Protein AF-A0A0G2J5R0-F1 (afdb_monomer)

InterPro domains:
  IPR051425 Formin Homology [PTHR45725] (66-342)

Mean predicted aligned error: 21.08 Å

Structure (mmCIF, N/CA/C/O backbone):
data_AF-A0A0G2J5R0-F1
#
_entry.id   AF-A0A0G2J5R0-F1
#
loop_
_atom_site.group_PDB
_atom_site.id
_atom_site.type_symbol
_atom_site.label_atom_id
_atom_site.label_alt_id
_atom_site.label_comp_id
_atom_site.label_asym_id
_atom_site.label_entity_id
_atom_site.label_seq_id
_atom_site.pdbx_PDB_ins_code
_atom_site.Cartn_x
_atom_site.Cartn_y
_atom_site.Cartn_z
_atom_site.occupancy
_atom_site.B_iso_or_equiv
_atom_site.auth_seq_id
_atom_site.auth_comp_id
_atom_site.auth_asym_id
_atom_site.auth_atom_id
_atom_site.pdbx_PDB_model_num
ATOM 1 N N . MET A 1 1 ? 33.788 14.122 21.894 1.00 60.19 1 MET A N 1
ATOM 2 C CA . MET A 1 1 ? 34.018 13.542 20.549 1.00 60.19 1 MET A CA 1
ATOM 3 C C . MET A 1 1 ? 35.460 13.067 20.458 1.00 60.19 1 MET A C 1
ATOM 5 O O . MET A 1 1 ? 36.324 13.738 21.004 1.00 60.19 1 MET A O 1
ATOM 9 N N . GLY A 1 2 ? 35.728 11.918 19.832 1.00 79.12 2 GLY A N 1
ATOM 10 C CA . GLY A 1 2 ? 37.100 11.425 19.668 1.00 79.12 2 GLY A CA 1
ATOM 11 C C . GLY A 1 2 ? 37.839 12.225 18.595 1.00 79.12 2 GLY A C 1
ATOM 12 O O . GLY A 1 2 ? 37.551 12.054 17.414 1.00 79.12 2 GLY A O 1
ATOM 13 N N . VAL A 1 3 ? 38.784 13.076 19.005 1.00 79.19 3 VAL A N 1
ATOM 14 C CA . VAL A 1 3 ? 39.542 13.995 18.127 1.00 79.19 3 VAL A CA 1
ATOM 15 C C . VAL A 1 3 ? 40.192 13.268 16.944 1.00 79.19 3 VAL A C 1
ATOM 17 O O . VAL A 1 3 ? 40.203 13.790 15.832 1.00 79.19 3 VAL A O 1
ATOM 20 N N . ALA A 1 4 ? 40.669 12.037 17.153 1.00 82.00 4 ALA A N 1
ATOM 21 C CA . ALA A 1 4 ? 41.306 11.241 16.106 1.00 82.00 4 ALA A CA 1
ATOM 22 C C . ALA A 1 4 ? 40.333 10.868 14.970 1.00 82.00 4 ALA A C 1
ATOM 24 O O . ALA A 1 4 ? 40.649 11.058 13.801 1.00 82.00 4 ALA A O 1
ATOM 25 N N . ALA A 1 5 ? 39.122 10.407 15.306 1.00 82.06 5 ALA A N 1
ATOM 26 C CA . ALA A 1 5 ? 38.107 10.046 14.312 1.00 82.06 5 ALA A CA 1
ATOM 27 C C . ALA A 1 5 ? 37.594 11.276 13.545 1.00 82.06 5 ALA A C 1
ATOM 29 O O . ALA A 1 5 ? 37.340 11.192 12.346 1.00 82.06 5 ALA A O 1
ATOM 30 N N . SER A 1 6 ? 37.478 12.425 14.224 1.00 85.69 6 SER A N 1
ATOM 31 C CA . SER A 1 6 ? 37.130 13.700 13.585 1.00 85.69 6 SER A CA 1
ATOM 32 C C . SER A 1 6 ? 38.198 14.156 12.589 1.00 85.69 6 SER A C 1
ATOM 34 O O . SER A 1 6 ? 37.843 14.612 11.508 1.00 85.69 6 SER A O 1
ATOM 36 N N . ARG A 1 7 ? 39.488 14.008 12.923 1.00 87.69 7 ARG A N 1
ATOM 37 C CA . ARG A 1 7 ? 40.600 14.394 12.041 1.00 87.69 7 ARG A CA 1
ATOM 38 C C . ARG A 1 7 ? 40.668 13.519 10.790 1.00 87.69 7 ARG A C 1
ATOM 40 O O . ARG A 1 7 ? 40.719 14.058 9.694 1.00 87.69 7 ARG A O 1
ATOM 47 N N . ILE A 1 8 ? 40.558 12.199 10.955 1.00 85.38 8 ILE A N 1
ATOM 48 C CA . ILE A 1 8 ? 40.542 11.248 9.831 1.00 85.38 8 ILE A CA 1
ATOM 49 C C . ILE A 1 8 ? 39.366 11.545 8.889 1.00 85.38 8 ILE A C 1
ATOM 51 O O . ILE A 1 8 ? 39.537 11.599 7.674 1.00 85.38 8 ILE A O 1
ATOM 55 N N . LEU A 1 9 ? 38.169 11.789 9.436 1.00 87.81 9 LEU A N 1
ATOM 56 C CA . LEU A 1 9 ? 37.011 12.156 8.620 1.00 87.81 9 LEU A CA 1
ATOM 57 C C . LEU A 1 9 ? 37.227 13.486 7.879 1.00 87.81 9 LEU A C 1
ATOM 59 O O . LEU A 1 9 ? 36.885 13.582 6.704 1.00 87.81 9 LEU A O 1
ATOM 63 N N . ALA A 1 10 ? 37.787 14.499 8.548 1.00 89.56 10 ALA A N 1
ATOM 64 C CA . ALA A 1 10 ? 38.041 15.806 7.948 1.00 89.56 10 ALA A CA 1
ATOM 65 C C . ALA A 1 10 ? 39.047 15.728 6.790 1.00 89.56 10 ALA A C 1
ATOM 67 O O . ALA A 1 10 ? 38.811 16.333 5.746 1.00 89.56 10 ALA A O 1
ATOM 68 N N . GLU A 1 11 ? 40.124 14.956 6.943 1.00 91.00 11 GLU A N 1
ATOM 69 C CA . GLU A 1 11 ? 41.111 14.718 5.883 1.00 91.00 11 GLU A CA 1
ATOM 70 C C . GLU A 1 11 ? 40.458 14.053 4.667 1.00 91.00 11 GLU A C 1
ATOM 72 O O . GLU A 1 11 ? 40.531 14.591 3.564 1.00 91.00 11 GLU A O 1
ATOM 77 N N . HIS A 1 12 ? 39.720 12.956 4.875 1.00 87.62 12 HIS A N 1
ATOM 78 C CA . HIS A 1 12 ? 39.037 12.260 3.784 1.00 87.62 12 HIS A CA 1
ATOM 79 C C . HIS A 1 12 ? 38.002 13.131 3.065 1.00 87.62 12 HIS A C 1
ATOM 81 O O . HIS A 1 12 ? 37.946 13.105 1.838 1.00 87.62 12 HIS A O 1
ATOM 87 N N . LEU A 1 13 ? 37.197 13.912 3.795 1.00 88.81 13 LEU A N 1
ATOM 88 C CA . LEU A 1 13 ? 36.228 14.825 3.182 1.00 88.81 13 LEU A CA 1
ATOM 89 C C . LEU A 1 13 ? 36.919 15.960 2.419 1.00 88.81 13 LEU A C 1
ATOM 91 O O . LEU A 1 13 ? 36.461 16.329 1.344 1.00 88.81 13 LEU A O 1
ATOM 95 N N . THR A 1 14 ? 38.029 16.489 2.937 1.00 90.88 14 THR A N 1
ATOM 96 C CA . THR A 1 14 ? 38.787 17.554 2.264 1.00 90.88 14 THR A CA 1
ATOM 97 C C . THR A 1 14 ? 39.361 17.052 0.943 1.00 90.88 14 THR A C 1
ATOM 99 O O . THR A 1 14 ? 39.155 17.688 -0.089 1.00 90.88 14 THR A O 1
ATOM 102 N N . THR A 1 15 ? 39.998 15.877 0.948 1.00 88.56 15 THR A N 1
ATOM 103 C CA . THR A 1 15 ? 40.500 15.234 -0.274 1.00 88.56 15 THR A CA 1
ATOM 104 C C . THR A 1 15 ? 39.369 14.970 -1.270 1.00 88.56 15 THR A C 1
ATOM 106 O O . THR A 1 15 ? 39.499 15.328 -2.438 1.00 88.56 15 THR A O 1
ATOM 109 N N . ALA A 1 16 ? 38.232 14.440 -0.804 1.00 86.38 16 ALA A N 1
ATOM 110 C CA . ALA A 1 16 ? 37.056 14.182 -1.636 1.00 86.38 16 ALA A CA 1
ATOM 111 C C . ALA A 1 16 ? 36.536 15.441 -2.333 1.00 86.38 16 ALA A C 1
ATOM 113 O O . ALA A 1 16 ? 36.238 15.420 -3.524 1.00 86.38 16 ALA A O 1
ATOM 114 N N . CYS A 1 17 ? 36.423 16.543 -1.588 1.00 85.81 17 CYS A N 1
ATOM 115 C CA . CYS A 1 17 ? 35.949 17.815 -2.116 1.00 85.81 17 CYS A CA 1
ATOM 116 C C . CYS A 1 17 ? 36.920 18.383 -3.156 1.00 85.81 17 CYS A C 1
ATOM 118 O O . CYS A 1 17 ? 36.477 18.908 -4.178 1.00 85.81 17 CYS A O 1
ATOM 120 N N . SER A 1 18 ? 38.232 18.262 -2.929 1.00 87.31 18 SER A N 1
ATOM 121 C CA . SER A 1 18 ? 39.243 18.683 -3.904 1.00 87.31 18 SER A CA 1
ATOM 122 C C . SER A 1 18 ? 39.192 17.856 -5.191 1.00 87.31 18 SER A C 1
ATOM 124 O O . SER A 1 18 ? 39.265 18.422 -6.279 1.00 87.31 18 SER A O 1
ATOM 126 N N . GLU A 1 19 ? 39.023 16.537 -5.088 1.00 85.88 19 GLU A N 1
ATOM 127 C CA . GLU A 1 19 ? 38.884 15.646 -6.246 1.00 85.88 19 GLU A CA 1
ATOM 128 C C . GLU A 1 19 ? 37.583 15.897 -7.013 1.00 85.88 19 GLU A C 1
ATOM 130 O O . GLU A 1 19 ? 37.617 16.054 -8.230 1.00 85.88 19 GLU A O 1
ATOM 135 N N . ALA A 1 20 ? 36.452 16.020 -6.313 1.00 85.31 20 ALA A N 1
ATOM 136 C CA . ALA A 1 20 ? 35.166 16.340 -6.927 1.00 85.31 20 ALA A CA 1
ATOM 137 C C . ALA A 1 20 ? 35.212 17.692 -7.655 1.00 85.31 20 ALA A C 1
ATOM 139 O O . ALA A 1 20 ? 34.751 17.789 -8.789 1.00 85.31 20 ALA A O 1
ATOM 140 N N . SER A 1 21 ? 35.861 18.701 -7.060 1.00 87.69 21 SER A N 1
ATOM 141 C CA . SER A 1 21 ? 36.051 20.014 -7.693 1.00 87.69 21 SER A CA 1
ATOM 142 C C . SER A 1 21 ? 36.916 19.933 -8.953 1.00 87.69 21 SER A C 1
ATOM 144 O O . SER A 1 21 ? 36.609 20.585 -9.948 1.00 87.69 21 SER A O 1
ATOM 146 N N . ARG A 1 22 ? 37.981 19.119 -8.936 1.00 87.50 22 ARG A N 1
ATOM 147 C CA . ARG A 1 22 ? 38.841 18.888 -10.108 1.00 87.50 22 ARG A CA 1
ATOM 148 C C . ARG A 1 22 ? 38.094 18.169 -11.235 1.00 87.50 22 ARG A C 1
ATOM 150 O O . ARG A 1 22 ? 38.316 18.478 -12.400 1.00 87.50 22 ARG A O 1
ATOM 157 N N . ASP A 1 23 ? 37.209 17.245 -10.881 1.00 86.06 23 ASP A N 1
ATOM 158 C CA . ASP A 1 23 ? 36.421 16.446 -11.821 1.00 86.06 23 ASP A CA 1
ATOM 159 C C . ASP A 1 23 ? 35.113 17.137 -12.267 1.00 86.06 23 ASP A C 1
ATOM 161 O O . ASP A 1 23 ? 34.352 16.555 -13.040 1.00 86.06 23 ASP A O 1
ATOM 165 N N . GLY A 1 24 ? 34.809 18.344 -11.768 1.00 87.31 24 GLY A N 1
ATOM 166 C CA . GLY A 1 24 ? 33.558 19.055 -12.064 1.00 87.31 24 GLY A CA 1
ATOM 167 C C . GLY A 1 24 ? 32.299 18.404 -11.470 1.00 87.31 24 GLY A C 1
ATOM 168 O O . GLY A 1 24 ? 31.202 18.614 -11.983 1.00 87.31 24 GLY A O 1
ATOM 169 N N . LYS A 1 25 ? 32.445 17.596 -10.414 1.00 82.31 25 LYS A N 1
ATOM 170 C CA . LYS A 1 25 ? 31.350 16.909 -9.715 1.00 82.31 25 LYS A CA 1
ATOM 171 C C . LYS A 1 25 ? 30.881 17.729 -8.514 1.00 82.31 25 LYS A C 1
ATOM 173 O O . LYS A 1 25 ? 31.683 18.263 -7.755 1.00 82.31 25 LYS A O 1
ATOM 178 N N . ASP A 1 26 ? 29.573 17.760 -8.299 1.00 81.38 26 ASP A N 1
ATOM 179 C CA . ASP A 1 26 ? 28.900 18.424 -7.175 1.00 81.38 26 ASP A CA 1
ATOM 180 C C . ASP A 1 26 ? 28.648 17.487 -5.976 1.00 81.38 26 ASP A C 1
ATOM 182 O O . ASP A 1 26 ? 28.157 17.921 -4.932 1.00 81.38 26 ASP A O 1
ATOM 186 N N . ARG A 1 27 ? 28.997 16.197 -6.102 1.00 79.50 27 ARG A N 1
ATOM 187 C CA . ARG A 1 27 ? 28.768 15.157 -5.086 1.00 79.50 27 ARG A CA 1
ATOM 188 C C . ARG A 1 27 ? 30.034 14.378 -4.738 1.00 79.50 27 ARG A C 1
ATOM 190 O O . ARG A 1 27 ? 30.894 14.147 -5.583 1.00 79.50 27 ARG A O 1
ATOM 197 N N . ILE A 1 28 ? 30.095 13.905 -3.490 1.00 83.69 28 ILE A N 1
ATOM 198 C CA . ILE A 1 28 ? 31.214 13.131 -2.914 1.00 83.69 28 ILE A CA 1
ATOM 199 C C . ILE A 1 28 ? 30.793 11.715 -2.473 1.00 83.69 28 ILE A C 1
ATOM 201 O O . ILE A 1 28 ? 31.366 11.137 -1.547 1.00 83.69 28 ILE A O 1
ATOM 205 N N . ASP A 1 29 ? 29.773 11.148 -3.126 1.00 77.38 29 ASP A N 1
ATOM 206 C CA . ASP A 1 29 ? 29.121 9.886 -2.733 1.00 77.38 29 ASP A CA 1
ATOM 207 C C . ASP A 1 29 ? 30.099 8.692 -2.638 1.00 77.38 29 ASP A C 1
ATOM 209 O O . ASP A 1 29 ? 29.940 7.801 -1.797 1.00 77.38 29 ASP A O 1
ATOM 213 N N . SER A 1 30 ? 31.170 8.702 -3.441 1.00 76.12 30 SER A N 1
ATOM 214 C CA . SER A 1 30 ? 32.229 7.683 -3.429 1.00 76.12 30 SER A CA 1
ATOM 215 C C . SER A 1 30 ? 32.992 7.626 -2.100 1.00 76.12 30 SER A C 1
ATOM 217 O O . SER A 1 30 ? 33.331 6.544 -1.621 1.00 76.12 30 SER A O 1
ATOM 219 N N . VAL A 1 31 ? 33.217 8.773 -1.454 1.00 82.06 31 VAL A N 1
ATOM 220 C CA . VAL A 1 31 ? 33.945 8.853 -0.179 1.00 82.06 31 VAL A CA 1
ATOM 221 C C . VAL A 1 31 ? 33.073 8.431 0.994 1.00 82.06 31 VAL A C 1
ATOM 223 O O . VAL A 1 31 ? 33.568 7.807 1.932 1.00 82.06 31 VAL A O 1
ATOM 226 N N . LEU A 1 32 ? 31.763 8.664 0.911 1.00 77.88 32 LEU A N 1
ATOM 227 C CA . LEU A 1 32 ? 30.804 8.158 1.896 1.00 77.88 32 LEU A CA 1
ATOM 228 C C . LEU A 1 32 ? 30.663 6.628 1.859 1.00 77.88 32 LEU A C 1
ATOM 230 O O . LEU A 1 32 ? 30.214 6.035 2.839 1.00 77.88 32 LEU A O 1
ATOM 234 N N . SER A 1 33 ? 31.105 5.992 0.773 1.00 78.88 33 SER A N 1
ATOM 235 C CA . SER A 1 33 ? 31.155 4.533 0.622 1.00 78.88 33 SER A CA 1
ATOM 236 C C . SER A 1 33 ? 32.494 3.923 1.070 1.00 78.88 33 SER A C 1
ATOM 238 O O . SER A 1 33 ? 32.628 2.702 1.134 1.00 78.88 33 SER A O 1
ATOM 240 N N . ASN A 1 34 ? 33.494 4.744 1.425 1.00 82.50 34 ASN A N 1
ATOM 241 C CA . ASN A 1 34 ? 34.794 4.259 1.886 1.00 82.50 34 ASN A CA 1
ATOM 242 C C . ASN A 1 34 ? 34.674 3.614 3.290 1.00 82.50 34 ASN A C 1
ATOM 244 O O . ASN A 1 34 ? 34.253 4.286 4.238 1.00 82.50 34 ASN A O 1
ATOM 248 N N . PRO A 1 35 ? 35.103 2.350 3.487 1.00 80.94 35 PRO A N 1
ATOM 249 C CA . PRO A 1 35 ? 34.980 1.653 4.771 1.00 80.94 35 PRO A CA 1
ATOM 250 C C . PRO A 1 35 ? 35.635 2.377 5.958 1.00 80.94 35 PRO A C 1
ATOM 252 O O . PRO A 1 35 ? 35.120 2.322 7.078 1.00 80.94 35 PRO A O 1
ATOM 255 N N . ALA A 1 36 ? 36.752 3.079 5.734 1.00 77.88 36 ALA A N 1
ATOM 256 C CA . ALA A 1 36 ? 37.438 3.847 6.772 1.00 77.88 36 ALA A CA 1
ATOM 257 C C . ALA A 1 36 ? 36.616 5.073 7.205 1.00 77.88 36 ALA A C 1
ATOM 259 O O . ALA A 1 36 ? 36.483 5.342 8.403 1.00 77.88 36 ALA A O 1
ATOM 260 N N . VAL A 1 37 ? 35.994 5.759 6.243 1.00 83.62 37 VAL A N 1
ATOM 261 C CA . VAL A 1 37 ? 35.092 6.897 6.479 1.00 83.62 37 VAL A CA 1
ATOM 262 C C . VAL A 1 37 ? 33.832 6.439 7.206 1.00 83.62 37 VAL A C 1
ATOM 264 O O . VAL A 1 37 ? 33.481 7.019 8.234 1.00 83.62 37 VAL A O 1
ATOM 267 N N . VAL A 1 38 ? 33.204 5.345 6.762 1.00 82.69 38 VAL A N 1
ATOM 268 C CA . VAL A 1 38 ? 32.028 4.755 7.424 1.00 82.69 38 VAL A CA 1
ATOM 269 C C . VAL A 1 38 ? 32.347 4.364 8.869 1.00 82.69 38 VAL A C 1
ATOM 271 O O . VAL A 1 38 ? 31.565 4.646 9.780 1.00 82.69 38 VAL A O 1
ATOM 274 N N . LYS A 1 39 ? 33.523 3.773 9.120 1.00 86.19 39 LYS A N 1
ATOM 275 C CA . LYS A 1 39 ? 33.976 3.432 10.476 1.00 86.19 39 LYS A CA 1
ATOM 276 C C . LYS A 1 39 ? 34.164 4.681 11.344 1.00 86.19 39 LYS A C 1
ATOM 278 O O . LYS A 1 39 ? 33.727 4.683 12.496 1.00 86.19 39 LYS A O 1
ATOM 283 N N . CYS A 1 40 ? 34.756 5.747 10.805 1.00 84.38 40 CYS A N 1
ATOM 284 C CA . CYS A 1 40 ? 34.911 7.019 11.517 1.00 84.38 40 CYS A CA 1
ATOM 285 C C . CYS A 1 40 ? 33.556 7.668 11.823 1.00 84.38 40 CYS A C 1
ATOM 287 O O . CYS A 1 40 ? 33.311 8.056 12.966 1.00 84.38 40 CYS A O 1
ATOM 289 N N . LEU A 1 41 ? 32.642 7.702 10.850 1.00 85.25 41 LEU A N 1
ATOM 290 C CA . LEU A 1 41 ? 31.270 8.181 11.029 1.00 85.25 41 LEU A CA 1
ATOM 291 C C . LEU A 1 41 ? 30.525 7.379 12.098 1.00 85.25 41 LEU A C 1
ATOM 293 O O . LEU A 1 41 ? 29.862 7.971 12.944 1.00 85.25 41 LEU A O 1
ATOM 297 N N . ALA A 1 42 ? 30.679 6.053 12.135 1.00 83.50 42 ALA A N 1
ATOM 298 C CA . ALA A 1 42 ? 30.069 5.213 13.163 1.00 83.50 42 ALA A CA 1
ATOM 299 C C . ALA A 1 42 ? 30.613 5.520 14.571 1.00 83.50 42 ALA A C 1
ATOM 301 O O . ALA A 1 42 ? 29.843 5.567 15.534 1.00 83.50 42 ALA A O 1
ATOM 302 N N . VAL A 1 43 ? 31.924 5.752 14.707 1.00 87.06 43 VAL A N 1
ATOM 303 C CA . VAL A 1 43 ? 32.553 6.152 15.979 1.00 87.06 43 VAL A CA 1
ATOM 304 C C . VAL A 1 43 ? 32.058 7.528 16.424 1.00 87.06 43 VAL A C 1
ATOM 306 O O . VAL A 1 43 ? 31.669 7.695 17.581 1.00 87.06 43 VAL A O 1
ATOM 309 N N . LEU A 1 44 ? 32.015 8.500 15.510 1.00 86.12 44 LEU A N 1
ATOM 310 C CA . LEU A 1 44 ? 31.518 9.846 15.794 1.00 86.12 44 LEU A CA 1
ATOM 311 C C . LEU A 1 44 ? 30.043 9.821 16.172 1.00 86.12 44 LEU A C 1
ATOM 313 O O . LEU A 1 44 ? 29.674 10.377 17.203 1.00 86.12 44 LEU A O 1
ATOM 317 N N . TYR A 1 45 ? 29.229 9.090 15.413 1.00 83.50 45 TYR A N 1
ATOM 318 C CA . TYR A 1 45 ? 27.821 8.893 15.708 1.00 83.50 45 TYR A CA 1
ATOM 319 C C . TYR A 1 45 ? 27.622 8.279 17.098 1.00 83.50 45 TYR A C 1
ATOM 321 O O . TYR A 1 45 ? 26.815 8.786 17.868 1.00 83.50 45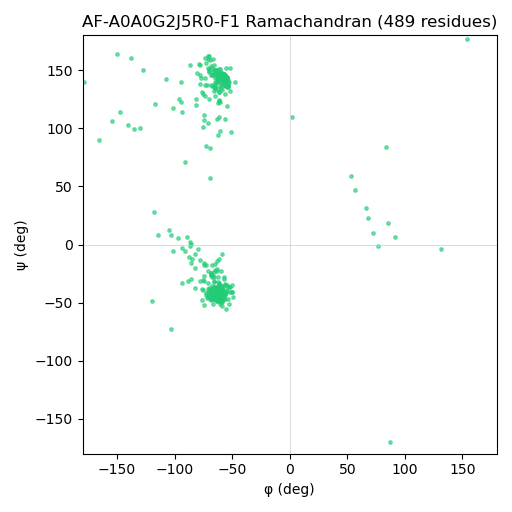 TYR A O 1
ATOM 329 N N . LYS A 1 46 ? 28.396 7.253 17.489 1.00 84.81 46 LYS A N 1
ATOM 330 C CA . LYS A 1 46 ? 28.354 6.681 18.851 1.00 84.81 46 LYS A CA 1
ATOM 331 C C . LYS A 1 46 ? 28.750 7.686 19.935 1.00 84.81 46 LYS A C 1
ATOM 333 O O . LYS A 1 46 ? 28.188 7.622 21.028 1.00 84.81 46 LYS A O 1
ATOM 338 N N . ALA A 1 47 ? 29.655 8.614 19.640 1.00 85.38 47 ALA A N 1
ATOM 339 C CA . ALA A 1 47 ? 30.131 9.633 20.574 1.00 85.38 47 ALA A CA 1
ATOM 340 C C . ALA A 1 47 ? 29.215 10.867 20.692 1.00 85.38 47 ALA A C 1
ATOM 342 O O . ALA A 1 47 ? 29.461 11.716 21.549 1.00 85.38 47 ALA A O 1
ATOM 343 N N . LEU A 1 48 ? 28.184 10.991 19.850 1.00 82.38 48 LEU A N 1
ATOM 344 C CA . LEU A 1 48 ? 27.236 12.101 19.924 1.00 82.38 48 LEU A CA 1
ATOM 345 C C . LEU A 1 48 ? 26.381 12.046 21.207 1.00 82.38 48 LEU A C 1
ATOM 347 O O . LEU A 1 48 ? 25.992 10.948 21.639 1.00 82.38 48 LEU A O 1
ATOM 351 N N . PRO A 1 49 ? 26.020 13.212 21.781 1.00 82.81 49 PRO A N 1
ATOM 352 C CA . PRO A 1 49 ? 25.008 13.300 22.826 1.00 82.81 49 PRO A CA 1
ATOM 353 C C . PRO A 1 49 ? 23.678 12.680 22.372 1.00 82.81 49 PRO A C 1
ATOM 355 O O . PRO A 1 49 ? 23.377 12.707 21.172 1.00 82.81 49 PRO A O 1
ATOM 358 N N . PRO A 1 50 ? 22.861 12.153 23.302 1.00 72.62 50 PRO A N 1
ATOM 359 C CA . PRO A 1 50 ? 21.534 11.633 22.983 1.00 72.62 50 PRO A CA 1
ATOM 360 C C . PRO A 1 50 ? 20.707 12.617 22.147 1.00 72.62 50 PRO A C 1
ATOM 362 O O . PRO A 1 50 ? 20.199 12.221 21.107 1.00 72.62 50 PRO A O 1
ATOM 365 N N . ASP A 1 51 ? 20.683 13.903 22.505 1.00 64.31 51 ASP A N 1
ATOM 366 C CA . ASP A 1 51 ? 19.918 14.950 21.806 1.00 64.31 51 ASP A CA 1
ATOM 367 C C . ASP A 1 51 ? 20.358 15.179 20.360 1.00 64.31 51 ASP A C 1
ATOM 369 O O . ASP A 1 51 ? 19.527 15.277 19.456 1.00 64.31 51 ASP A O 1
ATOM 373 N N . SER A 1 52 ? 21.662 15.163 20.093 1.00 76.81 52 SER A N 1
ATOM 374 C CA . SER A 1 52 ? 22.183 15.274 18.729 1.00 76.81 52 SER A CA 1
ATOM 375 C C . SER A 1 52 ? 21.900 14.009 17.913 1.00 76.81 52 SER A C 1
ATOM 377 O O . SER A 1 52 ? 21.517 14.101 16.747 1.00 76.81 52 SER A O 1
ATOM 379 N N . LYS A 1 53 ? 21.999 12.819 18.526 1.00 75.38 53 LYS A N 1
ATOM 380 C CA . LYS A 1 53 ? 21.554 11.561 17.894 1.00 75.38 53 LYS A CA 1
ATOM 381 C C . LYS A 1 53 ? 20.054 11.591 17.597 1.00 75.38 53 LYS A C 1
ATOM 383 O O . LYS A 1 53 ? 19.641 11.117 16.538 1.00 75.38 53 LYS A O 1
ATOM 388 N N . TYR A 1 54 ? 19.251 12.163 18.500 1.00 63.25 54 TYR A N 1
ATOM 389 C CA . TYR A 1 54 ? 17.802 12.311 18.357 1.00 63.25 54 TYR A CA 1
ATOM 390 C C . TYR A 1 54 ? 17.431 13.200 17.162 1.00 63.25 54 TYR A C 1
ATOM 392 O O . TYR A 1 54 ? 16.483 12.869 16.444 1.00 63.25 54 TYR A O 1
ATOM 400 N N . GLN A 1 55 ? 18.193 14.270 16.910 1.00 64.62 55 GLN A N 1
ATOM 401 C CA . GLN A 1 55 ? 18.013 15.150 15.749 1.00 64.62 55 GLN A CA 1
ATOM 402 C C . GLN A 1 55 ? 18.471 14.495 14.435 1.00 64.62 55 GLN A C 1
ATOM 404 O O . GLN A 1 55 ? 17.741 14.542 13.447 1.00 64.62 55 GLN A O 1
ATOM 409 N N . ILE A 1 56 ? 19.627 13.820 14.429 1.00 68.25 56 ILE A N 1
ATOM 410 C CA . ILE A 1 56 ? 20.205 13.199 13.220 1.00 68.25 56 ILE A CA 1
ATOM 411 C C . ILE A 1 56 ? 19.402 11.979 12.752 1.00 68.25 56 ILE A C 1
ATOM 413 O O . ILE A 1 56 ? 19.226 11.771 11.555 1.00 68.25 56 ILE A O 1
ATOM 417 N N . CYS A 1 57 ? 18.879 11.166 13.673 1.00 61.66 57 CYS A N 1
ATOM 418 C CA . CYS A 1 57 ? 18.175 9.930 13.316 1.00 61.66 57 CYS A CA 1
ATOM 419 C C . CYS A 1 57 ? 16.673 10.072 13.080 1.00 61.66 57 CYS A C 1
ATOM 421 O O . CYS A 1 57 ? 15.999 9.056 12.914 1.00 61.66 57 CYS A O 1
ATOM 423 N N . GLY A 1 58 ? 16.126 11.291 13.076 1.00 51.19 58 GLY A N 1
ATOM 424 C CA . GLY A 1 58 ? 14.732 11.503 12.690 1.00 51.19 58 GLY A CA 1
ATOM 425 C C . GLY A 1 58 ? 13.740 10.688 13.533 1.00 51.19 58 GLY A C 1
ATOM 426 O O . GLY A 1 58 ? 12.812 10.076 13.001 1.00 51.19 58 GLY A O 1
ATOM 427 N N . GLN A 1 59 ? 13.882 10.687 14.866 1.00 51.06 59 GLN A N 1
ATOM 428 C CA . GLN A 1 59 ? 12.989 9.947 15.780 1.00 51.06 59 GLN A CA 1
ATOM 429 C C . GLN A 1 59 ? 11.504 10.364 15.678 1.00 51.06 59 GLN A C 1
ATOM 431 O O . GLN A 1 59 ? 10.616 9.682 16.200 1.00 51.06 59 GLN A O 1
ATOM 436 N N . ARG A 1 60 ? 11.204 11.436 14.931 1.00 52.03 60 ARG A N 1
ATOM 437 C CA . ARG A 1 60 ? 9.849 11.809 14.507 1.00 52.03 60 ARG A CA 1
ATOM 438 C C . ARG A 1 60 ? 9.098 10.630 13.865 1.00 52.03 60 ARG A C 1
ATOM 440 O O . ARG A 1 60 ? 7.905 10.505 14.146 1.00 52.03 60 ARG A O 1
ATOM 447 N N . GLN A 1 61 ? 9.800 9.756 13.129 1.00 53.00 61 GLN A N 1
ATOM 448 C CA . GLN A 1 61 ? 9.277 8.537 12.491 1.00 53.00 61 GLN A CA 1
ATOM 449 C C . GLN A 1 61 ? 9.013 7.399 13.499 1.00 53.00 61 GLN A C 1
ATOM 451 O O . GLN A 1 61 ? 7.888 6.923 13.620 1.00 53.00 61 GLN A O 1
ATOM 456 N N . ARG A 1 62 ? 9.987 7.024 14.347 1.00 55.34 62 ARG A N 1
ATOM 457 C CA . ARG A 1 62 ? 9.807 5.947 15.358 1.00 55.34 62 ARG A CA 1
ATOM 458 C C . ARG A 1 62 ? 8.722 6.242 16.399 1.00 55.34 62 ARG A C 1
ATOM 460 O O . ARG A 1 62 ? 8.113 5.316 16.936 1.00 55.34 62 ARG A O 1
ATOM 467 N N . ASN A 1 63 ? 8.467 7.517 16.678 1.00 68.38 63 ASN A N 1
ATOM 468 C CA . ASN A 1 63 ? 7.411 7.927 17.598 1.00 68.38 63 ASN A CA 1
ATOM 469 C C . ASN A 1 63 ? 6.034 8.023 16.930 1.00 68.38 63 ASN A C 1
ATOM 471 O O . ASN A 1 63 ? 5.044 8.124 17.645 1.00 68.38 63 ASN A O 1
ATOM 475 N N . ALA A 1 64 ? 5.929 7.984 15.599 1.00 78.69 64 ALA A N 1
ATOM 476 C CA . ALA A 1 64 ? 4.644 8.122 14.920 1.00 78.69 64 ALA A CA 1
ATOM 477 C C . ALA A 1 64 ? 3.733 6.912 15.165 1.00 78.69 64 ALA A C 1
ATOM 479 O O . ALA A 1 64 ? 2.591 7.105 15.569 1.00 78.69 64 ALA A O 1
ATOM 480 N N . ALA A 1 65 ? 4.260 5.686 15.061 1.00 77.50 65 ALA A N 1
ATOM 481 C CA . ALA A 1 65 ? 3.518 4.469 15.407 1.00 77.50 65 ALA A CA 1
ATOM 482 C C . ALA A 1 65 ? 3.115 4.434 16.894 1.00 77.50 65 ALA A C 1
ATOM 484 O O . ALA A 1 65 ? 1.989 4.075 17.221 1.00 77.50 65 ALA A O 1
ATOM 485 N N . LYS A 1 66 ? 4.002 4.879 17.801 1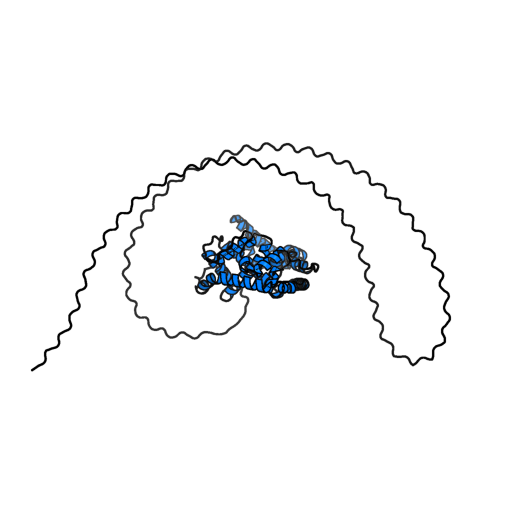.00 81.62 66 LYS A N 1
ATOM 486 C CA . LYS A 1 66 ? 3.681 4.996 19.236 1.00 81.62 66 LYS A CA 1
ATOM 487 C C . LYS A 1 66 ? 2.582 6.027 19.499 1.00 81.62 66 LYS A C 1
ATOM 489 O O . LYS A 1 66 ? 1.677 5.755 20.275 1.00 81.62 66 LYS A O 1
ATOM 494 N N . ARG A 1 67 ? 2.646 7.195 18.848 1.00 82.81 67 ARG A N 1
ATOM 495 C CA . ARG A 1 67 ? 1.609 8.233 18.941 1.00 82.81 67 ARG A CA 1
ATOM 496 C C . ARG A 1 67 ? 0.286 7.755 18.358 1.00 82.81 67 ARG A C 1
ATOM 498 O O . ARG A 1 67 ? -0.741 8.041 18.948 1.00 82.81 67 ARG A O 1
ATOM 505 N N . ALA A 1 68 ? 0.315 7.030 17.239 1.00 82.88 68 ALA A N 1
ATOM 506 C CA . ALA A 1 68 ? -0.870 6.425 16.638 1.00 82.88 68 ALA A CA 1
ATOM 507 C C . ALA A 1 68 ? -1.520 5.407 17.587 1.00 82.88 68 ALA A C 1
ATOM 509 O O . ALA A 1 68 ? -2.726 5.457 17.784 1.00 82.88 68 ALA A O 1
ATOM 510 N N . ALA A 1 69 ? -0.718 4.562 18.245 1.00 82.62 69 ALA A N 1
ATOM 511 C CA . ALA A 1 69 ? -1.200 3.599 19.237 1.00 82.62 69 ALA A CA 1
ATOM 512 C C . ALA A 1 69 ? -1.745 4.253 20.521 1.00 82.62 69 ALA A C 1
ATOM 514 O O . ALA A 1 69 ? -2.589 3.671 21.191 1.00 82.62 69 ALA A O 1
ATOM 515 N N . ALA A 1 70 ? -1.250 5.441 20.879 1.00 82.56 70 ALA A N 1
ATOM 516 C CA . ALA A 1 70 ? -1.676 6.190 22.063 1.00 82.56 70 ALA A CA 1
ATOM 517 C C . ALA A 1 70 ? -2.913 7.072 21.821 1.00 82.56 70 ALA A C 1
ATOM 519 O O . ALA A 1 70 ? -3.331 7.793 22.727 1.00 82.56 70 ALA A O 1
ATOM 520 N N . ARG A 1 71 ? -3.474 7.070 20.606 1.00 80.38 71 ARG A N 1
ATOM 521 C CA . ARG A 1 71 ? -4.695 7.826 20.332 1.00 80.38 71 ARG A CA 1
ATOM 522 C C . ARG A 1 71 ? -5.859 7.256 21.143 1.00 80.38 71 ARG A C 1
ATOM 524 O O . ARG A 1 71 ? -5.884 6.047 21.383 1.00 80.38 71 ARG A O 1
ATOM 531 N N . PRO A 1 72 ? -6.816 8.106 21.559 1.00 72.00 72 PRO A N 1
ATOM 532 C CA . PRO A 1 72 ? -8.019 7.643 22.234 1.00 72.00 72 PRO A CA 1
ATOM 533 C C . PRO A 1 72 ? -8.688 6.538 21.418 1.00 72.00 72 PRO A C 1
ATOM 535 O O . PRO A 1 72 ? -8.568 6.518 20.192 1.00 72.00 72 PRO A O 1
ATOM 538 N N . ASN A 1 73 ? -9.403 5.644 22.100 1.00 67.75 73 ASN A N 1
ATOM 539 C CA . ASN A 1 73 ? -10.154 4.533 21.512 1.00 67.75 73 ASN A CA 1
ATOM 540 C C . ASN A 1 73 ? -11.377 5.061 20.723 1.00 67.75 73 ASN A C 1
ATOM 542 O O . ASN A 1 73 ? -12.527 4.741 21.012 1.00 67.75 73 ASN A O 1
ATOM 546 N N . SER A 1 74 ? -11.143 5.934 19.745 1.00 72.19 74 SER A N 1
ATOM 547 C CA . SER A 1 74 ? -12.141 6.381 18.792 1.00 72.19 74 SER A CA 1
ATOM 548 C C . SER A 1 74 ? -12.610 5.152 18.025 1.00 72.19 74 SER A C 1
ATOM 550 O O . SER A 1 74 ? -11.794 4.419 17.448 1.00 72.19 74 SER A O 1
ATOM 552 N N . GLN A 1 75 ? -13.922 4.916 18.041 1.00 73.12 75 GLN A N 1
ATOM 553 C CA . GLN A 1 75 ? -14.549 3.865 17.244 1.00 73.12 75 GLN A CA 1
ATOM 554 C C . GLN A 1 75 ? -14.026 3.940 15.803 1.00 73.12 75 GLN A C 1
ATOM 556 O O . GLN A 1 75 ? -13.790 5.032 15.277 1.00 73.12 75 GLN A O 1
ATOM 561 N N . LEU A 1 76 ? -13.776 2.785 15.181 1.00 79.06 76 LEU A N 1
ATOM 562 C CA . LEU A 1 76 ? -13.377 2.722 13.774 1.00 79.06 76 LEU A CA 1
ATOM 563 C C . LEU A 1 76 ? -14.507 3.280 12.912 1.00 79.06 76 LEU A C 1
ATOM 565 O O . LEU A 1 76 ? -15.431 2.562 12.538 1.00 79.06 76 LEU A O 1
ATOM 569 N N . GLN A 1 77 ? -14.428 4.568 12.595 1.00 73.88 77 GLN A N 1
ATOM 570 C CA . GLN A 1 77 ? -15.237 5.155 11.545 1.00 73.88 77 GLN A CA 1
ATOM 571 C C . GLN A 1 77 ? -14.628 4.721 10.219 1.00 73.88 77 GLN A C 1
ATOM 573 O O . GLN A 1 77 ? -13.588 5.215 9.788 1.00 73.88 77 GLN A O 1
ATOM 578 N N . THR A 1 78 ? -15.255 3.720 9.617 1.00 75.69 78 THR A N 1
ATOM 579 C CA . THR A 1 78 ? -14.983 3.340 8.237 1.00 75.69 78 THR A CA 1
ATOM 580 C C . THR A 1 78 ? -15.643 4.377 7.342 1.00 75.69 78 THR A C 1
ATOM 582 O O . THR A 1 78 ? -16.806 4.727 7.542 1.00 75.69 78 THR A O 1
ATOM 585 N N . SER A 1 79 ? -14.888 4.920 6.387 1.00 80.62 79 SER A N 1
ATOM 586 C CA . SER A 1 79 ? -15.438 5.873 5.425 1.00 80.62 79 SER A CA 1
ATOM 587 C C . SER A 1 79 ? -16.635 5.241 4.691 1.00 80.62 79 SER A C 1
ATOM 589 O O . SER A 1 79 ? -16.538 4.075 4.285 1.00 80.62 79 SER A O 1
ATOM 591 N N . PRO A 1 80 ? -17.753 5.966 4.484 1.00 83.75 80 PRO A N 1
ATOM 592 C CA . PRO A 1 80 ? -18.891 5.464 3.713 1.00 83.75 80 PRO A CA 1
ATOM 593 C C . PRO A 1 80 ? -18.473 4.930 2.337 1.00 83.75 80 PRO A C 1
ATOM 595 O O . PRO A 1 80 ? -18.876 3.833 1.961 1.00 83.75 80 PRO A O 1
ATOM 598 N N . SER A 1 81 ? -17.559 5.633 1.659 1.00 83.75 81 SER A N 1
ATOM 599 C CA . SER A 1 81 ? -17.005 5.233 0.356 1.00 83.75 81 SER A CA 1
ATOM 600 C C . SER A 1 81 ? -16.224 3.912 0.430 1.00 83.75 81 SER A C 1
ATOM 602 O O . SER A 1 81 ? -16.358 3.061 -0.446 1.00 83.75 81 SER A O 1
ATOM 604 N N . ALA A 1 82 ? -15.480 3.660 1.515 1.00 83.56 82 ALA A N 1
ATOM 605 C CA . ALA A 1 82 ? -14.785 2.382 1.708 1.00 83.56 82 ALA A CA 1
ATOM 606 C C . ALA A 1 82 ? -15.768 1.212 1.888 1.00 83.56 82 ALA A C 1
ATOM 608 O O . ALA A 1 82 ? -15.531 0.111 1.390 1.00 83.56 82 ALA A O 1
ATOM 609 N N . THR A 1 83 ? -16.878 1.457 2.587 1.00 87.88 83 THR A N 1
ATOM 610 C CA . THR A 1 83 ? -17.931 0.456 2.811 1.00 87.88 83 THR A CA 1
ATOM 611 C C . THR A 1 83 ? -18.701 0.163 1.523 1.00 87.88 83 THR A C 1
ATOM 613 O O . THR A 1 83 ? -18.976 -0.998 1.221 1.00 87.88 83 THR A O 1
ATOM 616 N N . GLU A 1 84 ? -19.001 1.195 0.734 1.00 90.00 84 GLU A N 1
ATOM 617 C CA . GLU A 1 84 ? -19.635 1.069 -0.579 1.00 90.00 84 GLU A CA 1
ATOM 618 C C . GLU A 1 84 ? -18.746 0.301 -1.565 1.00 90.00 84 GLU A C 1
ATOM 620 O O . GLU A 1 84 ? -19.199 -0.677 -2.162 1.00 90.00 84 GLU A O 1
ATOM 625 N N . ALA A 1 85 ? -17.459 0.655 -1.654 1.00 89.88 85 ALA A N 1
ATOM 626 C CA . ALA A 1 85 ? -16.490 -0.059 -2.481 1.00 89.88 85 ALA A CA 1
ATOM 627 C C . ALA A 1 85 ? -16.368 -1.535 -2.073 1.00 89.88 85 ALA A C 1
ATOM 629 O O . ALA A 1 85 ? -16.378 -2.418 -2.930 1.00 89.88 85 ALA A O 1
ATOM 630 N N . LEU A 1 86 ? -16.320 -1.825 -0.767 1.00 92.81 86 LEU A N 1
ATOM 631 C CA . LEU A 1 86 ? -16.290 -3.200 -0.273 1.00 92.81 86 LEU A CA 1
ATOM 632 C C . LEU A 1 86 ? -17.560 -3.974 -0.649 1.00 92.81 86 LEU A C 1
ATOM 634 O O . LEU A 1 86 ? -17.467 -5.135 -1.044 1.00 92.81 86 LEU A O 1
ATOM 638 N N . SER A 1 87 ? -18.733 -3.345 -0.550 1.00 93.00 87 SER A N 1
ATOM 639 C CA . SER A 1 87 ? -20.003 -3.946 -0.971 1.00 93.00 87 SER A CA 1
ATOM 640 C C . SER A 1 87 ? -20.005 -4.254 -2.472 1.00 93.00 87 SER A C 1
ATOM 642 O O . SER A 1 87 ? -20.361 -5.364 -2.871 1.00 93.00 87 SER A O 1
ATOM 644 N N . ALA A 1 88 ? -19.514 -3.326 -3.300 1.00 93.19 88 ALA A N 1
ATOM 645 C CA . ALA A 1 88 ? -19.370 -3.525 -4.740 1.00 93.19 88 ALA A CA 1
ATOM 646 C C . ALA A 1 88 ? -18.415 -4.687 -5.065 1.00 93.19 88 ALA A C 1
ATOM 648 O O . ALA A 1 88 ? -18.772 -5.581 -5.831 1.00 93.19 88 ALA A O 1
ATOM 649 N N . TRP A 1 89 ? -17.245 -4.753 -4.421 1.00 94.69 89 TRP A N 1
ATOM 650 C CA . TRP A 1 89 ? -16.285 -5.850 -4.611 1.00 94.69 89 TRP A CA 1
ATOM 651 C C . TRP A 1 89 ? -16.785 -7.190 -4.071 1.00 94.69 89 TRP A C 1
ATOM 653 O O . TRP A 1 89 ? -16.376 -8.245 -4.552 1.00 94.69 89 TRP A O 1
ATOM 663 N N . LYS A 1 90 ? -17.672 -7.171 -3.073 1.00 96.00 90 LYS A N 1
ATOM 664 C CA . LYS A 1 90 ? -18.331 -8.377 -2.566 1.00 96.00 90 LYS A CA 1
ATOM 665 C C . LYS A 1 90 ? -19.298 -8.967 -3.587 1.00 96.00 90 LYS A C 1
ATOM 667 O O . LYS A 1 90 ? -19.374 -10.190 -3.689 1.00 96.00 90 LYS A O 1
ATOM 672 N N . GLN A 1 91 ? -20.011 -8.112 -4.319 1.00 96.06 91 GLN A N 1
ATOM 673 C CA . GLN A 1 91 ? -20.929 -8.515 -5.385 1.00 96.06 91 GLN A CA 1
ATOM 674 C C . GLN A 1 91 ? -20.175 -8.925 -6.655 1.00 96.06 91 GLN A C 1
ATOM 676 O O . GLN A 1 91 ? -20.434 -9.995 -7.198 1.00 96.06 91 GLN A O 1
ATOM 681 N N . ASP A 1 92 ? -19.212 -8.112 -7.089 1.00 94.56 92 ASP A N 1
ATOM 682 C CA . ASP A 1 92 ? -18.356 -8.382 -8.243 1.00 94.56 92 ASP A CA 1
ATOM 683 C C . ASP A 1 92 ? -16.889 -8.064 -7.916 1.00 94.56 92 ASP A C 1
ATOM 685 O O . ASP A 1 92 ? -16.468 -6.907 -8.016 1.00 94.56 92 ASP A O 1
ATOM 689 N N . PRO A 1 93 ? -16.067 -9.072 -7.579 1.00 93.62 93 PRO A N 1
ATOM 690 C CA . PRO A 1 93 ? -14.647 -8.865 -7.315 1.00 93.62 93 PRO A CA 1
ATOM 691 C C . PRO A 1 93 ? -13.865 -8.272 -8.503 1.00 93.62 93 PRO A C 1
ATOM 693 O O . PRO A 1 93 ? -12.843 -7.626 -8.282 1.00 93.62 93 PRO A O 1
ATOM 696 N N . ASN A 1 94 ? -14.342 -8.407 -9.751 1.00 90.94 94 ASN A N 1
ATOM 697 C CA . ASN A 1 94 ? -13.687 -7.791 -10.915 1.00 90.94 94 ASN A CA 1
ATOM 698 C C . ASN A 1 94 ? -13.843 -6.266 -10.939 1.00 90.94 94 ASN A C 1
ATOM 700 O O . ASN A 1 94 ? -13.008 -5.565 -11.518 1.00 90.94 94 ASN A O 1
ATOM 704 N N . SER A 1 95 ? -14.867 -5.725 -10.272 1.00 92.00 95 SER A N 1
ATOM 705 C CA . SER A 1 95 ? -15.032 -4.276 -10.120 1.00 92.00 95 SER A CA 1
ATOM 706 C C . SER A 1 95 ? -13.883 -3.630 -9.323 1.00 92.00 95 SER A C 1
ATOM 708 O O . SER A 1 95 ? -13.666 -2.420 -9.426 1.00 92.00 95 SER A O 1
ATOM 710 N N . PHE A 1 96 ? -13.050 -4.425 -8.633 1.00 91.94 96 PHE A N 1
ATOM 711 C CA . PHE A 1 96 ? -11.780 -3.972 -8.053 1.00 91.94 96 PHE A CA 1
ATOM 712 C C . PHE A 1 96 ? -10.860 -3.307 -9.089 1.00 91.94 96 PHE A C 1
ATOM 714 O O . PHE A 1 96 ? -10.213 -2.303 -8.779 1.00 91.94 96 PHE A O 1
ATOM 721 N N . PHE A 1 97 ? -10.861 -3.808 -10.328 1.00 89.69 97 PHE A N 1
ATOM 722 C CA . PHE A 1 97 ? -10.051 -3.308 -11.446 1.00 89.69 97 PHE A CA 1
ATOM 723 C C . PHE A 1 97 ? -10.702 -2.164 -12.230 1.00 89.69 97 PHE A C 1
ATOM 725 O O . PHE A 1 97 ? -10.150 -1.703 -13.228 1.00 89.69 97 PHE A O 1
ATOM 732 N N . SER A 1 98 ? -11.883 -1.710 -11.808 1.00 88.19 98 SER A N 1
ATOM 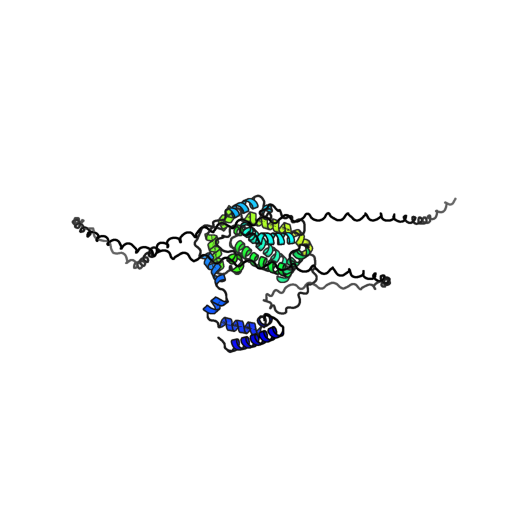733 C CA . SER A 1 98 ? -12.575 -0.582 -12.430 1.00 88.19 98 SER A CA 1
ATOM 734 C C . SER A 1 98 ? -12.225 0.704 -11.683 1.00 88.19 98 SER A C 1
ATOM 736 O O . SER A 1 98 ? -12.435 0.797 -10.472 1.00 88.19 98 SER A O 1
ATOM 738 N N . LEU A 1 99 ? -11.673 1.692 -12.392 1.00 82.31 99 LEU A N 1
ATOM 739 C CA . LEU A 1 99 ? -11.439 3.035 -11.852 1.00 82.31 99 LEU A CA 1
ATOM 740 C C . LEU A 1 99 ? -12.689 3.909 -12.023 1.00 82.31 99 LEU A C 1
ATOM 742 O O . LEU A 1 99 ? -13.496 3.687 -12.931 1.00 82.31 99 LEU A O 1
ATOM 746 N N . SER A 1 100 ? -12.837 4.917 -11.162 1.00 68.88 100 SER A N 1
ATOM 747 C CA . SER A 1 100 ? -13.890 5.933 -11.250 1.00 68.88 100 SER A CA 1
ATOM 748 C C . SER A 1 100 ? -13.808 6.609 -12.628 1.00 68.88 100 SER A C 1
ATOM 750 O O . SER A 1 100 ? -12.839 7.304 -12.920 1.00 68.88 100 SER A O 1
ATOM 752 N N . GLY A 1 101 ? -14.769 6.315 -13.510 1.00 64.81 101 GLY A N 1
ATOM 753 C CA . GLY A 1 101 ? -14.709 6.640 -14.946 1.00 64.81 101 GLY A CA 1
ATOM 754 C C . GLY A 1 101 ? -15.050 5.471 -15.881 1.00 64.81 101 GLY A C 1
ATOM 755 O O . GLY A 1 101 ? -15.103 5.655 -17.092 1.00 64.81 101 GLY A O 1
ATOM 756 N N . GLY A 1 102 ? -15.287 4.266 -15.345 1.00 65.56 102 GLY A N 1
ATOM 757 C CA . GLY A 1 102 ? -15.878 3.140 -16.086 1.00 65.56 102 GLY A CA 1
ATOM 758 C C . GLY A 1 102 ? -14.932 2.411 -17.046 1.00 65.56 102 GLY A C 1
ATOM 759 O O . GLY A 1 102 ? -15.325 1.421 -17.661 1.00 65.56 102 GLY A O 1
ATOM 760 N N . SER A 1 103 ? -13.676 2.848 -17.154 1.00 68.56 103 SER A N 1
ATOM 761 C CA . SER A 1 103 ? -12.663 2.149 -17.946 1.00 68.56 103 SER A CA 1
ATOM 762 C C . SER A 1 103 ? -12.269 0.847 -17.247 1.00 68.56 103 SER A C 1
ATOM 764 O O . SER A 1 103 ? -11.552 0.856 -16.245 1.00 68.56 103 SER A O 1
ATOM 766 N N . LYS A 1 104 ? -12.764 -0.283 -17.765 1.00 74.81 104 LYS A N 1
ATOM 767 C CA . LYS A 1 104 ? -12.311 -1.619 -17.367 1.00 74.81 104 LYS A CA 1
ATOM 768 C C . LYS A 1 104 ? -10.959 -1.902 -18.003 1.00 74.81 104 LYS A C 1
ATOM 770 O O . LYS A 1 104 ? -10.785 -1.737 -19.210 1.00 74.81 104 LYS A O 1
ATOM 775 N N . ILE A 1 105 ? -10.016 -2.366 -17.196 1.00 78.06 105 ILE A N 1
ATOM 776 C CA . ILE A 1 105 ? -8.715 -2.790 -17.700 1.00 78.06 105 ILE A CA 1
ATOM 777 C C . ILE A 1 105 ? -8.856 -4.201 -18.248 1.00 78.06 105 ILE A C 1
ATOM 779 O O . ILE A 1 105 ? -9.240 -5.126 -17.538 1.00 78.06 105 ILE A O 1
ATOM 783 N N . ASN A 1 106 ? -8.571 -4.348 -19.536 1.00 80.12 106 ASN A N 1
ATOM 784 C CA . ASN A 1 106 ? -8.476 -5.648 -20.175 1.00 80.12 106 ASN A CA 1
ATOM 785 C C . ASN A 1 106 ? -7.082 -6.226 -19.880 1.00 80.12 106 ASN A C 1
ATOM 787 O O . ASN A 1 106 ? -6.092 -5.557 -20.165 1.00 80.12 106 ASN A O 1
ATOM 791 N N . PHE A 1 107 ? -7.002 -7.433 -19.318 1.00 80.56 107 PHE A N 1
ATOM 792 C CA . PHE A 1 107 ? -5.743 -8.102 -18.964 1.00 80.56 107 PHE A CA 1
ATOM 793 C C . PHE A 1 107 ? -5.353 -9.241 -19.923 1.00 80.56 107 PHE A C 1
ATOM 795 O O . PHE A 1 107 ? -4.459 -10.016 -19.605 1.00 80.56 107 PHE A O 1
ATOM 802 N N . ASN A 1 108 ? -6.003 -9.354 -21.086 1.00 79.06 108 ASN A N 1
ATOM 803 C CA . ASN A 1 108 ? -5.776 -10.464 -22.017 1.00 79.06 108 ASN A CA 1
ATOM 804 C C . ASN A 1 108 ? -4.362 -10.464 -22.622 1.00 79.06 108 ASN A C 1
ATOM 806 O O . ASN A 1 108 ? -3.825 -11.538 -22.871 1.00 79.06 108 ASN A O 1
ATOM 810 N N . ASP A 1 109 ? -3.749 -9.287 -22.802 1.00 76.69 109 ASP A N 1
ATOM 811 C CA . ASP A 1 109 ? -2.389 -9.156 -23.339 1.00 76.69 109 ASP A CA 1
ATOM 812 C C . ASP A 1 109 ? -1.461 -8.519 -22.297 1.00 76.69 109 ASP A C 1
ATOM 814 O O . ASP A 1 109 ? -1.690 -7.379 -21.873 1.00 76.69 109 ASP A O 1
ATOM 818 N N . PHE A 1 110 ? -0.399 -9.236 -21.922 1.00 80.19 110 PHE A N 1
ATOM 819 C CA . PHE A 1 110 ? 0.616 -8.816 -20.945 1.00 80.19 110 PHE A CA 1
ATOM 820 C C . PHE A 1 110 ? 0.044 -8.365 -19.585 1.00 80.19 110 PHE A C 1
ATOM 822 O O . PHE A 1 110 ? 0.232 -7.210 -19.164 1.00 80.19 110 PHE A O 1
ATOM 829 N N . PRO A 1 111 ? -0.693 -9.250 -18.892 1.00 84.88 111 PRO A N 1
ATOM 830 C CA . PRO A 1 111 ? -1.384 -8.944 -17.649 1.00 84.88 111 PRO A CA 1
ATOM 831 C C . PRO A 1 111 ? -0.519 -8.256 -16.591 1.00 84.88 111 PRO A C 1
ATOM 833 O O . PRO A 1 111 ? -0.992 -7.307 -15.965 1.00 84.88 111 PRO A O 1
ATOM 836 N N . LEU A 1 112 ? 0.742 -8.658 -16.396 1.00 88.44 112 LEU A N 1
ATOM 837 C CA . LEU A 1 112 ? 1.603 -8.078 -15.361 1.00 88.44 112 LEU A CA 1
ATOM 838 C C . LEU A 1 112 ? 1.970 -6.618 -15.659 1.00 88.44 112 LEU A C 1
ATOM 840 O O . LEU A 1 112 ? 1.969 -5.785 -14.749 1.00 88.44 112 LEU A O 1
ATOM 844 N N . ALA A 1 113 ? 2.239 -6.279 -16.919 1.00 88.25 113 ALA A N 1
ATOM 845 C CA . ALA A 1 113 ? 2.573 -4.913 -17.312 1.00 88.25 113 ALA A CA 1
ATOM 846 C C . ALA A 1 113 ? 1.351 -3.989 -17.283 1.00 88.25 113 ALA A C 1
ATOM 848 O O . ALA A 1 113 ? 1.416 -2.879 -16.746 1.00 88.25 113 ALA A O 1
ATOM 849 N N . ARG A 1 114 ? 0.195 -4.464 -17.767 1.00 88.69 114 ARG A N 1
ATOM 850 C CA . ARG A 1 114 ? -1.072 -3.726 -17.629 1.00 88.69 114 ARG A CA 1
ATOM 851 C C . ARG A 1 114 ? -1.441 -3.522 -16.165 1.00 88.69 114 ARG A C 1
ATOM 853 O O . ARG A 1 114 ? -1.879 -2.437 -15.785 1.00 88.69 114 ARG A O 1
ATOM 860 N N . PHE A 1 115 ? -1.197 -4.525 -15.326 1.00 89.06 115 PHE A N 1
ATOM 861 C CA . PHE A 1 115 ? -1.404 -4.429 -13.889 1.00 89.06 115 PHE A CA 1
ATOM 862 C C . PHE A 1 115 ? -0.446 -3.437 -13.212 1.00 89.06 115 PHE A C 1
ATOM 864 O O . PHE A 1 115 ? -0.865 -2.657 -12.356 1.00 89.06 115 PHE A O 1
ATOM 871 N N . TYR A 1 116 ? 0.820 -3.388 -13.626 1.00 90.94 116 TYR A N 1
ATOM 872 C CA . TYR A 1 116 ? 1.761 -2.377 -13.143 1.00 90.94 116 TYR A CA 1
ATOM 873 C C . TYR A 1 116 ? 1.320 -0.946 -13.507 1.00 90.94 116 TYR A C 1
ATOM 875 O O . TYR A 1 116 ? 1.387 -0.031 -12.678 1.00 90.94 116 TYR A O 1
ATOM 883 N N . ASN A 1 117 ? 0.789 -0.744 -14.715 1.00 88.62 117 ASN A N 1
ATOM 884 C CA . ASN A 1 117 ? 0.235 0.548 -15.126 1.00 88.62 117 ASN A CA 1
ATOM 885 C C . ASN A 1 117 ? -1.048 0.909 -14.383 1.00 88.62 117 ASN A C 1
ATOM 887 O O . ASN A 1 117 ? -1.194 2.049 -13.935 1.00 88.62 117 ASN A O 1
ATOM 891 N N . PHE A 1 118 ? -1.944 -0.060 -14.178 1.00 89.00 118 PHE A N 1
ATOM 892 C CA . PHE A 1 118 ? -3.101 0.106 -13.301 1.00 89.00 118 PHE A CA 1
ATOM 893 C C . PHE A 1 118 ? -2.671 0.584 -11.918 1.00 89.00 118 PHE A C 1
ATOM 895 O O . PHE A 1 118 ? -3.203 1.569 -11.412 1.00 89.00 118 PHE A O 1
ATOM 902 N N . PHE A 1 119 ? -1.651 -0.047 -11.336 1.00 91.06 119 PHE A N 1
ATOM 903 C CA . PHE A 1 119 ? -1.103 0.370 -10.054 1.00 91.06 119 PHE A CA 1
ATOM 904 C C . PHE A 1 119 ? -0.600 1.825 -10.087 1.00 91.06 119 PHE A C 1
ATOM 906 O O . PHE A 1 119 ? -0.827 2.571 -9.140 1.00 91.06 119 PHE A O 1
ATOM 913 N N . GLY A 1 120 ? -0.005 2.275 -11.201 1.00 88.75 120 GLY A N 1
ATOM 914 C CA . GLY A 1 120 ? 0.365 3.685 -11.422 1.00 88.75 120 GLY A CA 1
ATOM 915 C C . GLY A 1 120 ? -0.807 4.654 -11.418 1.00 88.75 120 GLY A C 1
ATOM 916 O O . GLY A 1 120 ? -0.678 5.767 -10.914 1.00 88.75 120 GLY A O 1
ATOM 917 N N . GLN A 1 121 ? -1.958 4.238 -11.934 1.00 87.38 121 GLN A N 1
ATOM 918 C CA . GLN A 1 121 ? -3.177 5.044 -11.896 1.00 87.38 121 GLN A CA 1
ATOM 919 C C . GLN A 1 121 ? -3.805 5.047 -10.501 1.00 87.38 121 GLN A C 1
ATOM 921 O O . GLN A 1 121 ? -4.258 6.088 -10.026 1.00 87.38 121 GLN A O 1
ATOM 926 N N . VAL A 1 122 ? -3.776 3.898 -9.821 1.00 88.19 122 VAL A N 1
ATOM 927 C CA . VAL A 1 122 ? -4.252 3.764 -8.444 1.00 88.19 122 VAL A CA 1
ATOM 928 C C . VAL A 1 122 ? -3.479 4.718 -7.532 1.00 88.19 122 VAL A C 1
ATOM 930 O O . VAL A 1 122 ? -4.094 5.512 -6.833 1.00 88.19 122 VAL A O 1
ATOM 933 N N . GLU A 1 123 ? -2.148 4.747 -7.603 1.00 84.88 123 GLU A N 1
ATOM 934 C CA . GLU A 1 123 ? -1.332 5.625 -6.748 1.00 84.88 123 GLU A CA 1
ATOM 935 C C . GLU A 1 123 ? -1.568 7.132 -6.967 1.00 84.88 123 GLU A C 1
ATOM 937 O O . GLU A 1 123 ? -1.291 7.924 -6.068 1.00 84.88 123 GLU A O 1
ATOM 942 N N . LYS A 1 124 ? -2.102 7.540 -8.127 1.00 80.69 124 LYS A N 1
ATOM 943 C CA . LYS A 1 124 ? -2.372 8.952 -8.449 1.00 80.69 124 LYS A CA 1
ATOM 944 C C . LYS A 1 124 ? -3.689 9.487 -7.872 1.00 80.69 124 LYS A C 1
ATOM 946 O O . LYS A 1 124 ? -3.828 10.701 -7.757 1.00 80.69 124 LYS A O 1
ATOM 951 N N . SER A 1 125 ? -4.650 8.634 -7.506 1.00 69.44 125 SER A N 1
ATOM 952 C CA . SER A 1 125 ? -5.934 9.067 -6.918 1.00 69.44 125 SER A CA 1
ATOM 953 C C . SER A 1 125 ? -5.996 8.740 -5.418 1.00 69.44 125 SER A C 1
ATOM 955 O O . SER A 1 125 ? -5.427 7.749 -4.970 1.00 69.44 125 SER A O 1
ATOM 957 N N . GLN A 1 126 ? -6.589 9.626 -4.605 1.00 66.56 126 GLN A N 1
ATOM 958 C CA . GLN A 1 126 ? -6.205 9.725 -3.187 1.00 66.56 126 GLN A CA 1
ATOM 959 C C . GLN A 1 126 ? -7.033 8.913 -2.175 1.00 66.56 126 GLN A C 1
ATOM 961 O O . GLN A 1 126 ? -6.453 8.465 -1.190 1.00 66.56 126 GLN A O 1
ATOM 966 N N . VAL A 1 127 ? -8.343 8.685 -2.356 1.00 64.06 127 VAL A N 1
ATOM 967 C CA . VAL A 1 127 ? -9.168 8.094 -1.269 1.00 64.06 127 VAL A CA 1
ATOM 968 C C . VAL A 1 127 ? -9.477 6.608 -1.493 1.00 64.06 127 VAL A C 1
ATOM 970 O O . VAL A 1 127 ? -8.860 5.761 -0.853 1.00 64.06 127 VAL A O 1
ATOM 973 N N . GLU A 1 128 ? -10.348 6.249 -2.441 1.00 67.56 128 GLU A N 1
ATOM 974 C CA . GLU A 1 128 ? -10.715 4.838 -2.718 1.00 67.56 128 GLU A CA 1
ATOM 975 C C . GLU A 1 128 ? -9.525 3.986 -3.164 1.00 67.56 128 GLU A C 1
ATOM 977 O O . GLU A 1 128 ? -9.375 2.806 -2.836 1.00 67.56 128 GLU A O 1
ATOM 982 N N . ASN A 1 129 ? -8.620 4.622 -3.892 1.00 83.75 129 ASN A N 1
ATOM 983 C CA . ASN A 1 129 ? -7.437 3.980 -4.413 1.00 83.75 129 ASN A CA 1
ATOM 984 C C . ASN A 1 129 ? -6.390 3.680 -3.345 1.00 83.75 129 ASN A C 1
ATOM 986 O O . ASN A 1 129 ? -5.565 2.794 -3.554 1.00 83.75 129 ASN A O 1
ATOM 990 N N . THR A 1 130 ? -6.460 4.315 -2.174 1.00 88.06 130 THR A N 1
ATOM 991 C CA . THR A 1 130 ? -5.598 3.937 -1.051 1.00 88.06 130 THR A CA 1
ATOM 992 C C . THR A 1 130 ? -5.863 2.488 -0.638 1.00 88.06 130 THR A C 1
ATOM 994 O O . THR A 1 130 ? -4.922 1.740 -0.367 1.00 88.06 130 THR A O 1
ATOM 997 N N . ILE A 1 131 ? -7.124 2.043 -0.660 1.00 90.69 131 ILE A N 1
ATOM 998 C CA . ILE A 1 131 ? -7.483 0.660 -0.332 1.00 90.69 131 ILE A CA 1
ATOM 999 C C . ILE A 1 131 ? -6.966 -0.307 -1.403 1.00 90.69 131 ILE A C 1
ATOM 1001 O O . ILE A 1 131 ? -6.305 -1.297 -1.072 1.00 90.69 131 ILE A O 1
ATOM 1005 N N . ARG A 1 132 ? -7.194 0.012 -2.685 1.00 93.06 132 ARG A N 1
ATOM 1006 C CA . ARG A 1 132 ? -6.658 -0.772 -3.810 1.00 93.06 132 ARG A CA 1
ATOM 1007 C C . ARG A 1 132 ? -5.132 -0.882 -3.726 1.00 93.06 132 ARG A C 1
ATOM 1009 O O . ARG A 1 132 ? -4.593 -1.984 -3.798 1.00 93.06 132 ARG A O 1
ATOM 1016 N N . ALA A 1 133 ? -4.441 0.232 -3.482 1.00 93.81 133 ALA A N 1
ATOM 1017 C CA . ALA A 1 133 ? -2.985 0.289 -3.376 1.00 93.81 133 ALA A CA 1
ATOM 1018 C C . ALA A 1 133 ? -2.445 -0.629 -2.272 1.00 93.81 133 ALA A C 1
ATOM 1020 O O . ALA A 1 133 ? -1.446 -1.311 -2.491 1.00 93.81 133 ALA A O 1
ATOM 1021 N N . ARG A 1 134 ? -3.108 -0.704 -1.107 1.00 95.25 134 ARG A N 1
ATOM 1022 C CA . ARG A 1 134 ? -2.707 -1.605 -0.009 1.00 95.25 134 ARG A CA 1
ATOM 1023 C C . ARG A 1 134 ? -2.698 -3.068 -0.460 1.00 95.25 134 ARG A C 1
ATOM 1025 O O . ARG A 1 134 ? -1.691 -3.748 -0.267 1.00 95.25 134 ARG A O 1
ATOM 1032 N N . ILE A 1 135 ? -3.778 -3.537 -1.093 1.00 96.19 135 ILE A N 1
ATOM 1033 C CA . ILE A 1 135 ? -3.875 -4.917 -1.599 1.00 96.19 135 ILE A CA 1
ATOM 1034 C C . ILE A 1 135 ? -2.861 -5.170 -2.716 1.00 96.19 135 ILE A C 1
ATOM 1036 O O . ILE A 1 135 ? -2.130 -6.157 -2.662 1.00 96.19 135 ILE A O 1
ATOM 1040 N N . ILE A 1 136 ? -2.750 -4.255 -3.682 1.00 95.81 136 ILE A N 1
ATOM 1041 C CA . ILE A 1 136 ? -1.817 -4.386 -4.809 1.00 95.81 136 ILE A CA 1
ATOM 1042 C C . ILE A 1 136 ? -0.360 -4.451 -4.322 1.00 95.81 136 ILE A C 1
ATOM 1044 O O . ILE A 1 136 ? 0.423 -5.274 -4.796 1.00 95.81 136 ILE A O 1
ATOM 1048 N N . ARG A 1 137 ? 0.018 -3.648 -3.321 1.00 96.69 137 ARG A N 1
ATOM 1049 C CA . ARG A 1 137 ? 1.359 -3.708 -2.718 1.00 96.69 137 ARG A CA 1
ATOM 1050 C C . ARG A 1 137 ? 1.610 -5.055 -2.036 1.00 96.69 137 ARG A C 1
ATOM 1052 O O . ARG A 1 137 ? 2.687 -5.625 -2.206 1.00 96.69 137 ARG A O 1
ATOM 1059 N N . VAL A 1 138 ? 0.633 -5.601 -1.301 1.00 97.94 138 VAL A N 1
ATOM 1060 C CA . VAL A 1 138 ? 0.742 -6.959 -0.727 1.00 97.94 138 VAL A CA 1
ATOM 1061 C C . VAL A 1 138 ? 0.902 -8.008 -1.821 1.00 97.94 138 VAL A C 1
ATOM 1063 O O . VAL A 1 138 ? 1.707 -8.926 -1.666 1.00 97.94 138 VAL A O 1
ATOM 1066 N N . PHE A 1 139 ? 0.181 -7.860 -2.930 1.00 96.69 139 PHE A N 1
ATOM 1067 C CA . PHE A 1 139 ? 0.322 -8.735 -4.081 1.00 96.69 139 PHE A CA 1
ATOM 1068 C C . PHE A 1 139 ? 1.735 -8.689 -4.667 1.00 96.69 139 PHE A C 1
ATOM 1070 O O . PHE A 1 139 ? 2.352 -9.743 -4.773 1.00 96.69 139 PHE A O 1
ATOM 1077 N N . PHE A 1 140 ? 2.309 -7.509 -4.932 1.00 95.69 140 PHE A N 1
ATOM 1078 C CA . PHE A 1 140 ? 3.698 -7.411 -5.404 1.00 95.69 140 PHE A CA 1
ATOM 1079 C C . PHE A 1 140 ? 4.702 -8.027 -4.425 1.00 95.69 140 PHE A C 1
ATOM 1081 O O . PHE A 1 140 ? 5.654 -8.677 -4.850 1.00 95.69 140 PHE A O 1
ATOM 1088 N N . TYR A 1 141 ? 4.483 -7.881 -3.116 1.00 96.25 141 TYR A N 1
ATOM 1089 C CA . TYR A 1 141 ? 5.306 -8.553 -2.111 1.00 96.25 141 TYR A CA 1
ATOM 1090 C C . TYR A 1 141 ? 5.193 -10.087 -2.176 1.00 96.25 141 TYR A C 1
ATOM 1092 O O . TYR A 1 141 ? 6.213 -10.778 -2.143 1.00 96.25 141 TYR A O 1
ATOM 1100 N N . ARG A 1 142 ? 3.976 -10.635 -2.286 1.00 95.19 142 ARG A N 1
ATOM 1101 C CA . ARG A 1 142 ? 3.762 -12.088 -2.416 1.00 95.19 142 ARG A CA 1
ATOM 1102 C C . ARG A 1 142 ? 4.332 -12.624 -3.725 1.00 95.19 142 ARG A C 1
ATOM 1104 O O . ARG A 1 142 ? 4.967 -13.673 -3.720 1.00 95.19 142 ARG A O 1
ATOM 1111 N N . LEU A 1 143 ? 4.161 -11.872 -4.807 1.00 92.06 143 LEU A N 1
ATOM 1112 C CA . LEU A 1 143 ? 4.731 -12.164 -6.111 1.00 92.06 143 LEU A CA 1
ATOM 1113 C C . LEU A 1 143 ? 6.263 -12.225 -6.017 1.00 92.06 143 LEU A C 1
ATOM 1115 O O . LEU A 1 143 ? 6.845 -13.257 -6.328 1.00 92.06 143 LEU A O 1
ATOM 1119 N N . HIS A 1 144 ? 6.911 -11.187 -5.476 1.00 92.25 144 HIS A N 1
ATOM 1120 C CA . HIS A 1 144 ? 8.364 -11.163 -5.235 1.00 92.25 144 HIS A CA 1
ATOM 1121 C C . HIS A 1 144 ? 8.839 -12.338 -4.370 1.00 92.25 144 HIS A C 1
ATOM 1123 O O . HIS A 1 144 ? 9.813 -12.999 -4.721 1.00 92.25 144 HIS A O 1
ATOM 1129 N N . THR A 1 145 ? 8.111 -12.663 -3.298 1.00 90.56 145 THR A N 1
ATOM 1130 C CA . THR A 1 145 ? 8.438 -13.798 -2.418 1.00 90.56 145 THR A CA 1
ATOM 1131 C C . THR A 1 145 ? 8.349 -15.136 -3.158 1.00 90.56 145 THR A C 1
ATOM 1133 O O . THR A 1 145 ? 9.180 -16.012 -2.938 1.00 90.56 145 THR A O 1
ATOM 1136 N N . ARG A 1 146 ? 7.397 -15.300 -4.085 1.00 86.75 146 ARG A N 1
ATOM 1137 C CA . ARG A 1 146 ? 7.286 -16.517 -4.902 1.00 86.75 146 ARG A CA 1
ATOM 1138 C C . ARG A 1 146 ? 8.487 -16.699 -5.831 1.00 86.75 146 ARG A C 1
ATOM 1140 O O . ARG A 1 146 ? 8.942 -17.826 -6.002 1.00 86.75 146 ARG A O 1
ATOM 1147 N N . PHE A 1 147 ? 9.011 -15.608 -6.390 1.00 81.69 147 PHE A N 1
ATOM 1148 C CA . PHE A 1 147 ? 10.242 -15.623 -7.187 1.00 81.69 147 PHE A CA 1
ATOM 1149 C C . PHE A 1 147 ? 11.511 -15.776 -6.336 1.00 81.69 147 PHE A C 1
ATOM 1151 O O . PHE A 1 147 ? 12.550 -16.128 -6.878 1.00 81.69 147 PHE A O 1
ATOM 1158 N N . HIS A 1 148 ? 11.458 -15.535 -5.026 1.00 79.88 148 HIS A N 1
ATOM 1159 C CA . HIS A 1 148 ? 12.613 -15.693 -4.138 1.00 79.88 148 HIS A CA 1
ATOM 1160 C C . HIS A 1 148 ? 12.941 -17.163 -3.821 1.00 79.88 148 HIS A C 1
ATOM 1162 O O . HIS A 1 148 ? 14.098 -17.499 -3.631 1.00 79.88 148 HIS A O 1
ATOM 1168 N N . GLU A 1 149 ? 11.952 -18.057 -3.782 1.00 65.19 149 GLU A N 1
ATOM 1169 C CA . GLU A 1 149 ? 12.168 -19.477 -3.438 1.00 65.19 149 GLU A CA 1
ATOM 1170 C C . GLU A 1 149 ? 13.232 -20.200 -4.306 1.00 65.19 149 GLU A C 1
ATOM 1172 O O . GLU A 1 149 ? 13.977 -21.007 -3.757 1.00 65.19 149 GLU A O 1
ATOM 1177 N N . PRO A 1 150 ? 13.385 -19.898 -5.614 1.00 62.53 150 PRO A N 1
ATOM 1178 C CA . PRO A 1 150 ? 14.507 -20.404 -6.419 1.00 62.53 150 PRO A CA 1
ATOM 1179 C C . PRO A 1 150 ? 15.664 -19.411 -6.677 1.00 62.53 150 PRO A C 1
ATOM 1181 O O . PRO A 1 150 ? 16.658 -19.810 -7.285 1.00 62.53 150 PRO A O 1
ATOM 1184 N N . TYR A 1 151 ? 15.572 -18.136 -6.272 1.00 64.38 151 TYR A N 1
ATOM 1185 C CA . TYR A 1 151 ? 16.526 -17.081 -6.672 1.00 64.38 151 TYR A CA 1
ATOM 1186 C C . TYR A 1 151 ? 16.910 -16.147 -5.521 1.00 64.38 151 TYR A C 1
ATOM 1188 O O . TYR A 1 151 ? 16.174 -15.982 -4.554 1.00 64.38 151 TYR A O 1
ATOM 1196 N N . ARG A 1 152 ? 18.033 -15.426 -5.631 1.00 75.69 152 ARG A N 1
ATOM 1197 C CA . ARG A 1 152 ? 18.349 -14.374 -4.644 1.00 75.69 152 ARG A CA 1
ATOM 1198 C C . ARG A 1 152 ? 17.333 -13.227 -4.735 1.00 75.69 152 ARG A C 1
ATOM 1200 O O . ARG A 1 152 ? 16.815 -12.919 -5.803 1.00 75.69 152 ARG A O 1
ATOM 1207 N N . SER A 1 153 ? 17.073 -12.536 -3.622 1.00 79.19 153 SER A N 1
ATOM 1208 C CA . SER A 1 153 ? 16.075 -11.446 -3.544 1.00 79.19 153 SER A CA 1
ATOM 1209 C C . SER A 1 153 ? 16.242 -10.355 -4.619 1.00 79.19 153 SER A C 1
ATOM 1211 O O . SER A 1 153 ? 15.251 -9.841 -5.148 1.00 79.19 153 SER A O 1
ATOM 1213 N N . THR A 1 154 ? 17.489 -10.028 -4.977 1.00 80.75 154 THR A N 1
ATOM 1214 C CA . THR A 1 154 ? 17.832 -9.080 -6.049 1.00 80.75 154 THR A CA 1
ATOM 1215 C C . THR A 1 154 ? 17.495 -9.621 -7.439 1.00 80.75 154 THR A C 1
ATOM 1217 O O . THR A 1 154 ? 16.937 -8.896 -8.257 1.00 80.75 154 THR A O 1
ATOM 1220 N N . GLU A 1 155 ? 17.755 -10.904 -7.691 1.00 83.31 155 GLU A N 1
ATOM 1221 C CA . GLU A 1 155 ? 17.430 -11.582 -8.952 1.00 83.31 155 GLU A CA 1
ATOM 1222 C C . GLU A 1 155 ? 15.917 -11.727 -9.139 1.00 83.31 155 GLU A C 1
ATOM 1224 O O . GLU A 1 155 ? 15.410 -11.526 -10.239 1.00 83.31 155 GLU A O 1
ATOM 1229 N N . ALA A 1 156 ? 15.177 -12.011 -8.062 1.00 85.88 156 ALA A N 1
ATOM 1230 C CA . ALA A 1 156 ? 13.717 -12.070 -8.083 1.00 85.88 156 ALA A CA 1
ATOM 1231 C C . ALA A 1 156 ? 13.097 -10.728 -8.513 1.00 85.88 156 ALA A C 1
ATOM 1233 O O . ALA A 1 156 ? 12.173 -10.698 -9.326 1.00 85.88 156 ALA A O 1
ATOM 1234 N N . LEU A 1 157 ? 13.629 -9.608 -8.007 1.00 89.44 157 LEU A N 1
ATOM 1235 C CA . LEU A 1 157 ? 13.189 -8.272 -8.413 1.00 89.44 157 LEU A CA 1
ATOM 1236 C C . LEU A 1 157 ? 13.550 -7.982 -9.876 1.00 89.44 157 LEU A C 1
ATOM 1238 O O . LEU A 1 157 ? 12.685 -7.545 -10.630 1.00 89.44 157 LEU A O 1
ATOM 1242 N N . ALA A 1 158 ? 14.790 -8.264 -10.284 1.00 88.44 158 ALA A N 1
ATOM 1243 C CA . ALA A 1 158 ? 15.242 -8.055 -11.659 1.00 88.44 158 ALA A CA 1
ATOM 1244 C C . ALA A 1 158 ? 14.401 -8.852 -12.671 1.00 88.44 158 ALA A C 1
ATOM 1246 O O . ALA A 1 158 ? 14.050 -8.334 -13.727 1.00 88.44 158 ALA A O 1
ATOM 1247 N N . ARG A 1 159 ? 14.001 -10.084 -12.327 1.00 86.56 159 ARG A N 1
ATOM 1248 C CA . ARG A 1 159 ? 13.092 -10.900 -13.148 1.00 86.56 159 ARG A CA 1
ATOM 1249 C C . ARG A 1 159 ? 11.719 -10.259 -13.309 1.00 86.56 159 ARG A C 1
ATOM 1251 O O . ARG A 1 159 ? 11.215 -10.203 -14.423 1.00 86.56 159 ARG A O 1
ATOM 1258 N N . LEU A 1 160 ? 11.128 -9.751 -12.227 1.00 89.31 160 LEU A N 1
ATOM 1259 C CA . LEU A 1 160 ? 9.842 -9.052 -12.301 1.00 89.31 160 LEU A CA 1
ATOM 1260 C C . LEU A 1 160 ? 9.919 -7.804 -13.182 1.00 89.31 160 LEU A C 1
ATOM 1262 O O . LEU A 1 160 ? 9.041 -7.593 -14.014 1.00 89.31 160 LEU A O 1
ATOM 1266 N N . VAL A 1 161 ? 10.983 -7.013 -13.029 1.00 91.62 161 VAL A N 1
ATOM 1267 C CA . VAL A 1 161 ? 11.250 -5.840 -13.874 1.00 91.62 161 VAL A CA 1
ATOM 1268 C C . VAL A 1 161 ? 11.375 -6.262 -15.337 1.00 91.62 161 VAL A C 1
ATOM 1270 O O . VAL A 1 161 ? 10.742 -5.669 -16.204 1.00 91.62 161 VAL A O 1
ATOM 1273 N N . HIS A 1 162 ? 12.126 -7.328 -15.612 1.00 88.69 162 HIS A N 1
ATOM 1274 C CA . HIS A 1 162 ? 12.315 -7.837 -16.964 1.00 88.69 162 HIS A CA 1
ATOM 1275 C C . HIS A 1 162 ? 11.000 -8.273 -17.620 1.00 88.69 162 HIS A C 1
ATOM 1277 O O . HIS A 1 162 ? 10.736 -7.856 -18.741 1.00 88.69 162 HIS A O 1
ATOM 1283 N N . ILE A 1 163 ? 10.146 -9.030 -16.917 1.00 88.00 163 ILE A N 1
ATOM 1284 C CA . ILE A 1 163 ? 8.828 -9.450 -17.431 1.00 88.00 163 ILE A CA 1
ATOM 1285 C C . ILE A 1 163 ? 7.959 -8.229 -17.754 1.00 88.00 163 ILE A C 1
ATOM 1287 O O . ILE A 1 163 ? 7.322 -8.176 -18.804 1.00 88.00 163 ILE A O 1
ATOM 1291 N N . ILE A 1 164 ? 7.956 -7.222 -16.873 1.00 89.31 164 ILE A N 1
ATOM 1292 C CA . ILE A 1 164 ? 7.188 -5.991 -17.087 1.00 89.31 164 ILE A CA 1
ATOM 1293 C C . ILE A 1 164 ? 7.690 -5.240 -18.320 1.00 89.31 164 ILE A C 1
ATOM 1295 O O . ILE A 1 164 ? 6.874 -4.778 -19.106 1.00 89.31 164 ILE A O 1
ATOM 1299 N N . ILE A 1 165 ? 9.001 -5.138 -18.528 1.00 87.69 165 ILE A N 1
ATOM 1300 C CA . ILE A 1 165 ? 9.573 -4.376 -19.650 1.00 87.69 165 ILE A CA 1
ATOM 1301 C C . ILE A 1 165 ? 9.449 -5.137 -20.974 1.00 87.69 165 ILE A C 1
ATOM 1303 O O . ILE A 1 165 ? 9.129 -4.542 -22.000 1.00 87.69 165 ILE A O 1
ATOM 1307 N N . GLN A 1 166 ? 9.635 -6.460 -20.964 1.00 83.56 166 GLN A N 1
ATOM 1308 C CA . GLN A 1 166 ? 9.502 -7.294 -22.163 1.00 83.56 166 GLN A CA 1
ATOM 1309 C C . GLN A 1 166 ? 8.085 -7.331 -22.736 1.00 83.56 166 GLN A C 1
ATOM 1311 O O . GLN A 1 166 ? 7.913 -7.683 -23.899 1.00 83.56 166 GLN A O 1
ATOM 1316 N N . SER A 1 167 ? 7.082 -6.926 -21.959 1.00 78.88 167 SER A N 1
ATOM 1317 C CA . SER A 1 167 ? 5.710 -6.776 -22.445 1.00 78.88 167 SER A CA 1
ATOM 1318 C C . SER A 1 167 ? 5.531 -5.740 -23.563 1.00 78.88 167 SER A C 1
ATOM 1320 O O . SER A 1 167 ? 4.460 -5.673 -24.163 1.00 78.88 167 SER A O 1
ATOM 1322 N N . GLY A 1 168 ? 6.538 -4.894 -23.819 1.00 64.25 168 GLY A N 1
ATOM 1323 C CA . GLY A 1 168 ? 6.473 -3.840 -24.834 1.00 64.25 168 GLY A CA 1
ATOM 1324 C C . GLY A 1 168 ? 5.578 -2.659 -24.452 1.00 64.25 168 GLY A C 1
ATOM 1325 O O . GLY A 1 168 ? 5.300 -1.805 -25.290 1.00 64.25 168 GLY A O 1
ATOM 1326 N N . PHE A 1 169 ? 5.118 -2.593 -23.202 1.00 64.81 169 PHE A N 1
ATOM 1327 C CA . PHE A 1 169 ? 4.388 -1.438 -22.695 1.00 64.81 169 PHE A CA 1
ATOM 1328 C C . PHE A 1 169 ? 5.383 -0.313 -22.359 1.00 64.81 169 PHE A C 1
ATOM 1330 O O . PHE A 1 169 ? 6.442 -0.579 -21.798 1.00 64.81 169 PHE A O 1
ATOM 1337 N N . ASP A 1 170 ? 5.067 0.941 -22.691 1.00 71.25 170 ASP A N 1
ATOM 1338 C CA . ASP A 1 170 ? 5.909 2.097 -22.345 1.00 71.25 170 ASP A CA 1
ATOM 1339 C C . ASP A 1 170 ? 5.797 2.388 -20.839 1.00 71.25 170 ASP A C 1
ATOM 1341 O O . ASP A 1 170 ? 4.924 3.129 -20.385 1.00 71.25 170 ASP A O 1
ATOM 1345 N N . VAL A 1 171 ? 6.604 1.685 -20.039 1.00 66.75 171 VAL A N 1
ATOM 1346 C CA . VAL A 1 171 ? 6.549 1.721 -18.566 1.00 66.75 171 VAL A CA 1
ATOM 1347 C C . VAL A 1 171 ? 7.578 2.677 -17.947 1.00 66.75 171 VAL A C 1
ATOM 1349 O O . VAL A 1 171 ? 7.698 2.738 -16.721 1.00 66.75 171 VAL A O 1
ATOM 1352 N N . GLY A 1 172 ? 8.298 3.436 -18.778 1.00 73.06 172 GLY A N 1
ATOM 1353 C CA . GLY A 1 172 ? 9.475 4.211 -18.385 1.00 73.06 172 GLY A CA 1
ATOM 1354 C C . GLY A 1 172 ? 10.771 3.397 -18.441 1.00 73.06 172 GLY A C 1
ATOM 1355 O O . GLY A 1 172 ? 10.810 2.288 -18.977 1.00 73.06 172 GLY A O 1
ATOM 1356 N N . ASP A 1 173 ? 11.853 3.963 -17.905 1.00 83.62 173 ASP A N 1
ATOM 1357 C CA . ASP A 1 173 ? 13.151 3.289 -17.878 1.00 83.62 173 ASP A CA 1
ATOM 1358 C C . ASP A 1 173 ? 13.210 2.142 -16.845 1.00 83.62 173 ASP A C 1
ATOM 1360 O O . ASP A 1 173 ? 12.405 2.027 -15.913 1.00 83.62 173 ASP A O 1
ATOM 1364 N N . VAL A 1 174 ? 14.182 1.247 -17.043 1.00 88.12 174 VAL A N 1
ATOM 1365 C CA . VAL A 1 174 ? 14.382 0.047 -16.214 1.00 88.12 174 VAL A CA 1
ATOM 1366 C C . VAL A 1 174 ? 14.587 0.415 -14.741 1.00 88.12 174 VAL A C 1
ATOM 1368 O O . VAL A 1 174 ? 14.086 -0.277 -13.850 1.00 88.12 174 VAL A O 1
ATOM 1371 N N . GLU A 1 175 ? 15.317 1.501 -14.486 1.00 89.00 175 GLU A N 1
ATOM 1372 C CA . GLU A 1 175 ? 15.672 1.952 -13.142 1.00 89.00 175 GLU A CA 1
ATOM 1373 C C . GLU A 1 175 ? 14.437 2.420 -12.374 1.00 89.00 175 GLU A C 1
ATOM 1375 O O . GLU A 1 175 ? 14.200 1.962 -11.253 1.00 89.00 175 GLU A O 1
ATOM 1380 N N . HIS A 1 176 ? 13.585 3.230 -12.999 1.00 89.50 176 HIS A N 1
ATOM 1381 C CA . HIS A 1 176 ? 12.341 3.712 -12.421 1.00 89.50 176 HIS A CA 1
ATOM 1382 C C . HIS A 1 176 ? 11.398 2.558 -12.068 1.00 89.50 176 HIS A C 1
ATOM 1384 O O . HIS A 1 176 ? 10.861 2.499 -10.954 1.00 89.50 176 HIS A O 1
ATOM 1390 N N . VAL A 1 177 ? 11.224 1.598 -12.986 1.00 91.31 177 VAL A N 1
ATOM 1391 C CA . VAL A 1 177 ? 10.388 0.413 -12.737 1.00 91.31 177 VAL A CA 1
ATOM 1392 C C . VAL A 1 177 ? 10.938 -0.392 -11.560 1.00 91.31 177 VAL A C 1
ATOM 1394 O O . VAL A 1 177 ? 10.178 -0.786 -10.665 1.00 91.31 177 VAL A O 1
ATOM 1397 N N . GLN A 1 178 ? 12.258 -0.590 -11.521 1.00 92.69 178 GLN A N 1
ATOM 1398 C CA . GLN A 1 178 ? 12.945 -1.319 -10.461 1.00 92.69 178 GLN A CA 1
ATOM 1399 C C . GLN A 1 178 ? 12.802 -0.642 -9.095 1.00 92.69 178 GLN A C 1
ATOM 1401 O O . GLN A 1 178 ? 12.445 -1.308 -8.118 1.00 92.69 178 GLN A O 1
ATOM 1406 N N . GLU A 1 179 ? 13.051 0.663 -8.998 1.00 91.50 179 GLU A N 1
ATOM 1407 C CA . GLU A 1 179 ? 12.932 1.416 -7.748 1.00 91.50 179 GLU A CA 1
ATOM 1408 C C . GLU A 1 179 ? 11.502 1.403 -7.214 1.00 91.50 179 GLU A C 1
ATOM 1410 O O . GLU A 1 179 ? 11.268 1.143 -6.026 1.00 91.50 179 GLU A O 1
ATOM 1415 N N . ARG A 1 180 ? 10.526 1.606 -8.101 1.00 92.12 180 ARG A N 1
ATOM 1416 C CA . ARG A 1 180 ? 9.114 1.608 -7.732 1.00 92.12 180 ARG A CA 1
ATOM 1417 C C . ARG A 1 180 ? 8.631 0.230 -7.287 1.00 92.12 180 ARG A C 1
ATOM 1419 O O . ARG A 1 180 ? 7.930 0.134 -6.274 1.00 92.12 180 ARG A O 1
ATOM 1426 N N . LEU A 1 181 ? 9.034 -0.848 -7.965 1.00 93.81 181 LEU A N 1
ATOM 1427 C CA . LEU A 1 181 ? 8.747 -2.211 -7.506 1.00 93.81 181 LEU A CA 1
ATOM 1428 C C . LEU A 1 181 ? 9.420 -2.506 -6.165 1.00 93.81 181 LEU A C 1
ATOM 1430 O O . LEU A 1 181 ? 8.768 -3.029 -5.262 1.00 93.81 181 LEU A O 1
ATOM 1434 N N . LYS A 1 182 ? 10.690 -2.126 -5.988 1.00 94.69 182 LYS A N 1
ATOM 1435 C CA . LYS A 1 182 ? 11.423 -2.300 -4.725 1.00 94.69 182 LYS A CA 1
ATOM 1436 C C . LYS A 1 182 ? 10.699 -1.618 -3.564 1.00 94.69 182 LYS A C 1
ATOM 1438 O O . LYS A 1 182 ? 10.501 -2.233 -2.512 1.00 94.69 182 LYS A O 1
ATOM 1443 N N . ALA A 1 183 ? 10.265 -0.372 -3.758 1.00 94.00 183 ALA A N 1
ATOM 1444 C CA . ALA A 1 183 ? 9.476 0.363 -2.775 1.00 94.00 183 ALA A CA 1
ATOM 1445 C C . ALA A 1 183 ? 8.133 -0.334 -2.495 1.00 94.00 183 ALA A C 1
ATOM 1447 O O . ALA A 1 183 ? 7.775 -0.543 -1.334 1.00 94.00 183 ALA A O 1
ATOM 1448 N N . SER A 1 184 ? 7.433 -0.774 -3.542 1.00 95.31 184 SER A N 1
ATOM 1449 C CA . SER A 1 184 ? 6.133 -1.449 -3.441 1.00 95.31 184 SER A CA 1
ATOM 1450 C C . SER A 1 184 ? 6.212 -2.776 -2.692 1.00 95.31 184 SER A C 1
ATOM 1452 O O . SER A 1 184 ? 5.392 -3.024 -1.813 1.00 95.31 184 SER A O 1
ATOM 1454 N N . VAL A 1 185 ? 7.234 -3.595 -2.954 1.00 96.00 185 VAL A N 1
ATOM 1455 C CA . VAL A 1 185 ? 7.517 -4.840 -2.222 1.00 96.00 185 VAL A CA 1
ATOM 1456 C C . VAL A 1 185 ? 7.845 -4.538 -0.759 1.00 96.00 185 VAL A C 1
ATOM 1458 O O . VAL A 1 185 ? 7.338 -5.193 0.158 1.00 96.00 185 VAL A O 1
ATOM 1461 N N . ALA A 1 186 ? 8.665 -3.513 -0.505 1.00 94.38 186 ALA A N 1
ATOM 1462 C CA . ALA A 1 186 ? 9.029 -3.134 0.852 1.00 94.38 186 ALA A CA 1
ATOM 1463 C C . ALA A 1 186 ? 7.816 -2.668 1.672 1.00 94.38 186 ALA A C 1
ATOM 1465 O O . ALA A 1 186 ? 7.700 -3.063 2.836 1.00 94.38 186 ALA A O 1
ATOM 1466 N N . ILE A 1 187 ? 6.915 -1.885 1.081 1.00 96.12 187 ILE A N 1
ATOM 1467 C CA . ILE A 1 187 ? 5.664 -1.452 1.712 1.00 96.12 187 ILE A CA 1
ATOM 1468 C C . ILE A 1 187 ? 4.680 -2.623 1.837 1.00 96.12 187 ILE A C 1
ATOM 1470 O O . ILE A 1 187 ? 4.129 -2.859 2.912 1.00 96.12 187 ILE A O 1
ATOM 1474 N N . GLY A 1 188 ? 4.517 -3.411 0.775 1.00 97.50 188 GLY A N 1
ATOM 1475 C CA . GLY A 1 188 ? 3.658 -4.592 0.721 1.00 97.50 188 GLY A CA 1
ATOM 1476 C C . GLY A 1 188 ? 3.962 -5.595 1.823 1.00 97.50 188 GLY A C 1
ATOM 1477 O O . GLY A 1 188 ? 3.046 -6.103 2.464 1.00 97.50 188 GLY A O 1
ATOM 1478 N N . SER A 1 189 ? 5.246 -5.798 2.132 1.00 97.25 189 SER A N 1
ATOM 1479 C CA . SER A 1 189 ? 5.662 -6.647 3.254 1.00 97.25 189 SER A CA 1
ATOM 1480 C C . SER A 1 189 ? 5.143 -6.149 4.611 1.00 97.25 189 SER A C 1
ATOM 1482 O O . SER A 1 189 ? 4.788 -6.962 5.459 1.00 97.25 189 SER A O 1
ATOM 1484 N N . ARG A 1 190 ? 5.032 -4.828 4.832 1.00 97.06 190 ARG A N 1
ATOM 1485 C CA . ARG A 1 190 ? 4.461 -4.270 6.073 1.00 97.06 190 ARG A CA 1
ATOM 1486 C C . ARG A 1 190 ? 2.957 -4.495 6.139 1.00 97.06 190 ARG A C 1
ATOM 1488 O O . ARG A 1 190 ? 2.470 -4.945 7.169 1.00 97.06 190 ARG A O 1
ATOM 1495 N N . TYR A 1 191 ? 2.234 -4.257 5.047 1.00 97.94 191 TYR A N 1
ATOM 1496 C CA . TYR A 1 191 ? 0.799 -4.550 4.986 1.00 97.94 191 TYR A CA 1
ATOM 1497 C C . TYR A 1 191 ? 0.499 -6.040 5.142 1.00 97.94 191 TYR A C 1
ATOM 1499 O O . TYR A 1 191 ? -0.439 -6.399 5.847 1.00 97.94 191 TYR A O 1
ATOM 1507 N N . HIS A 1 192 ? 1.325 -6.912 4.564 1.00 98.06 192 HIS A N 1
ATOM 1508 C CA . HIS A 1 192 ? 1.209 -8.353 4.757 1.00 98.06 192 HIS A CA 1
ATOM 1509 C C . HIS A 1 192 ? 1.358 -8.738 6.233 1.00 98.06 192 HIS A C 1
ATOM 1511 O O . HIS A 1 192 ? 0.581 -9.534 6.750 1.00 98.06 192 HIS A O 1
ATOM 1517 N N . LEU A 1 193 ? 2.331 -8.138 6.918 1.00 97.25 193 LEU A N 1
ATOM 1518 C CA . LEU A 1 193 ? 2.574 -8.337 8.341 1.00 97.25 193 LEU A CA 1
ATOM 1519 C C . LEU A 1 193 ? 1.427 -7.804 9.217 1.00 97.25 193 LEU A C 1
ATOM 1521 O O . LEU A 1 193 ? 1.008 -8.502 10.131 1.00 97.25 193 LEU A O 1
ATOM 1525 N N . ILE A 1 194 ? 0.869 -6.629 8.905 1.00 97.38 194 ILE A N 1
ATOM 1526 C CA . ILE A 1 194 ? -0.332 -6.099 9.577 1.00 97.38 194 ILE A CA 1
ATOM 1527 C C . ILE A 1 194 ? -1.513 -7.060 9.398 1.00 97.38 194 ILE A C 1
ATOM 1529 O O . ILE A 1 194 ? -2.179 -7.409 10.367 1.00 97.38 194 ILE A O 1
ATOM 1533 N N . ALA A 1 195 ? -1.758 -7.507 8.164 1.00 97.88 195 ALA A N 1
ATOM 1534 C CA . ALA A 1 195 ? -2.819 -8.459 7.864 1.00 97.88 195 ALA A CA 1
ATOM 1535 C C . ALA A 1 195 ? -2.626 -9.778 8.621 1.00 97.88 195 ALA A C 1
ATOM 1537 O O . ALA A 1 195 ? -3.587 -10.316 9.159 1.00 97.88 195 ALA A O 1
ATOM 1538 N N . LYS A 1 196 ? -1.388 -10.278 8.708 1.00 97.25 196 LYS A N 1
ATOM 1539 C CA . LYS A 1 196 ? -1.053 -11.479 9.481 1.00 97.25 196 LYS A CA 1
ATOM 1540 C C . LYS A 1 196 ? -1.357 -11.295 10.971 1.00 97.25 196 LYS A C 1
ATOM 1542 O O . LYS A 1 196 ? -2.006 -12.155 11.554 1.00 97.25 196 LYS A O 1
ATOM 1547 N N . ASP A 1 197 ? -0.933 -10.180 11.563 1.00 96.94 197 ASP A N 1
ATOM 1548 C CA . ASP A 1 197 ? -1.133 -9.896 12.991 1.00 96.94 197 ASP A CA 1
ATOM 1549 C C . ASP A 1 197 ? -2.611 -9.685 13.365 1.00 96.94 197 ASP A C 1
ATOM 1551 O O . ASP A 1 197 ? -3.005 -9.915 14.506 1.00 96.94 197 ASP A O 1
ATOM 1555 N N . LEU A 1 198 ? -3.432 -9.230 12.414 1.00 96.81 198 LEU A N 1
ATOM 1556 C CA . LEU A 1 198 ? -4.850 -8.920 12.620 1.00 96.81 198 LEU A CA 1
ATOM 1557 C C . LEU A 1 198 ? -5.807 -9.988 12.059 1.00 96.81 198 LEU A C 1
ATOM 1559 O O . LEU A 1 198 ? -7.017 -9.767 12.047 1.00 96.81 198 LEU A O 1
ATOM 1563 N N . GLY A 1 199 ? -5.294 -11.137 11.610 1.00 95.12 199 GLY A N 1
ATOM 1564 C CA . GLY A 1 199 ? -6.108 -12.306 11.248 1.00 95.12 199 GLY A CA 1
ATOM 1565 C C . GLY A 1 199 ? -6.543 -12.406 9.781 1.00 95.12 199 GLY A C 1
ATOM 1566 O O . GLY A 1 199 ? -7.287 -13.314 9.431 1.00 95.12 199 GLY A O 1
ATOM 1567 N N . GLY A 1 200 ? -6.072 -11.531 8.890 1.00 96.19 200 GLY A N 1
ATOM 1568 C CA . GLY A 1 200 ? -6.204 -11.712 7.441 1.00 96.19 200 GLY A CA 1
ATOM 1569 C C . GLY A 1 200 ? -6.187 -10.415 6.634 1.00 96.19 200 GLY A C 1
ATOM 1570 O O . GLY A 1 200 ? -6.128 -9.318 7.177 1.00 96.19 200 GLY A O 1
ATOM 1571 N N . LEU A 1 201 ? -6.246 -10.534 5.303 1.00 97.25 201 LEU A N 1
ATOM 1572 C CA . LEU A 1 201 ? -6.104 -9.393 4.383 1.00 97.25 201 LEU A CA 1
ATOM 1573 C C . LEU A 1 201 ? -7.267 -8.395 4.429 1.00 97.25 201 LEU A C 1
ATOM 1575 O O . LEU A 1 201 ? -7.050 -7.217 4.156 1.00 97.25 201 LEU A O 1
ATOM 1579 N N . GLY A 1 202 ? -8.468 -8.841 4.808 1.00 96.56 202 GLY A N 1
ATOM 1580 C CA . GLY A 1 202 ? -9.667 -7.999 4.860 1.00 96.56 202 GLY A CA 1
ATOM 1581 C C . GLY A 1 202 ? -9.525 -6.768 5.757 1.00 96.56 202 GLY A C 1
ATOM 1582 O O . GLY A 1 202 ? -10.098 -5.722 5.470 1.00 96.56 202 GLY A O 1
ATOM 1583 N N . VAL A 1 203 ? -8.680 -6.835 6.790 1.00 96.62 203 VAL A N 1
ATOM 1584 C CA . VAL A 1 203 ? -8.414 -5.697 7.689 1.00 96.62 203 VAL A CA 1
ATOM 1585 C C . VAL A 1 203 ? -7.777 -4.504 6.973 1.00 96.62 203 VAL A C 1
ATOM 1587 O O . VAL A 1 203 ? -7.901 -3.375 7.438 1.00 96.62 203 VAL A O 1
ATOM 1590 N N . LEU A 1 204 ? -7.117 -4.723 5.829 1.00 96.25 204 LEU A N 1
ATOM 1591 C CA . LEU A 1 204 ? -6.482 -3.658 5.047 1.00 96.25 204 LEU A CA 1
ATOM 1592 C C . LEU A 1 204 ? -7.507 -2.708 4.415 1.00 96.25 204 LEU A C 1
ATOM 1594 O O . LEU A 1 204 ? -7.188 -1.536 4.180 1.00 96.25 204 LEU A O 1
ATOM 1598 N N . PHE A 1 205 ? -8.737 -3.189 4.207 1.00 94.00 205 PHE A N 1
ATOM 1599 C CA . PHE A 1 205 ? -9.877 -2.375 3.783 1.00 94.00 205 PHE A CA 1
ATOM 1600 C C . PHE A 1 205 ? -10.334 -1.400 4.868 1.00 94.00 205 PHE A C 1
ATOM 1602 O O . PHE A 1 205 ? -10.900 -0.361 4.551 1.00 94.00 205 PHE A O 1
ATOM 1609 N N . LEU A 1 206 ? -10.058 -1.715 6.137 1.00 93.62 206 LEU A N 1
ATOM 1610 C CA . LEU A 1 206 ? -10.595 -1.006 7.298 1.00 93.62 206 LEU A CA 1
ATOM 1611 C C . LEU A 1 206 ? -9.518 -0.279 8.114 1.00 93.62 206 LEU A C 1
ATOM 1613 O O . LEU A 1 206 ? -9.812 0.197 9.212 1.00 93.62 206 LEU A O 1
ATOM 1617 N N . LEU A 1 207 ? -8.267 -0.208 7.629 1.00 93.00 207 LEU A N 1
ATOM 1618 C CA . LEU A 1 207 ? -7.244 0.562 8.342 1.00 93.00 207 LEU A CA 1
ATOM 1619 C C . LEU A 1 207 ? -7.673 2.030 8.396 1.00 93.00 207 LEU A C 1
ATOM 1621 O O . LEU A 1 207 ? -8.016 2.591 7.351 1.00 93.00 207 LEU A O 1
ATOM 1625 N N . PRO A 1 208 ? -7.619 2.643 9.584 1.00 90.31 208 PRO A N 1
ATOM 1626 C CA . PRO A 1 208 ? -8.230 3.932 9.814 1.00 90.31 208 PRO A CA 1
ATOM 1627 C C . PRO A 1 208 ? -7.446 5.069 9.162 1.00 90.31 208 PRO A C 1
ATOM 1629 O O . PRO A 1 208 ? -6.214 5.100 9.210 1.00 90.31 208 PRO A O 1
ATOM 1632 N N . ASP A 1 209 ? -8.181 6.050 8.647 1.00 86.12 209 ASP A N 1
ATOM 1633 C CA . ASP A 1 209 ? -7.614 7.241 8.005 1.00 86.12 209 ASP A CA 1
ATOM 1634 C C . ASP A 1 209 ? -7.019 8.229 9.015 1.00 86.12 209 ASP A C 1
ATOM 1636 O O . ASP A 1 209 ? -6.202 9.082 8.667 1.00 86.12 209 ASP A O 1
ATOM 1640 N N . ASP A 1 210 ? -7.365 8.081 10.300 1.00 86.00 210 ASP A N 1
ATOM 1641 C CA . ASP A 1 210 ? -6.770 8.880 11.365 1.00 86.00 210 ASP A CA 1
ATOM 1642 C C . ASP A 1 210 ? -5.262 8.581 11.524 1.00 86.00 210 ASP A C 1
ATOM 1644 O O . ASP A 1 210 ? -4.495 9.438 11.972 1.00 86.00 210 ASP A O 1
ATOM 1648 N N . ILE A 1 211 ? -4.799 7.413 11.069 1.00 89.50 211 ILE A N 1
ATOM 1649 C CA . ILE A 1 211 ? -3.385 7.041 11.042 1.00 89.50 211 ILE A CA 1
ATOM 1650 C C . ILE A 1 211 ? -2.843 7.218 9.620 1.00 89.50 211 ILE A C 1
ATOM 1652 O O . ILE A 1 211 ? -3.260 6.537 8.684 1.00 89.50 211 ILE A O 1
ATOM 1656 N N . SER A 1 212 ? -1.863 8.110 9.460 1.00 88.81 212 SER A N 1
ATOM 1657 C CA . SER A 1 212 ? -1.340 8.465 8.137 1.00 88.81 212 SER A CA 1
ATOM 1658 C C . SER A 1 212 ? -0.666 7.292 7.415 1.00 88.81 212 SER A C 1
ATOM 1660 O O . SER A 1 212 ? -0.036 6.434 8.037 1.00 88.81 212 SER A O 1
ATOM 1662 N N . ALA A 1 213 ? -0.720 7.306 6.078 1.00 89.88 213 ALA A N 1
ATOM 1663 C CA . ALA A 1 213 ? -0.055 6.323 5.216 1.00 89.88 213 ALA A CA 1
ATOM 1664 C C . ALA A 1 213 ? 1.427 6.122 5.577 1.00 89.88 213 ALA A C 1
ATOM 1666 O O . ALA A 1 213 ? 1.888 4.990 5.689 1.00 89.88 213 ALA A O 1
ATOM 1667 N N . ASN A 1 214 ? 2.155 7.202 5.884 1.00 89.50 214 ASN A N 1
ATOM 1668 C CA . ASN A 1 214 ? 3.561 7.130 6.296 1.00 89.50 214 ASN A CA 1
ATOM 1669 C C . ASN A 1 214 ? 3.788 6.231 7.524 1.00 89.50 214 ASN A C 1
ATOM 1671 O O . ASN A 1 214 ? 4.806 5.536 7.581 1.00 89.50 214 ASN A O 1
ATOM 1675 N N . VAL A 1 215 ? 2.843 6.190 8.472 1.00 92.25 215 VAL A N 1
ATOM 1676 C CA . VAL A 1 215 ? 2.964 5.309 9.640 1.00 92.25 215 VAL A CA 1
ATOM 1677 C C . VAL A 1 215 ? 2.956 3.848 9.204 1.00 92.25 215 VAL A C 1
ATOM 1679 O O . VAL A 1 215 ? 3.813 3.075 9.628 1.00 92.25 215 VAL A O 1
ATOM 1682 N N . TRP A 1 216 ? 2.031 3.478 8.319 1.00 93.44 216 TRP A N 1
ATOM 1683 C CA . TRP A 1 216 ? 1.903 2.118 7.798 1.00 93.44 216 TRP A CA 1
ATOM 1684 C C . TRP A 1 216 ? 3.078 1.721 6.897 1.00 93.44 216 TRP A C 1
ATOM 1686 O O . TRP A 1 216 ? 3.602 0.610 6.993 1.00 93.44 216 TRP A O 1
ATOM 1696 N N . GLU A 1 217 ? 3.510 2.637 6.034 1.00 93.69 217 GLU A N 1
ATOM 1697 C CA . GLU A 1 217 ? 4.434 2.353 4.936 1.00 93.69 217 GLU A CA 1
ATOM 1698 C C . GLU A 1 217 ? 5.911 2.477 5.331 1.00 93.69 217 GLU A C 1
ATOM 1700 O O . GLU A 1 217 ? 6.764 1.743 4.816 1.00 93.69 217 GLU A O 1
ATOM 1705 N N . LYS A 1 218 ? 6.233 3.376 6.268 1.00 90.00 218 LYS A N 1
ATOM 1706 C CA . LYS A 1 218 ? 7.615 3.707 6.652 1.00 90.00 218 LYS A CA 1
ATOM 1707 C C . LYS A 1 218 ? 7.886 3.424 8.125 1.00 90.00 218 LYS A C 1
ATOM 1709 O O . LYS A 1 218 ? 8.866 2.738 8.439 1.00 90.00 218 LYS A O 1
ATOM 1714 N N . ASP A 1 219 ? 7.005 3.881 9.011 1.00 87.81 219 ASP A N 1
ATOM 1715 C CA . ASP A 1 219 ? 7.325 3.955 10.440 1.00 87.81 219 ASP A CA 1
ATOM 1716 C C . ASP A 1 219 ? 7.062 2.650 11.204 1.00 87.81 219 ASP A C 1
ATOM 1718 O O . ASP A 1 219 ? 7.760 2.369 12.181 1.00 87.81 219 ASP A O 1
ATOM 1722 N N . LEU A 1 220 ? 6.094 1.831 10.775 1.00 89.38 220 LEU A N 1
ATOM 1723 C CA . LEU A 1 220 ? 5.708 0.603 11.474 1.00 89.38 220 LEU A CA 1
ATOM 1724 C C . LEU A 1 220 ? 6.743 -0.517 11.282 1.00 89.38 220 LEU A C 1
ATOM 1726 O O . LEU A 1 220 ? 6.832 -1.060 10.180 1.00 89.38 220 LEU A O 1
ATOM 1730 N N . PRO A 1 221 ? 7.503 -0.939 12.308 1.00 88.88 221 PRO A N 1
ATOM 1731 C CA . PRO A 1 221 ? 8.612 -1.877 12.126 1.00 88.88 221 PRO A CA 1
ATOM 1732 C C . PRO A 1 221 ? 8.189 -3.256 11.588 1.00 88.88 221 PRO A C 1
ATOM 1734 O O . PRO A 1 221 ? 7.195 -3.836 12.020 1.00 88.88 221 PRO A O 1
ATOM 1737 N N . LYS A 1 222 ? 8.990 -3.818 10.670 1.00 90.56 222 LYS A N 1
ATOM 1738 C CA . LYS A 1 222 ? 8.769 -5.174 10.124 1.00 90.56 222 LYS A CA 1
ATOM 1739 C C . LYS A 1 222 ? 9.061 -6.283 11.136 1.00 90.56 222 LYS A C 1
ATOM 1741 O O . LYS A 1 222 ? 8.418 -7.325 11.103 1.00 90.56 222 LYS A O 1
ATOM 1746 N N . LYS A 1 223 ? 10.032 -6.060 12.024 1.00 89.12 223 LYS A N 1
ATOM 1747 C CA . LYS A 1 223 ? 10.303 -6.957 13.151 1.00 89.12 223 LYS A CA 1
ATOM 1748 C C . LYS A 1 223 ? 9.275 -6.712 14.246 1.00 89.12 223 LYS A C 1
ATOM 1750 O O . LYS A 1 223 ? 8.840 -5.577 14.449 1.00 89.12 223 LYS A O 1
ATOM 1755 N N . GLU A 1 224 ? 8.915 -7.773 14.945 1.00 88.00 224 GLU A N 1
ATOM 1756 C CA . GLU A 1 224 ? 8.058 -7.680 16.115 1.00 88.00 224 GLU A CA 1
ATOM 1757 C C . GLU A 1 224 ? 8.762 -6.841 17.192 1.00 88.00 224 GLU A C 1
ATOM 1759 O O . GLU A 1 224 ? 9.900 -7.111 17.575 1.00 88.00 224 GLU A O 1
ATOM 1764 N N . CYS A 1 225 ? 8.123 -5.758 17.624 1.00 86.44 225 CYS A N 1
ATOM 1765 C CA . CYS A 1 225 ? 8.650 -4.863 18.647 1.00 86.44 225 CYS A CA 1
ATOM 1766 C C . CYS A 1 225 ? 7.501 -4.227 19.426 1.00 86.44 225 CYS A C 1
ATOM 1768 O O . CYS A 1 225 ? 6.361 -4.200 18.957 1.00 86.44 225 CYS A O 1
ATOM 1770 N N . GLU A 1 226 ? 7.813 -3.654 20.585 1.00 87.38 226 GLU A N 1
ATOM 1771 C CA . GLU A 1 226 ? 6.813 -3.091 21.494 1.00 87.38 226 GLU A CA 1
ATOM 1772 C C . GLU A 1 226 ? 5.913 -2.037 20.829 1.00 87.38 226 GLU A C 1
ATOM 1774 O O . GLU A 1 226 ? 4.700 -2.033 21.014 1.00 87.38 226 GLU A O 1
ATOM 1779 N N . SER A 1 227 ? 6.479 -1.173 19.979 1.00 87.00 227 SER A N 1
ATOM 1780 C CA . SER A 1 227 ? 5.697 -0.172 19.242 1.00 87.00 227 SER A CA 1
ATOM 1781 C C . SER A 1 227 ? 4.677 -0.802 18.290 1.00 87.00 227 SER A C 1
ATOM 1783 O O . SER A 1 227 ? 3.570 -0.285 18.165 1.00 87.00 227 SER A O 1
ATOM 1785 N N . ARG A 1 228 ? 5.041 -1.898 17.609 1.00 91.56 228 ARG A N 1
ATOM 1786 C CA . ARG A 1 228 ? 4.131 -2.611 16.706 1.00 91.56 228 ARG A CA 1
ATOM 1787 C C . ARG A 1 228 ? 3.062 -3.349 17.498 1.00 91.56 228 ARG A C 1
ATOM 1789 O O . ARG A 1 228 ? 1.897 -3.183 17.171 1.00 91.56 228 ARG A O 1
ATOM 1796 N N . LYS A 1 229 ? 3.437 -4.071 18.561 1.00 93.00 229 LYS A N 1
ATOM 1797 C CA . LYS A 1 229 ? 2.484 -4.754 19.452 1.00 93.00 229 LYS A CA 1
ATOM 1798 C C . LYS A 1 229 ? 1.414 -3.793 19.950 1.00 93.00 229 LYS A C 1
ATOM 1800 O O . LYS A 1 229 ? 0.239 -4.039 19.730 1.00 93.00 229 LYS A O 1
ATOM 1805 N N . LYS A 1 230 ? 1.824 -2.642 20.494 1.00 92.69 230 LYS A N 1
ATOM 1806 C CA . LYS A 1 230 ? 0.897 -1.602 20.960 1.00 92.69 230 LYS A CA 1
ATOM 1807 C C . LYS A 1 230 ? -0.047 -1.109 19.866 1.00 92.69 230 LYS A C 1
ATOM 1809 O O . LYS A 1 230 ? -1.229 -0.933 20.135 1.00 92.69 230 LYS A O 1
ATOM 1814 N N . LEU A 1 231 ? 0.451 -0.899 18.645 1.00 92.62 231 LEU A N 1
ATOM 1815 C CA . LEU A 1 231 ? -0.396 -0.471 17.530 1.00 92.62 231 LEU A CA 1
ATOM 1816 C C . LEU A 1 231 ? -1.396 -1.559 17.117 1.00 92.62 231 LEU A C 1
ATOM 1818 O O . LEU A 1 231 ? -2.569 -1.258 16.935 1.00 92.62 231 LEU A O 1
ATOM 1822 N N . ILE A 1 232 ? -0.955 -2.814 17.009 1.00 95.50 232 ILE A N 1
ATOM 1823 C CA . ILE A 1 232 ? -1.825 -3.954 16.690 1.00 95.50 232 ILE A CA 1
ATOM 1824 C C . ILE A 1 232 ? -2.891 -4.140 17.775 1.00 95.50 232 ILE A C 1
ATOM 1826 O O . ILE A 1 232 ? -4.071 -4.225 17.448 1.00 95.50 232 ILE A O 1
ATOM 1830 N N . THR A 1 233 ? -2.512 -4.113 19.055 1.00 94.88 233 THR A N 1
ATOM 1831 C CA . THR A 1 233 ? -3.453 -4.203 20.182 1.00 94.88 233 THR A CA 1
ATOM 1832 C C . THR A 1 233 ? -4.440 -3.038 20.193 1.00 94.88 233 THR A C 1
ATOM 1834 O O . THR A 1 233 ? -5.623 -3.258 20.422 1.00 94.88 233 THR A O 1
ATOM 1837 N N . SER A 1 234 ? -3.993 -1.816 19.883 1.00 94.12 234 SER A N 1
ATOM 1838 C CA . SER A 1 234 ? -4.877 -0.651 19.730 1.00 94.12 234 SER A CA 1
ATOM 1839 C C . SER A 1 234 ? -5.891 -0.847 18.592 1.00 94.12 234 SER A C 1
ATOM 1841 O O . SER A 1 234 ? -7.071 -0.552 18.747 1.00 94.12 234 SER A O 1
ATOM 1843 N N . LEU A 1 235 ? -5.483 -1.408 17.450 1.00 94.50 235 LEU A N 1
ATOM 1844 C CA . LEU A 1 235 ? -6.412 -1.714 16.354 1.00 94.50 235 LEU A CA 1
ATOM 1845 C C . LEU A 1 235 ? -7.412 -2.819 16.728 1.00 94.50 235 LEU A C 1
ATOM 1847 O O . LEU A 1 235 ? -8.597 -2.714 16.405 1.00 94.50 235 LEU A O 1
ATOM 1851 N N . GLN A 1 236 ? -6.952 -3.852 17.437 1.00 95.00 236 GLN A N 1
ATOM 1852 C CA . GLN A 1 236 ? -7.807 -4.917 17.965 1.00 95.00 236 GLN A CA 1
ATOM 1853 C C . GLN A 1 236 ? -8.822 -4.371 18.977 1.00 95.00 236 GLN A C 1
ATOM 1855 O O . GLN A 1 236 ? -10.006 -4.682 18.862 1.00 95.00 236 GLN A O 1
ATOM 1860 N N . SER A 1 237 ? -8.404 -3.500 19.906 1.00 93.50 237 SER A N 1
ATOM 1861 C CA . SER A 1 237 ? -9.301 -2.881 20.895 1.00 93.50 237 SER A CA 1
ATOM 1862 C C . SER A 1 237 ? -10.329 -1.944 20.270 1.00 93.50 237 SER A C 1
ATOM 1864 O O . SER A 1 237 ? -11.389 -1.729 20.849 1.00 93.50 237 SER A O 1
ATOM 1866 N N . ARG A 1 238 ? -10.043 -1.406 19.079 1.00 92.81 238 ARG A N 1
ATOM 1867 C CA . ARG A 1 238 ? -11.010 -0.641 18.284 1.00 92.81 238 ARG A CA 1
ATOM 1868 C C . ARG A 1 238 ? -11.994 -1.523 17.499 1.00 92.81 238 ARG A C 1
ATOM 1870 O O . ARG A 1 238 ? -12.890 -0.985 16.855 1.00 92.81 238 ARG A O 1
ATOM 1877 N N . GLY A 1 239 ? -11.842 -2.850 17.541 1.00 93.94 239 GLY A N 1
ATOM 1878 C CA . GLY A 1 239 ? -12.765 -3.811 16.931 1.00 93.94 239 GLY A CA 1
ATOM 1879 C C . GLY A 1 239 ? -12.516 -4.106 15.449 1.00 93.94 239 GLY A C 1
ATOM 1880 O O . GLY A 1 239 ? -13.417 -4.618 14.786 1.00 93.94 239 GLY A O 1
ATOM 1881 N N . ILE A 1 240 ? -11.322 -3.815 14.905 1.00 95.19 240 ILE A N 1
ATOM 1882 C CA . ILE A 1 240 ? -11.066 -3.956 13.456 1.00 95.19 240 ILE A CA 1
ATOM 1883 C C . ILE A 1 240 ? -11.279 -5.387 12.948 1.00 95.19 240 ILE A C 1
ATOM 1885 O O . ILE A 1 240 ? -11.840 -5.578 11.873 1.00 95.19 240 ILE A O 1
ATOM 1889 N N . CYS A 1 241 ? -10.867 -6.392 13.728 1.00 95.81 241 CYS A N 1
ATOM 1890 C CA . CYS A 1 241 ? -10.969 -7.802 13.349 1.00 95.81 241 CYS A CA 1
ATOM 1891 C C . CYS A 1 241 ? -12.433 -8.262 13.310 1.00 95.81 241 CYS A C 1
ATOM 1893 O O . CYS A 1 241 ? -12.854 -8.930 12.365 1.00 95.81 241 CYS A O 1
ATOM 1895 N N . ILE A 1 242 ? -13.217 -7.852 14.314 1.00 95.00 242 ILE A N 1
ATOM 1896 C CA . ILE A 1 242 ? -14.654 -8.142 14.388 1.00 95.00 242 ILE A CA 1
ATOM 1897 C C . ILE A 1 242 ? -15.344 -7.496 13.188 1.00 95.00 242 ILE A C 1
ATOM 1899 O O . ILE A 1 242 ? -16.047 -8.176 12.445 1.00 95.00 242 ILE A O 1
ATOM 1903 N N . LYS A 1 243 ? -15.051 -6.217 12.916 1.00 95.06 243 LYS A N 1
ATOM 1904 C CA . LYS A 1 243 ? -15.671 -5.499 11.802 1.00 95.06 243 LYS A CA 1
ATOM 1905 C C . LYS A 1 243 ? -15.311 -6.075 10.433 1.00 95.06 243 LYS A C 1
ATOM 1907 O O . LYS A 1 243 ? -16.175 -6.171 9.566 1.00 95.06 243 LYS A O 1
ATOM 1912 N N . ALA A 1 244 ? -14.059 -6.490 10.237 1.00 95.88 244 ALA A N 1
ATOM 1913 C CA . ALA A 1 244 ? -13.629 -7.159 9.011 1.00 95.88 244 ALA A CA 1
ATOM 1914 C C . ALA A 1 244 ? -14.381 -8.479 8.789 1.00 95.88 244 ALA A C 1
ATOM 1916 O O . ALA A 1 244 ? -14.788 -8.767 7.663 1.00 95.88 244 ALA A O 1
ATOM 1917 N N . SER A 1 245 ? -14.620 -9.236 9.861 1.00 96.31 245 SER A N 1
ATOM 1918 C CA . SER A 1 245 ? -15.383 -10.486 9.811 1.00 96.31 245 SER A CA 1
ATOM 1919 C C . SER A 1 245 ? -16.866 -10.234 9.515 1.00 96.31 245 SER A C 1
ATOM 1921 O O . SER A 1 245 ? -17.412 -10.845 8.603 1.00 96.31 245 SER A O 1
ATOM 1923 N N . GLU A 1 246 ? -17.503 -9.277 10.200 1.00 95.12 246 GLU A N 1
ATOM 1924 C CA . GLU A 1 246 ? -18.909 -8.893 9.966 1.00 95.12 246 GLU A CA 1
ATOM 1925 C C . GLU A 1 246 ? -19.180 -8.491 8.511 1.00 95.12 246 GLU A C 1
ATOM 1927 O O . GLU A 1 246 ? -20.204 -8.846 7.930 1.00 95.12 246 GLU A O 1
ATOM 1932 N N . LEU A 1 247 ? -18.258 -7.740 7.905 1.00 94.50 247 LEU A N 1
ATOM 1933 C CA . LEU A 1 247 ? -18.409 -7.273 6.529 1.00 94.50 247 LEU A CA 1
ATOM 1934 C C . LEU A 1 247 ? -18.107 -8.374 5.493 1.00 94.50 247 LEU A C 1
ATOM 1936 O O . LEU A 1 247 ? -18.457 -8.228 4.316 1.00 94.50 247 LEU A O 1
ATOM 1940 N N . GLY A 1 248 ? -17.506 -9.497 5.902 1.00 96.19 248 GLY A N 1
ATOM 1941 C CA . GLY A 1 248 ? -16.954 -10.506 4.993 1.00 96.19 248 GLY A CA 1
ATOM 1942 C C . GLY A 1 248 ? -15.754 -9.975 4.201 1.00 96.19 248 GLY A C 1
ATOM 1943 O O . GLY A 1 248 ? -15.563 -10.296 3.028 1.00 96.19 248 GLY A O 1
ATOM 1944 N N . ALA A 1 249 ? -14.984 -9.065 4.805 1.00 96.56 249 ALA A N 1
ATOM 1945 C CA . ALA A 1 249 ? -13.862 -8.389 4.163 1.00 96.56 249 ALA A CA 1
ATOM 1946 C C . ALA A 1 249 ? -12.729 -9.363 3.811 1.00 96.56 249 ALA A C 1
ATOM 1948 O O . ALA A 1 249 ? -12.016 -9.163 2.828 1.00 96.56 249 ALA A O 1
ATOM 1949 N N . HIS A 1 250 ? -12.548 -10.413 4.614 1.00 97.44 250 HIS A N 1
ATOM 1950 C CA . HIS A 1 250 ? -11.498 -11.406 4.409 1.00 97.44 250 HIS A CA 1
ATOM 1951 C C . HIS A 1 250 ? -11.743 -12.229 3.144 1.00 97.44 250 HIS A C 1
ATOM 1953 O O . HIS A 1 250 ? -10.827 -12.400 2.343 1.00 97.44 250 HIS A O 1
ATOM 1959 N N . GLU A 1 251 ? -12.977 -12.670 2.925 1.00 97.31 251 GLU A N 1
ATOM 1960 C CA . GLU A 1 251 ? -13.389 -13.440 1.754 1.00 97.31 251 GLU A CA 1
ATOM 1961 C C . GLU A 1 251 ? -13.245 -12.603 0.483 1.00 97.31 251 GLU A C 1
ATOM 1963 O O . GLU A 1 251 ? -12.726 -13.087 -0.522 1.00 97.31 251 GLU A O 1
ATOM 1968 N N . VAL A 1 252 ? -13.647 -11.328 0.535 1.00 97.69 252 VAL A N 1
ATOM 1969 C CA . VAL A 1 252 ? -13.489 -10.393 -0.589 1.00 97.69 252 VAL A CA 1
ATOM 1970 C C . VAL A 1 252 ? -12.013 -10.173 -0.914 1.00 97.69 252 VAL A C 1
ATOM 1972 O O . VAL A 1 252 ? -11.621 -10.274 -2.075 1.00 97.69 252 VAL A O 1
ATOM 1975 N N . ALA A 1 253 ? -11.172 -9.938 0.097 1.00 97.56 253 ALA A N 1
ATOM 1976 C CA . ALA A 1 253 ? -9.736 -9.764 -0.107 1.00 97.56 253 ALA A CA 1
ATOM 1977 C C . ALA A 1 253 ? -9.073 -11.019 -0.696 1.00 97.56 253 ALA A C 1
ATOM 1979 O O . ALA A 1 253 ? -8.225 -10.894 -1.576 1.00 97.56 253 ALA A O 1
ATOM 1980 N N . THR A 1 254 ? -9.467 -12.214 -0.250 1.00 97.25 254 THR A N 1
ATOM 1981 C CA . THR A 1 254 ? -8.980 -13.483 -0.808 1.00 97.25 254 THR A CA 1
ATOM 1982 C C . THR A 1 254 ? -9.383 -13.636 -2.270 1.00 97.25 254 THR A C 1
ATOM 1984 O O . THR A 1 254 ? -8.509 -13.830 -3.106 1.00 97.25 254 THR A O 1
ATOM 1987 N N . LYS A 1 255 ? -10.659 -13.413 -2.611 1.00 97.19 255 LYS A N 1
ATOM 1988 C CA . LYS A 1 255 ? -11.130 -13.462 -4.006 1.00 97.19 255 LYS A CA 1
ATOM 1989 C C . LYS A 1 255 ? -10.391 -12.475 -4.910 1.00 97.19 255 LYS A C 1
ATOM 1991 O O . LYS A 1 255 ? -10.022 -12.829 -6.023 1.00 97.19 255 LYS A O 1
ATOM 1996 N N . ILE A 1 256 ? -10.147 -11.250 -4.437 1.00 96.00 256 ILE A N 1
ATOM 1997 C CA . ILE A 1 256 ? -9.359 -10.259 -5.186 1.00 96.00 256 ILE A CA 1
ATOM 1998 C C . ILE A 1 256 ? -7.922 -10.754 -5.385 1.00 96.00 256 ILE A C 1
ATOM 2000 O O . ILE A 1 256 ? -7.387 -10.637 -6.482 1.00 96.00 256 ILE A O 1
ATOM 2004 N N . MET A 1 257 ? -7.291 -11.323 -4.355 1.00 95.81 257 MET A N 1
ATOM 2005 C CA . MET A 1 257 ? -5.943 -11.886 -4.472 1.00 95.81 257 MET A CA 1
ATOM 2006 C C . MET A 1 257 ? -5.873 -13.061 -5.448 1.00 95.81 257 MET A C 1
ATOM 2008 O O . MET A 1 257 ? -4.901 -13.151 -6.195 1.00 95.81 257 MET A O 1
ATOM 2012 N N . ASP A 1 258 ? -6.887 -13.922 -5.465 1.00 94.88 258 ASP A N 1
ATOM 2013 C CA . ASP A 1 258 ? -6.976 -15.042 -6.401 1.00 94.88 258 ASP A CA 1
ATOM 2014 C C . ASP A 1 258 ? -7.153 -14.534 -7.837 1.00 94.88 258 ASP A C 1
ATOM 2016 O O . ASP A 1 258 ? -6.437 -14.974 -8.732 1.00 94.88 258 ASP A O 1
ATOM 2020 N N . LEU A 1 259 ? -8.015 -13.530 -8.056 1.00 93.31 259 LEU A N 1
ATOM 2021 C CA . LEU A 1 259 ? -8.149 -12.874 -9.362 1.00 93.31 259 LEU A CA 1
ATOM 2022 C C . LEU A 1 259 ? -6.839 -12.237 -9.823 1.00 93.31 259 LEU A C 1
ATOM 2024 O O . LEU A 1 259 ? -6.451 -12.398 -10.979 1.00 93.31 259 LEU A O 1
ATOM 2028 N N . LEU A 1 260 ? -6.141 -11.533 -8.928 1.00 92.19 260 LEU A N 1
ATOM 2029 C CA . LEU A 1 260 ? -4.829 -10.956 -9.218 1.00 92.19 260 LEU A CA 1
ATOM 2030 C C . LEU A 1 260 ? -3.832 -12.035 -9.639 1.00 92.19 260 LEU A C 1
ATOM 2032 O O . LEU A 1 260 ? -3.079 -11.837 -10.590 1.00 92.19 260 LEU A O 1
ATOM 2036 N N . TRP A 1 261 ? -3.839 -13.175 -8.948 1.00 92.44 261 TRP A N 1
ATOM 2037 C CA . TRP A 1 261 ? -2.954 -14.290 -9.249 1.00 92.44 261 TRP A CA 1
ATOM 2038 C C . TRP A 1 261 ? -3.270 -14.930 -10.597 1.00 92.44 261 TRP A C 1
ATOM 2040 O O . TRP A 1 261 ? -2.375 -15.048 -11.430 1.00 92.44 261 TRP A O 1
ATOM 2050 N N . GLU A 1 262 ? -4.530 -15.288 -10.842 1.00 90.81 262 GLU A N 1
ATOM 2051 C CA . GLU A 1 262 ? -4.949 -15.895 -12.108 1.00 90.81 262 GLU A CA 1
ATOM 2052 C C . GLU A 1 262 ? -4.707 -14.957 -13.295 1.00 90.81 262 GLU A C 1
ATOM 2054 O O . GLU A 1 262 ? -4.314 -15.423 -14.361 1.00 90.81 262 GLU A O 1
ATOM 2059 N N . THR A 1 263 ? -4.825 -13.642 -13.085 1.00 88.38 263 THR A N 1
ATOM 2060 C CA . THR A 1 263 ? -4.503 -12.631 -14.099 1.00 88.38 263 THR A CA 1
ATOM 2061 C C . THR A 1 263 ? -3.039 -12.712 -14.532 1.00 88.38 263 THR A C 1
ATOM 2063 O O . THR A 1 263 ? -2.762 -12.755 -15.722 1.00 88.38 263 THR A O 1
ATOM 2066 N N . VAL A 1 264 ? -2.083 -12.763 -13.599 1.00 89.19 264 VAL A N 1
ATOM 2067 C CA . VAL A 1 264 ? -0.642 -12.732 -13.939 1.00 89.19 264 VAL A CA 1
ATOM 2068 C C . VAL A 1 264 ? -0.035 -14.107 -14.225 1.00 89.19 264 VAL A C 1
ATOM 2070 O O . VAL A 1 264 ? 1.111 -14.207 -14.661 1.00 89.19 264 VAL A O 1
ATOM 2073 N N . LYS A 1 265 ? -0.765 -15.186 -13.940 1.00 88.00 265 LYS A N 1
ATOM 2074 C CA . LYS A 1 265 ? -0.271 -16.567 -14.014 1.00 88.00 265 LYS A CA 1
ATOM 2075 C C . LYS A 1 265 ? 0.233 -16.945 -15.406 1.00 88.00 265 LYS A C 1
ATOM 2077 O O . LYS A 1 265 ? 1.226 -17.667 -15.504 1.00 88.00 265 LYS A O 1
ATOM 2082 N N . SER A 1 266 ? -0.411 -16.438 -16.458 1.00 82.38 266 SER A N 1
ATOM 2083 C CA . SER A 1 266 ? -0.006 -16.655 -17.852 1.00 82.38 266 SER A CA 1
ATOM 2084 C C . SER A 1 266 ? 1.361 -16.044 -18.179 1.00 82.38 266 SER A C 1
ATOM 2086 O O . SER A 1 266 ? 2.131 -16.683 -18.887 1.00 82.38 266 SER A O 1
ATOM 2088 N N . ASP A 1 267 ? 1.709 -14.881 -17.617 1.00 80.31 267 ASP A N 1
ATOM 2089 C CA . ASP A 1 267 ? 3.017 -14.229 -17.830 1.00 80.31 267 ASP A CA 1
ATOM 2090 C C . ASP A 1 267 ? 4.151 -14.934 -17.070 1.00 80.31 267 ASP A C 1
ATOM 2092 O O . ASP A 1 267 ? 5.313 -14.961 -17.488 1.00 80.31 267 ASP A O 1
ATOM 2096 N N . ILE A 1 268 ? 3.817 -15.516 -15.919 1.00 81.00 268 ILE A N 1
ATOM 2097 C CA . ILE A 1 268 ? 4.789 -16.147 -15.025 1.00 81.00 268 ILE A CA 1
ATOM 2098 C C . ILE A 1 268 ? 5.125 -17.573 -15.488 1.00 81.00 268 ILE A C 1
ATOM 2100 O O . ILE A 1 268 ? 6.281 -17.988 -15.393 1.00 81.00 268 ILE A O 1
ATOM 2104 N N . GLY A 1 269 ? 4.137 -18.320 -15.995 1.00 73.31 269 GLY A N 1
ATOM 2105 C CA . GLY A 1 269 ? 4.268 -19.740 -16.343 1.00 73.31 269 GLY A CA 1
ATOM 2106 C C . GLY A 1 269 ? 5.407 -20.064 -17.325 1.00 73.31 269 GLY A C 1
ATOM 2107 O O . GLY A 1 269 ? 6.273 -20.869 -16.979 1.00 73.31 269 GLY A O 1
ATOM 2108 N N . PRO A 1 270 ? 5.466 -19.434 -18.514 1.00 65.56 270 PRO A N 1
ATOM 2109 C CA . PRO A 1 270 ? 6.526 -19.675 -19.496 1.00 65.56 270 PRO A CA 1
ATOM 2110 C C . PRO A 1 270 ? 7.902 -19.222 -18.993 1.00 65.56 270 PRO A C 1
ATOM 2112 O O . PRO A 1 270 ? 8.912 -19.885 -19.221 1.00 65.56 270 PRO A O 1
ATOM 2115 N N . THR A 1 271 ? 7.941 -18.110 -18.255 1.00 60.12 271 THR A N 1
ATOM 2116 C CA . THR A 1 271 ? 9.181 -17.438 -17.846 1.00 60.12 271 THR A CA 1
ATOM 2117 C C . THR A 1 271 ? 9.934 -18.174 -16.733 1.00 60.12 271 THR A C 1
ATOM 2119 O O . THR A 1 271 ? 11.159 -18.084 -16.659 1.00 60.12 271 THR A O 1
ATOM 2122 N N . ILE A 1 272 ? 9.244 -18.950 -15.886 1.00 61.25 272 ILE A N 1
ATOM 2123 C CA . ILE A 1 272 ? 9.895 -19.802 -14.871 1.00 61.25 272 ILE A CA 1
ATOM 2124 C C . ILE A 1 272 ? 10.723 -20.925 -15.525 1.00 61.25 272 ILE A C 1
ATOM 2126 O O . ILE A 1 272 ? 11.721 -21.357 -14.950 1.00 61.25 272 ILE A O 1
ATOM 2130 N N . SER A 1 273 ? 10.356 -21.372 -16.733 1.00 52.03 273 SER A N 1
ATOM 2131 C CA . SER A 1 273 ? 11.045 -22.474 -17.417 1.00 52.03 273 SER A CA 1
ATOM 2132 C C . SER A 1 273 ? 12.264 -22.037 -18.237 1.00 52.03 273 SER A C 1
ATOM 2134 O O . SER A 1 273 ? 13.069 -22.889 -18.611 1.00 52.03 273 SER A O 1
ATOM 2136 N N . VAL A 1 274 ? 12.421 -20.742 -18.532 1.00 52.12 274 VAL A N 1
ATOM 2137 C CA . VAL A 1 274 ? 13.534 -20.244 -19.350 1.00 52.12 274 VAL A CA 1
ATOM 2138 C C . VAL A 1 274 ? 14.684 -19.808 -18.441 1.00 52.12 274 VAL A C 1
ATOM 2140 O O . VAL A 1 274 ? 14.591 -18.847 -17.670 1.00 52.12 274 VAL A O 1
ATOM 2143 N N . SER A 1 275 ? 15.804 -20.522 -18.535 1.00 51.66 275 SER A N 1
ATOM 2144 C CA . SER A 1 275 ? 17.090 -20.130 -17.964 1.00 51.66 275 SER A CA 1
ATOM 2145 C C . SER A 1 275 ? 17.526 -18.804 -18.589 1.00 51.66 275 SER A C 1
ATOM 2147 O O . SER A 1 275 ? 18.061 -18.768 -19.694 1.00 51.66 275 SER A O 1
ATOM 2149 N N . LEU A 1 276 ? 17.262 -17.695 -17.890 1.00 52.56 276 LEU A N 1
ATOM 2150 C CA . LEU A 1 276 ? 17.727 -16.376 -18.317 1.00 52.56 276 LEU A CA 1
ATOM 2151 C C . LEU A 1 276 ? 19.248 -16.414 -18.552 1.00 52.56 276 LEU A C 1
ATOM 2153 O O . LEU A 1 276 ? 19.972 -16.946 -17.700 1.00 52.56 276 LEU A O 1
ATOM 2157 N N . PRO A 1 277 ? 19.752 -15.823 -19.652 1.00 49.38 277 PRO A N 1
ATOM 2158 C CA . PRO A 1 277 ? 21.172 -15.552 -19.779 1.00 49.38 277 PRO A CA 1
ATOM 2159 C C . PRO A 1 277 ? 21.582 -14.709 -18.577 1.00 49.38 277 PRO A C 1
ATOM 2161 O O . PRO A 1 277 ? 20.909 -13.742 -18.223 1.00 49.38 277 PRO A O 1
ATOM 2164 N N . ARG A 1 278 ? 22.649 -15.145 -17.907 1.00 46.25 278 ARG A N 1
ATOM 2165 C CA . ARG A 1 278 ? 23.225 -14.521 -16.715 1.00 46.25 278 ARG A CA 1
ATOM 2166 C C . ARG A 1 278 ? 23.431 -13.034 -17.018 1.00 46.25 278 ARG A C 1
ATOM 2168 O O . ARG A 1 278 ? 24.402 -12.680 -17.678 1.00 46.25 278 ARG A O 1
ATOM 2175 N N . ILE A 1 279 ? 22.491 -12.179 -16.608 1.00 47.94 279 ILE A N 1
ATOM 2176 C CA . ILE A 1 279 ? 22.639 -10.733 -16.758 1.00 47.94 279 ILE A CA 1
ATOM 2177 C C . ILE A 1 279 ? 23.841 -10.389 -15.889 1.00 47.94 279 ILE A C 1
ATOM 2179 O O . ILE A 1 279 ? 23.789 -10.523 -14.667 1.00 47.94 279 ILE A O 1
ATOM 2183 N N . ILE A 1 280 ? 24.955 -10.057 -16.539 1.00 39.25 280 ILE A N 1
ATOM 2184 C CA . ILE A 1 280 ? 26.186 -9.629 -15.888 1.00 39.25 280 ILE A CA 1
ATOM 2185 C C . ILE A 1 280 ? 25.878 -8.255 -15.296 1.00 39.25 280 ILE A C 1
ATOM 2187 O O . ILE A 1 280 ? 26.122 -7.225 -15.914 1.00 39.25 280 ILE A O 1
ATOM 2191 N N . THR A 1 281 ? 25.272 -8.228 -14.111 1.00 39.75 281 THR A N 1
ATOM 2192 C CA . THR A 1 281 ? 25.286 -7.037 -13.270 1.00 39.75 281 THR A CA 1
ATOM 2193 C C . THR A 1 281 ? 26.750 -6.784 -12.948 1.00 39.75 281 THR A C 1
ATOM 2195 O O . THR A 1 281 ? 27.380 -7.605 -12.276 1.00 39.75 281 THR A O 1
ATOM 2198 N N . SER A 1 282 ? 27.317 -5.720 -13.514 1.00 36.75 282 SER A N 1
ATOM 2199 C CA . SER A 1 282 ? 28.716 -5.361 -13.325 1.00 36.75 282 SER A CA 1
ATOM 2200 C C . SER A 1 282 ? 29.033 -5.252 -11.833 1.00 36.75 282 SER A C 1
ATOM 2202 O O . SER A 1 282 ? 28.419 -4.463 -11.122 1.00 36.75 282 SER A O 1
ATOM 2204 N N . ASN A 1 283 ? 29.968 -6.100 -11.410 1.00 36.66 283 ASN A N 1
ATOM 2205 C CA . ASN A 1 283 ? 30.770 -6.102 -10.192 1.00 36.66 283 ASN A CA 1
ATOM 2206 C C . ASN A 1 283 ? 30.501 -4.986 -9.171 1.00 36.66 283 ASN A C 1
ATOM 2208 O O . ASN A 1 283 ? 30.972 -3.865 -9.338 1.00 36.66 283 ASN A O 1
ATOM 2212 N N . ASP A 1 284 ? 29.916 -5.378 -8.040 1.00 32.59 284 ASP A N 1
ATOM 2213 C CA . ASP A 1 284 ? 30.083 -4.676 -6.768 1.00 32.59 284 ASP A CA 1
ATOM 2214 C C . ASP A 1 284 ? 30.472 -5.713 -5.689 1.00 32.59 284 ASP A C 1
ATOM 2216 O O . ASP A 1 284 ? 29.628 -6.499 -5.239 1.00 32.59 284 ASP A O 1
ATOM 2220 N N . PRO A 1 285 ? 31.764 -5.841 -5.328 1.00 37.62 285 PRO A N 1
ATOM 2221 C CA . PRO A 1 285 ? 32.242 -6.887 -4.437 1.00 37.62 285 PRO A CA 1
ATOM 2222 C C . PRO A 1 285 ? 32.206 -6.395 -2.988 1.00 37.62 285 PRO A C 1
ATOM 2224 O O . PRO A 1 285 ? 33.245 -6.146 -2.388 1.00 37.62 285 PRO A O 1
ATOM 2227 N N . ASN A 1 286 ? 31.018 -6.241 -2.400 1.00 42.06 286 ASN A N 1
ATOM 2228 C CA . ASN A 1 286 ? 30.897 -6.259 -0.939 1.00 42.06 286 ASN A CA 1
ATOM 2229 C C . ASN A 1 286 ? 29.446 -6.422 -0.479 1.00 42.06 286 ASN A C 1
ATOM 2231 O O . ASN A 1 286 ? 28.717 -5.465 -0.231 1.00 42.06 286 ASN A O 1
ATOM 2235 N N . THR A 1 287 ? 29.011 -7.663 -0.299 1.00 36.97 287 THR A N 1
ATOM 2236 C CA . THR A 1 287 ? 27.901 -7.956 0.611 1.00 36.97 287 THR A CA 1
ATOM 2237 C C . THR A 1 287 ? 28.239 -9.241 1.343 1.00 36.97 287 THR A C 1
ATOM 2239 O O . THR A 1 287 ? 28.188 -10.333 0.781 1.00 36.97 287 THR A O 1
ATOM 2242 N N . ALA A 1 288 ? 28.665 -9.065 2.592 1.00 34.88 288 ALA A N 1
ATOM 2243 C CA . ALA A 1 288 ? 29.006 -10.131 3.510 1.00 34.88 288 ALA A CA 1
ATOM 2244 C C . ALA A 1 288 ? 27.802 -11.055 3.742 1.00 34.88 288 ALA A C 1
ATOM 2246 O O . ALA A 1 288 ? 26.680 -10.603 3.983 1.00 34.88 288 ALA A O 1
ATOM 2247 N N . GLN A 1 289 ? 28.088 -12.351 3.652 1.00 31.89 289 GLN A N 1
ATOM 2248 C CA . GLN A 1 289 ? 27.230 -13.455 4.051 1.00 31.89 289 GLN A CA 1
ATOM 2249 C C . GLN A 1 289 ? 26.939 -13.378 5.551 1.00 31.89 289 GLN A C 1
ATOM 2251 O O . GLN A 1 289 ? 27.863 -13.271 6.355 1.00 31.89 289 GLN A O 1
ATOM 2256 N N . ASP A 1 290 ? 25.664 -13.503 5.906 1.00 30.92 290 ASP A N 1
ATOM 2257 C CA . ASP A 1 290 ? 25.251 -13.994 7.217 1.00 30.92 290 ASP A CA 1
ATOM 2258 C C . ASP A 1 290 ? 24.964 -15.492 7.053 1.00 30.92 290 ASP A C 1
ATOM 2260 O O . ASP A 1 290 ? 24.251 -15.905 6.132 1.00 30.92 290 ASP A O 1
ATOM 2264 N N . GLY A 1 291 ? 25.627 -16.300 7.876 1.00 33.78 291 GLY A N 1
ATOM 2265 C CA . GLY A 1 291 ? 25.684 -17.749 7.754 1.00 33.78 291 GLY A CA 1
ATOM 2266 C C . GLY A 1 291 ? 24.420 -18.456 8.235 1.00 33.78 291 GLY A C 1
ATOM 2267 O O . GLY A 1 291 ? 23.823 -18.099 9.247 1.00 33.78 291 GLY A O 1
ATOM 2268 N N . CYS A 1 292 ? 24.065 -19.523 7.528 1.00 32.09 292 CYS A N 1
ATOM 2269 C CA . CYS A 1 292 ? 23.445 -20.697 8.124 1.00 32.09 292 CYS A CA 1
ATOM 2270 C C . CYS A 1 292 ? 23.887 -21.938 7.338 1.00 32.09 292 CYS A C 1
ATOM 2272 O O . CYS A 1 292 ? 23.607 -22.088 6.149 1.00 32.09 292 CYS A O 1
ATOM 2274 N N . ASP A 1 293 ? 24.645 -22.786 8.027 1.00 30.58 293 ASP A N 1
ATOM 2275 C CA . ASP A 1 293 ? 24.930 -24.169 7.678 1.00 30.58 293 ASP A CA 1
ATOM 2276 C C . ASP A 1 293 ? 23.636 -24.941 7.404 1.00 30.58 293 ASP A C 1
ATOM 2278 O O . ASP A 1 293 ? 22.744 -24.905 8.246 1.00 30.58 293 ASP A O 1
ATOM 2282 N N . GLN A 1 294 ? 23.574 -25.691 6.296 1.00 36.53 294 GLN A N 1
ATOM 2283 C CA . GLN A 1 294 ? 23.100 -27.083 6.284 1.00 36.53 294 GLN A CA 1
ATOM 2284 C C . GLN A 1 294 ? 23.707 -27.852 5.101 1.00 36.53 294 GLN A C 1
ATOM 2286 O O . GLN A 1 294 ? 23.354 -27.694 3.936 1.00 36.53 294 GLN A O 1
ATOM 2291 N N . ASN A 1 295 ? 24.654 -28.700 5.481 1.00 36.31 295 ASN A N 1
ATOM 2292 C CA . ASN A 1 295 ? 25.160 -29.883 4.807 1.00 36.31 295 ASN A CA 1
ATOM 2293 C C . ASN A 1 295 ? 24.031 -30.919 4.628 1.00 36.31 295 ASN A C 1
ATOM 2295 O O . ASN A 1 295 ? 23.453 -31.283 5.641 1.00 36.31 295 ASN A O 1
ATOM 2299 N N . PHE A 1 296 ? 23.727 -31.374 3.402 1.00 35.38 296 PHE A N 1
ATOM 2300 C CA . PHE A 1 296 ? 23.337 -32.758 3.046 1.00 35.38 296 PHE A CA 1
ATOM 2301 C C . PHE A 1 296 ? 23.086 -32.895 1.522 1.00 35.38 296 PHE A C 1
ATOM 2303 O O . PHE A 1 296 ? 22.451 -32.045 0.905 1.00 35.38 296 PHE A O 1
ATOM 2310 N N . ASN A 1 297 ? 23.539 -34.027 0.964 1.00 37.41 297 ASN A N 1
ATOM 2311 C CA . ASN A 1 297 ? 23.288 -34.610 -0.370 1.00 37.41 297 ASN A CA 1
ATOM 2312 C C . ASN A 1 297 ? 24.115 -34.148 -1.586 1.00 37.41 297 ASN A C 1
ATOM 2314 O O . ASN A 1 297 ? 23.671 -33.400 -2.454 1.00 37.41 297 ASN A O 1
ATOM 2318 N N . GLN A 1 298 ? 25.288 -34.776 -1.712 1.00 37.44 298 GLN A N 1
ATOM 2319 C CA . GLN A 1 298 ? 25.983 -35.027 -2.978 1.00 37.44 298 GLN A CA 1
ATOM 2320 C C . GLN A 1 298 ? 25.156 -35.987 -3.872 1.00 37.44 298 GLN A C 1
ATOM 2322 O O . GLN A 1 298 ? 24.794 -37.068 -3.403 1.00 37.44 298 GLN A O 1
ATOM 2327 N N . PRO A 1 299 ? 24.865 -35.647 -5.142 1.00 48.59 299 PRO A N 1
ATOM 2328 C CA . PRO A 1 299 ? 24.273 -36.581 -6.101 1.00 48.59 299 PRO A CA 1
ATOM 2329 C C . PRO A 1 299 ? 25.316 -37.573 -6.670 1.00 48.59 299 PRO A C 1
ATOM 2331 O O . PRO A 1 299 ? 26.510 -37.261 -6.693 1.00 48.59 299 PRO A O 1
ATOM 2334 N N . PRO A 1 300 ? 24.884 -38.767 -7.128 1.00 55.78 300 PRO A N 1
ATOM 2335 C CA . PRO A 1 300 ? 25.766 -39.832 -7.612 1.00 55.78 300 PRO A CA 1
ATOM 2336 C C . PRO A 1 300 ? 26.461 -39.495 -8.948 1.00 55.78 300 PRO A C 1
ATOM 2338 O O . PRO A 1 300 ? 25.975 -38.651 -9.706 1.00 55.78 300 PRO A O 1
ATOM 2341 N N . PRO A 1 301 ? 27.592 -40.163 -9.256 1.00 51.06 301 PRO A N 1
ATOM 2342 C CA . PRO A 1 301 ? 28.392 -39.896 -10.449 1.00 51.06 301 PRO A CA 1
ATOM 2343 C C . PRO A 1 301 ? 27.677 -40.309 -11.752 1.00 51.06 301 PRO A C 1
ATOM 2345 O O . PRO A 1 301 ? 26.964 -41.316 -11.768 1.00 51.06 301 PRO A O 1
ATOM 2348 N N . PRO A 1 302 ? 27.879 -39.565 -12.858 1.00 58.69 302 PRO A N 1
ATOM 2349 C CA . PRO A 1 302 ? 27.289 -39.887 -14.154 1.00 58.69 302 PRO A CA 1
ATOM 2350 C C . PRO A 1 302 ? 27.931 -41.132 -14.804 1.00 58.69 302 PRO A C 1
ATOM 2352 O O . PRO A 1 302 ? 29.108 -41.416 -14.563 1.00 58.69 302 PRO A O 1
ATOM 2355 N N . PRO A 1 303 ? 27.179 -41.872 -15.645 1.00 62.78 303 PRO A N 1
ATOM 2356 C CA . PRO A 1 303 ? 27.659 -43.074 -16.327 1.00 62.78 303 PRO A CA 1
ATOM 2357 C C . PRO A 1 303 ? 28.694 -42.778 -17.437 1.00 62.78 303 PRO A C 1
ATOM 2359 O O . PRO A 1 303 ? 28.789 -41.641 -17.907 1.00 62.78 303 PRO A O 1
ATOM 2362 N N . PRO A 1 304 ? 29.470 -43.793 -17.878 1.00 51.28 304 PRO A N 1
ATOM 2363 C CA . PRO A 1 304 ? 30.608 -43.625 -18.782 1.00 51.28 304 PRO A CA 1
ATOM 2364 C C . PRO A 1 304 ? 30.191 -43.143 -20.176 1.00 51.28 304 PRO A C 1
ATOM 2366 O O . PRO A 1 304 ? 29.288 -43.700 -20.800 1.00 51.28 304 PRO A O 1
ATOM 2369 N N . LEU A 1 305 ? 30.892 -42.121 -20.668 1.00 43.72 305 LEU A N 1
ATOM 2370 C CA . LEU A 1 305 ? 30.725 -41.537 -21.997 1.00 43.72 305 LEU A CA 1
ATOM 2371 C C . LEU A 1 305 ? 31.004 -42.576 -23.095 1.00 43.72 305 LEU A C 1
ATOM 2373 O O . LEU A 1 305 ? 32.102 -43.127 -23.178 1.00 43.72 305 LEU A O 1
ATOM 2377 N N . ALA A 1 306 ? 30.016 -42.800 -23.961 1.00 48.09 306 ALA A N 1
ATOM 2378 C CA . ALA A 1 306 ? 30.202 -43.501 -25.224 1.00 48.09 306 ALA A CA 1
ATOM 2379 C C . ALA A 1 306 ? 31.127 -42.685 -26.144 1.00 48.09 306 ALA A C 1
ATOM 2381 O O . ALA A 1 306 ? 31.028 -41.458 -26.222 1.00 48.09 306 ALA A O 1
ATOM 2382 N N . GLN A 1 307 ? 32.041 -43.379 -26.820 1.00 47.12 307 GLN A N 1
ATOM 2383 C CA . GLN A 1 307 ? 33.032 -42.789 -27.715 1.00 47.12 307 GLN A CA 1
ATOM 2384 C C . GLN A 1 307 ? 32.369 -42.027 -28.881 1.00 47.12 307 GLN A C 1
ATOM 2386 O O . GLN A 1 307 ? 31.431 -42.548 -29.490 1.00 47.12 307 GLN A O 1
ATOM 2391 N N . PRO A 1 308 ? 32.855 -40.822 -29.228 1.00 46.41 308 PRO A N 1
ATOM 2392 C CA . PRO A 1 308 ? 32.336 -40.055 -30.351 1.00 46.41 308 PRO A CA 1
ATOM 2393 C C . PRO A 1 308 ? 32.773 -40.671 -31.686 1.00 46.41 308 PRO A C 1
ATOM 2395 O O . PRO A 1 308 ? 33.959 -40.874 -31.942 1.00 46.41 308 PRO A O 1
ATOM 2398 N N . THR A 1 309 ? 31.805 -40.926 -32.563 1.00 57.59 309 THR A N 1
ATOM 2399 C CA . THR A 1 309 ? 32.039 -41.161 -33.992 1.00 57.59 309 THR A CA 1
ATOM 2400 C C . THR A 1 309 ? 32.640 -39.910 -34.647 1.00 57.59 309 THR A C 1
ATOM 2402 O O . THR A 1 309 ? 32.237 -38.798 -34.288 1.00 57.59 309 THR A O 1
ATOM 2405 N N . PRO A 1 310 ? 33.569 -40.054 -35.611 1.00 64.25 310 PRO A N 1
ATOM 2406 C CA . PRO A 1 310 ? 34.179 -38.918 -36.295 1.00 64.25 310 PRO A CA 1
ATOM 2407 C C . PRO A 1 310 ? 33.110 -38.070 -37.008 1.00 64.25 310 PRO A C 1
ATOM 2409 O O . PRO A 1 310 ? 32.226 -38.633 -37.661 1.00 64.25 310 PRO A O 1
ATOM 2412 N N . PRO A 1 311 ? 33.156 -36.730 -36.882 1.00 66.00 311 PRO A N 1
ATOM 2413 C CA . PRO A 1 311 ? 32.190 -35.855 -37.527 1.00 66.00 311 PRO A CA 1
ATOM 2414 C C . PRO A 1 311 ? 32.346 -35.900 -39.056 1.00 66.00 311 PRO A C 1
ATOM 2416 O O . PRO A 1 311 ? 33.468 -36.032 -39.557 1.00 66.00 311 PRO A O 1
ATOM 2419 N N . PRO A 1 312 ? 31.241 -35.773 -39.812 1.00 72.44 312 PRO A N 1
ATOM 2420 C CA . PRO A 1 312 ? 31.296 -35.645 -41.262 1.00 72.44 312 PRO A CA 1
ATOM 2421 C C . PRO A 1 312 ? 32.073 -34.380 -41.672 1.00 72.44 312 PRO A C 1
ATOM 2423 O O . PRO A 1 312 ? 32.089 -33.396 -40.925 1.00 72.44 312 PRO A O 1
ATOM 2426 N N . PRO A 1 313 ? 32.718 -34.388 -42.854 1.00 73.25 313 PRO A N 1
ATOM 2427 C CA . PRO A 1 313 ? 33.457 -33.237 -43.355 1.00 73.25 313 PRO A CA 1
ATOM 2428 C C . PRO A 1 313 ? 32.537 -32.010 -43.477 1.00 73.25 313 PRO A C 1
ATOM 2430 O O . PRO A 1 313 ? 31.372 -32.154 -43.864 1.00 73.25 313 PRO A O 1
ATOM 2433 N N . PRO A 1 314 ? 33.036 -30.805 -43.146 1.00 71.44 314 PRO A N 1
ATOM 2434 C CA . PRO A 1 314 ? 32.239 -29.591 -43.206 1.00 71.44 314 PRO A CA 1
ATOM 2435 C C . PRO A 1 314 ? 31.783 -29.314 -44.648 1.00 71.44 314 PRO A C 1
ATOM 2437 O O . PRO A 1 314 ? 32.560 -29.522 -45.587 1.00 71.44 314 PRO A O 1
ATOM 2440 N N . PRO A 1 315 ? 30.542 -28.834 -44.845 1.00 75.62 315 PRO A N 1
ATOM 2441 C CA . PRO A 1 315 ? 30.087 -28.393 -46.153 1.00 75.62 315 PRO A CA 1
ATOM 2442 C C . PRO A 1 315 ? 30.956 -27.229 -46.658 1.00 75.62 315 PRO A C 1
ATOM 2444 O O . PRO A 1 315 ? 31.486 -26.457 -45.851 1.00 75.62 315 PRO A O 1
ATOM 2447 N N . PRO A 1 316 ? 31.110 -27.088 -47.987 1.00 77.56 316 PRO A N 1
ATOM 2448 C CA . PRO A 1 316 ? 31.856 -25.984 -48.573 1.00 77.56 316 PRO A CA 1
ATOM 2449 C C . PRO A 1 316 ? 31.272 -24.635 -48.121 1.00 77.56 316 PRO A C 1
ATOM 2451 O O . PRO A 1 316 ? 30.053 -24.522 -47.944 1.00 77.56 316 PRO A O 1
ATOM 2454 N N . PRO A 1 317 ? 32.121 -23.610 -47.922 1.00 75.00 317 PRO A N 1
ATOM 2455 C CA . PRO A 1 317 ? 31.665 -22.298 -47.496 1.00 75.00 317 PRO A CA 1
ATOM 2456 C C . PRO A 1 317 ? 30.670 -21.728 -48.518 1.00 75.00 317 PRO A C 1
ATOM 2458 O O . PRO A 1 317 ? 30.900 -21.851 -49.726 1.00 75.00 317 PRO A O 1
ATOM 2461 N N . PRO A 1 318 ? 29.567 -21.108 -48.062 1.00 77.00 318 PRO A N 1
ATOM 2462 C CA . PRO A 1 318 ? 28.650 -20.429 -48.960 1.00 77.00 318 PRO A CA 1
ATOM 2463 C C . PRO A 1 318 ? 29.390 -19.316 -49.718 1.00 77.00 318 PRO A C 1
ATOM 2465 O O . PRO A 1 318 ? 30.322 -18.714 -49.170 1.00 77.00 318 PRO A O 1
ATOM 2468 N N . PRO A 1 319 ? 28.997 -19.033 -50.972 1.00 79.88 319 PRO A N 1
ATOM 2469 C CA . PRO A 1 319 ? 29.569 -17.930 -51.726 1.00 79.88 319 PRO A CA 1
ATOM 2470 C C . PRO A 1 319 ? 29.411 -16.618 -50.940 1.00 79.88 319 PRO A C 1
ATOM 2472 O O . PRO A 1 319 ? 28.409 -16.442 -50.238 1.00 79.88 319 PRO A O 1
ATOM 2475 N N . PRO A 1 320 ? 30.389 -15.700 -51.035 1.00 79.31 320 PRO A N 1
ATOM 2476 C CA . PRO A 1 320 ? 30.317 -14.422 -50.347 1.00 79.31 320 PRO A CA 1
ATOM 2477 C C . PRO A 1 320 ? 29.034 -13.682 -50.757 1.00 79.31 320 PRO A C 1
ATOM 2479 O O . PRO A 1 320 ? 28.679 -13.689 -51.941 1.00 79.31 320 PRO A O 1
ATOM 2482 N N . PRO A 1 321 ? 28.324 -13.058 -49.800 1.00 78.94 321 PRO A N 1
ATOM 2483 C CA . PRO A 1 321 ? 27.152 -12.264 -50.121 1.00 78.94 321 PRO A CA 1
ATOM 2484 C C . PRO A 1 321 ? 27.540 -11.132 -51.084 1.00 78.94 321 PRO A C 1
ATOM 2486 O O . PRO A 1 321 ? 28.654 -10.602 -50.990 1.00 78.94 321 PRO A O 1
ATOM 2489 N N . PRO A 1 322 ? 26.645 -10.751 -52.013 1.00 81.00 322 PRO A N 1
ATOM 2490 C CA . PRO A 1 322 ? 26.880 -9.605 -52.875 1.00 81.00 322 PRO A CA 1
ATOM 2491 C C . PRO A 1 322 ? 27.149 -8.355 -52.022 1.00 81.00 322 PRO A C 1
ATOM 2493 O O . PRO A 1 322 ? 26.581 -8.224 -50.931 1.00 81.00 322 PRO A O 1
ATOM 2496 N N . PRO A 1 323 ? 28.014 -7.439 -52.493 1.00 82.06 323 PRO A N 1
ATOM 2497 C CA . PRO A 1 323 ? 28.298 -6.207 -51.775 1.00 82.06 323 PRO A CA 1
ATOM 2498 C C . PRO A 1 323 ? 26.991 -5.442 -51.516 1.00 82.06 323 PRO A C 1
ATOM 2500 O O . PRO A 1 323 ? 26.123 -5.403 -52.396 1.00 82.06 323 PRO A O 1
ATOM 2503 N N . PRO A 1 324 ? 26.827 -4.846 -50.321 1.00 80.25 324 PRO A N 1
ATOM 2504 C CA . PRO A 1 324 ? 25.647 -4.055 -50.019 1.00 80.25 324 PRO A CA 1
ATOM 2505 C C . PRO A 1 324 ? 25.518 -2.910 -51.034 1.00 80.25 324 PRO A C 1
ATOM 2507 O O . PRO A 1 324 ? 26.536 -2.345 -51.452 1.00 80.25 324 PRO A O 1
ATOM 2510 N N . PRO A 1 325 ? 24.287 -2.556 -51.443 1.00 81.88 325 PRO A N 1
ATOM 2511 C CA . PRO A 1 325 ? 24.071 -1.399 -52.294 1.00 81.88 325 PRO A CA 1
ATOM 2512 C C . PRO A 1 325 ? 24.643 -0.142 -51.619 1.00 81.88 325 PRO A C 1
ATOM 2514 O O . PRO A 1 325 ? 24.628 -0.047 -50.385 1.00 81.88 325 PRO A O 1
ATOM 2517 N N . PRO A 1 326 ? 25.158 0.821 -52.403 1.00 83.81 326 PRO A N 1
ATOM 2518 C CA . PRO A 1 326 ? 25.668 2.069 -51.858 1.00 83.81 326 PRO A CA 1
ATOM 2519 C C . PRO A 1 326 ? 24.585 2.756 -51.011 1.00 83.81 326 PRO A C 1
ATOM 2521 O O . PRO A 1 326 ? 23.405 2.712 -51.377 1.00 83.81 326 PRO A O 1
ATOM 2524 N N . PRO A 1 327 ? 24.961 3.378 -49.878 1.00 81.25 327 PRO A N 1
ATOM 2525 C CA . PRO A 1 327 ? 24.010 4.092 -49.046 1.00 81.25 327 PRO A CA 1
ATOM 2526 C C . PRO A 1 327 ? 23.318 5.186 -49.874 1.00 81.25 327 PRO A C 1
ATOM 2528 O O . PRO A 1 327 ? 23.972 5.830 -50.702 1.00 81.25 327 PRO A O 1
ATOM 2531 N N . PRO A 1 328 ? 22.006 5.406 -49.674 1.00 82.25 328 PRO A N 1
ATOM 2532 C CA . PRO A 1 328 ? 21.313 6.506 -50.321 1.00 82.25 328 PRO A CA 1
ATOM 2533 C C . PRO A 1 328 ? 21.994 7.835 -49.957 1.00 82.25 328 PRO A C 1
ATOM 2535 O O . PRO A 1 328 ? 22.520 7.971 -48.846 1.00 82.25 328 PRO A O 1
ATOM 2538 N N . PRO A 1 329 ? 22.002 8.817 -50.876 1.00 84.44 329 PRO A N 1
ATOM 2539 C CA . PRO A 1 329 ? 22.552 10.131 -50.588 1.00 84.44 329 PRO A CA 1
ATOM 2540 C C . PRO A 1 329 ? 21.866 10.725 -49.348 1.00 84.44 329 PRO A C 1
ATOM 2542 O O . PRO A 1 329 ? 20.661 10.520 -49.160 1.00 84.44 329 PRO A O 1
ATOM 2545 N N . PRO A 1 330 ? 22.612 11.444 -48.490 1.00 82.62 330 PRO A N 1
ATOM 2546 C CA . PRO A 1 330 ? 22.035 12.078 -47.317 1.00 82.62 330 PRO A CA 1
ATOM 2547 C C . PRO A 1 330 ? 20.898 13.018 -47.744 1.00 82.62 330 PRO A C 1
ATOM 2549 O O . PRO A 1 330 ? 21.025 13.705 -48.765 1.00 82.62 330 PRO A O 1
ATOM 2552 N N . PRO A 1 331 ? 19.783 13.055 -46.992 1.00 82.56 331 PRO A N 1
ATOM 2553 C CA . PRO A 1 331 ? 18.711 13.995 -47.268 1.00 82.56 331 PRO A CA 1
ATOM 2554 C C . PRO A 1 331 ? 19.256 15.432 -47.222 1.00 82.56 331 PRO A C 1
ATOM 2556 O O . PRO A 1 331 ? 20.174 15.714 -46.442 1.00 82.56 331 PRO A O 1
ATOM 2559 N N . PRO A 1 332 ? 18.712 16.34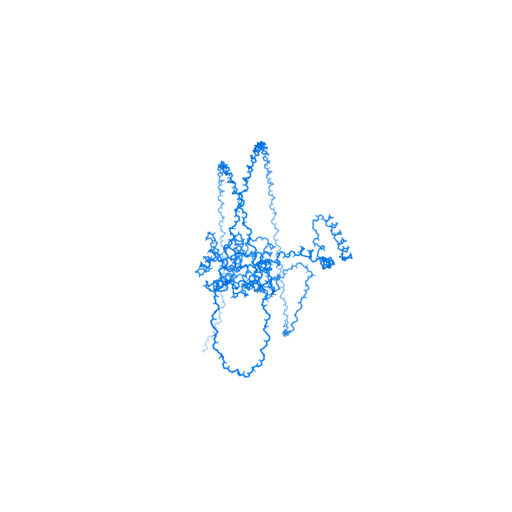6 -48.046 1.00 84.69 332 PRO A N 1
ATOM 2560 C CA . PRO A 1 332 ? 19.100 17.746 -47.996 1.00 84.69 332 PRO A CA 1
ATOM 2561 C C . PRO A 1 332 ? 18.905 18.291 -46.572 1.00 84.69 332 PRO A C 1
ATOM 2563 O O . PRO A 1 332 ? 17.955 17.891 -45.889 1.00 84.69 332 PRO A O 1
ATOM 2566 N N . PRO A 1 333 ? 19.794 19.186 -46.106 1.00 83.75 333 PRO A N 1
ATOM 2567 C CA . PRO A 1 333 ? 19.664 19.784 -44.788 1.00 83.75 333 PRO A CA 1
ATOM 2568 C C . PRO A 1 333 ? 18.293 20.465 -44.659 1.00 83.75 333 PRO A C 1
ATOM 2570 O O . PRO A 1 333 ? 17.830 21.089 -45.621 1.00 83.75 333 PRO A O 1
ATOM 2573 N N . PRO A 1 334 ? 17.628 20.347 -43.496 1.00 82.81 334 PRO A N 1
ATOM 2574 C CA . PRO A 1 334 ? 16.367 21.030 -43.266 1.00 82.81 334 PRO A CA 1
ATOM 2575 C C . PRO A 1 334 ? 16.554 22.544 -43.447 1.00 82.81 334 PRO A C 1
ATOM 2577 O O . PRO A 1 334 ? 17.623 23.072 -43.116 1.00 82.81 334 PRO A O 1
ATOM 2580 N N . PRO A 1 335 ? 15.539 23.256 -43.969 1.00 84.69 335 PRO A N 1
ATOM 2581 C CA . PRO A 1 335 ? 15.596 24.705 -44.070 1.00 84.69 335 PRO A CA 1
ATOM 2582 C C . PRO A 1 335 ? 15.851 25.313 -42.682 1.00 84.69 335 PRO A C 1
ATOM 2584 O O . PRO A 1 335 ? 15.369 24.773 -41.679 1.00 84.69 335 PRO A O 1
ATOM 2587 N N . PRO A 1 336 ? 16.609 26.420 -42.603 1.00 84.25 336 PRO A N 1
ATOM 2588 C CA . PRO A 1 336 ? 16.850 27.095 -41.339 1.00 84.25 336 PRO A CA 1
ATOM 2589 C C . PRO A 1 336 ? 15.511 27.457 -40.678 1.00 84.25 336 PRO A C 1
ATOM 2591 O O . PRO A 1 336 ? 14.572 27.855 -41.379 1.00 84.25 336 PRO A O 1
ATOM 2594 N N . PRO A 1 337 ? 15.397 27.310 -39.346 1.00 82.62 337 PRO A N 1
ATOM 2595 C CA . PRO A 1 337 ? 14.186 27.686 -38.638 1.00 82.62 337 PRO A CA 1
ATOM 2596 C C . PRO A 1 337 ? 13.878 29.171 -38.886 1.00 82.62 337 PRO A C 1
ATOM 2598 O O . PRO A 1 337 ? 14.809 29.981 -38.979 1.00 82.62 337 PRO A O 1
ATOM 2601 N N . PRO A 1 338 ? 12.592 29.548 -38.999 1.00 83.69 338 PRO A N 1
ATOM 2602 C CA . PRO A 1 338 ? 12.214 30.947 -39.105 1.00 83.69 338 PRO A CA 1
ATOM 2603 C C . PRO A 1 338 ? 12.762 31.728 -37.901 1.00 83.69 338 PRO A C 1
ATOM 2605 O O . PRO A 1 338 ? 12.844 31.174 -36.798 1.00 83.69 338 PRO A O 1
ATOM 2608 N N . PRO A 1 339 ? 13.146 33.003 -38.090 1.00 85.19 339 PRO A N 1
ATOM 2609 C CA . PRO A 1 339 ? 13.621 33.831 -36.995 1.00 85.19 339 PRO A CA 1
ATOM 2610 C C . PRO A 1 339 ? 12.564 33.878 -35.881 1.00 85.19 339 PRO A C 1
ATOM 2612 O O . PRO A 1 339 ? 11.365 33.934 -36.179 1.00 85.19 339 PRO A O 1
ATOM 2615 N N . PRO A 1 340 ? 12.983 33.842 -34.603 1.00 82.44 340 PRO A N 1
ATOM 2616 C CA . PRO A 1 340 ? 12.055 33.945 -33.491 1.00 82.44 340 PRO A CA 1
ATOM 2617 C C . PRO A 1 340 ? 11.249 35.248 -33.610 1.00 82.44 340 PRO A C 1
ATOM 2619 O O . PRO A 1 340 ? 11.811 36.278 -34.000 1.00 82.44 340 PRO A O 1
ATOM 2622 N N . PRO A 1 341 ? 9.942 35.225 -33.292 1.00 83.38 341 PRO A N 1
ATOM 2623 C CA . PRO A 1 341 ? 9.144 36.438 -33.269 1.00 83.38 341 PRO A CA 1
ATOM 2624 C C . PRO A 1 341 ? 9.764 37.448 -32.293 1.00 83.38 341 PRO A C 1
ATOM 2626 O O . PRO A 1 341 ? 10.343 37.043 -31.277 1.00 83.38 341 PRO A O 1
ATOM 2629 N N . PRO A 1 342 ? 9.662 38.758 -32.581 1.00 85.31 342 PRO A N 1
ATOM 2630 C CA . PRO A 1 342 ? 10.149 39.781 -31.673 1.00 85.31 342 PRO A CA 1
ATOM 2631 C C . PRO A 1 342 ? 9.502 39.600 -30.291 1.00 85.31 342 PRO A C 1
ATOM 2633 O O . PRO A 1 342 ? 8.322 39.237 -30.211 1.00 85.31 342 PRO A O 1
ATOM 2636 N N . PRO A 1 343 ? 10.256 39.831 -29.202 1.00 82.88 343 PRO A N 1
ATOM 2637 C CA . PRO A 1 343 ? 9.709 39.733 -27.860 1.00 82.88 343 PRO A CA 1
ATOM 2638 C C . PRO A 1 343 ? 8.503 40.675 -27.725 1.00 82.88 343 PRO A C 1
ATOM 2640 O O . PRO A 1 343 ? 8.540 41.793 -28.253 1.00 82.88 343 PRO A O 1
ATOM 2643 N N . PRO A 1 344 ? 7.429 40.244 -27.040 1.00 82.69 344 PRO A N 1
ATOM 2644 C CA . PRO A 1 344 ? 6.291 41.110 -26.786 1.00 82.69 344 PRO A CA 1
ATOM 2645 C C . PRO A 1 344 ? 6.751 42.363 -26.025 1.00 82.69 344 PRO A C 1
ATOM 2647 O O . PRO A 1 344 ? 7.682 42.278 -25.214 1.00 82.69 344 PRO A O 1
ATOM 2650 N N . PRO A 1 345 ? 6.122 43.527 -26.271 1.00 84.88 345 PRO A N 1
ATOM 2651 C CA . PRO A 1 345 ? 6.430 44.734 -25.522 1.00 84.88 345 PRO A CA 1
ATOM 2652 C C . PRO A 1 345 ? 6.258 44.468 -24.019 1.00 84.88 345 PRO A C 1
ATOM 2654 O O . PRO A 1 345 ? 5.353 43.720 -23.630 1.00 84.88 345 PRO A O 1
ATOM 2657 N N . PRO A 1 346 ? 7.119 45.052 -23.167 1.00 83.25 346 PRO A N 1
ATOM 2658 C CA . PRO A 1 346 ? 6.996 44.896 -21.729 1.00 83.25 346 PRO A CA 1
ATOM 2659 C C . PRO A 1 346 ? 5.595 45.338 -21.282 1.00 83.25 346 PRO A C 1
ATOM 2661 O O . PRO A 1 346 ? 5.079 46.340 -21.793 1.00 83.25 346 PRO A O 1
ATOM 2664 N N . PRO A 1 347 ? 4.959 44.601 -20.354 1.00 81.50 347 PRO A N 1
ATOM 2665 C CA . PRO A 1 347 ? 3.666 44.997 -19.826 1.00 81.50 347 PRO A CA 1
ATOM 2666 C C . PRO A 1 347 ? 3.771 46.397 -19.202 1.00 81.50 347 PRO A C 1
ATOM 2668 O O . PRO A 1 347 ? 4.813 46.734 -18.627 1.00 81.50 347 PRO A O 1
ATOM 2671 N N . PRO A 1 348 ? 2.713 47.223 -19.305 1.00 84.12 348 PRO A N 1
ATOM 2672 C CA . PRO A 1 348 ? 2.690 48.518 -18.647 1.00 84.12 348 PRO A CA 1
ATOM 2673 C C . PRO A 1 348 ? 2.940 48.337 -17.142 1.00 84.12 348 PRO A C 1
ATOM 2675 O O . PRO A 1 348 ? 2.504 47.332 -16.566 1.00 84.12 348 PRO A O 1
ATOM 2678 N N . PRO A 1 349 ? 3.647 49.281 -16.496 1.00 83.75 349 PRO A N 1
ATOM 2679 C CA . PRO A 1 349 ? 3.888 49.212 -15.066 1.00 83.75 349 PRO A CA 1
ATOM 2680 C C . PRO A 1 349 ? 2.548 49.096 -14.325 1.00 83.75 349 PRO A C 1
ATOM 2682 O O . PRO A 1 349 ? 1.580 49.764 -14.707 1.00 83.75 349 PRO A O 1
ATOM 2685 N N . PRO A 1 350 ? 2.467 48.246 -13.287 1.00 81.00 350 PRO A N 1
ATOM 2686 C CA . PRO A 1 350 ? 1.254 48.123 -12.498 1.00 81.00 350 PRO A CA 1
ATOM 2687 C C . PRO A 1 350 ? 0.879 49.494 -11.916 1.00 81.00 350 PRO A C 1
ATOM 2689 O O . PRO A 1 350 ? 1.772 50.265 -11.545 1.00 81.00 350 PRO A O 1
ATOM 2692 N N . PRO A 1 351 ? -0.425 49.818 -11.832 1.00 83.25 351 PRO A N 1
ATOM 2693 C CA . PRO A 1 351 ? -0.863 51.045 -11.188 1.00 83.25 351 PRO A CA 1
ATOM 2694 C C . PRO A 1 351 ? -0.335 51.085 -9.746 1.00 83.25 351 PRO A C 1
ATOM 2696 O O . PRO A 1 351 ? -0.231 50.033 -9.103 1.00 83.25 351 PRO A O 1
ATOM 2699 N N . PRO A 1 352 ? 0.011 52.277 -9.228 1.00 83.62 352 PRO A N 1
ATOM 2700 C CA . PRO A 1 352 ? 0.459 52.413 -7.853 1.00 83.62 352 PRO A CA 1
ATOM 2701 C C . PRO A 1 352 ? -0.594 51.817 -6.908 1.00 83.62 352 PRO A C 1
ATOM 2703 O O . PRO A 1 352 ? -1.796 51.997 -7.140 1.00 83.62 352 PRO A O 1
ATOM 2706 N N . PRO A 1 353 ? -0.168 51.089 -5.860 1.00 80.31 353 PRO A N 1
ATOM 2707 C CA . PRO A 1 353 ? -1.095 50.529 -4.893 1.00 80.31 353 PRO A CA 1
ATOM 2708 C C . PRO A 1 353 ? -1.943 51.656 -4.286 1.00 80.31 353 PRO A C 1
ATOM 2710 O O . PRO A 1 353 ? -1.418 52.749 -4.040 1.00 80.31 353 PRO A O 1
ATOM 2713 N N . PRO A 1 354 ? -3.246 51.420 -4.048 1.00 81.69 354 PRO A N 1
ATOM 2714 C CA . PRO A 1 354 ? -4.082 52.396 -3.371 1.00 81.69 354 PRO A CA 1
ATOM 2715 C C . PRO A 1 354 ? -3.470 52.737 -2.004 1.00 81.69 354 PRO A C 1
ATOM 2717 O O . PRO A 1 354 ? -2.875 51.860 -1.365 1.00 81.69 354 PRO A O 1
ATOM 2720 N N . PRO A 1 355 ? -3.590 53.997 -1.548 1.00 83.06 355 PRO A N 1
ATOM 2721 C CA . PRO A 1 355 ? -3.098 54.387 -0.238 1.00 83.06 355 PRO A CA 1
ATOM 2722 C C . PRO A 1 355 ? -3.712 53.475 0.834 1.00 83.06 355 PRO A C 1
ATOM 2724 O O . PRO A 1 355 ? -4.891 53.116 0.729 1.00 83.06 355 PRO A O 1
ATOM 2727 N N . PRO A 1 356 ? -2.928 53.072 1.850 1.00 80.19 356 PRO A N 1
ATOM 2728 C CA . PRO A 1 356 ? -3.440 52.248 2.930 1.00 80.19 356 PRO A CA 1
ATOM 2729 C C . PRO A 1 356 ? -4.649 52.942 3.574 1.00 80.19 356 PRO A C 1
ATOM 2731 O O . PRO A 1 356 ? -4.625 54.166 3.750 1.00 80.19 356 PRO A O 1
ATOM 2734 N N . PRO A 1 357 ? -5.712 52.191 3.912 1.00 79.88 357 PRO A N 1
ATOM 2735 C CA . PRO A 1 357 ? -6.852 52.761 4.608 1.00 79.88 357 PRO A CA 1
ATOM 2736 C C . PRO A 1 357 ? -6.382 53.404 5.921 1.00 79.88 357 PRO A C 1
ATOM 2738 O O . PRO A 1 357 ? -5.448 52.892 6.551 1.00 79.88 357 PRO A O 1
ATOM 2741 N N . PRO A 1 358 ? -7.003 54.521 6.343 1.00 82.25 358 PRO A N 1
ATOM 2742 C CA . PRO A 1 358 ? -6.678 55.139 7.617 1.00 82.25 358 PRO A CA 1
ATOM 2743 C C . PRO A 1 358 ? -6.828 54.106 8.743 1.00 82.25 358 PRO A C 1
ATOM 2745 O O . PRO A 1 358 ? -7.738 53.270 8.687 1.00 82.25 358 PRO A O 1
ATOM 2748 N N . PRO A 1 359 ? -5.937 54.129 9.750 1.00 80.25 359 PRO A N 1
ATOM 2749 C CA . PRO A 1 359 ? -6.030 53.217 10.876 1.00 80.25 359 PRO A CA 1
ATOM 2750 C C . PRO A 1 359 ? -7.419 53.342 11.518 1.00 80.25 359 PRO A C 1
ATOM 2752 O O . PRO A 1 359 ? -7.932 54.460 11.648 1.00 80.25 359 PRO A O 1
ATOM 2755 N N . PRO A 1 360 ? -8.047 52.217 11.903 1.00 78.50 360 PRO A N 1
ATOM 2756 C CA . PRO A 1 360 ? -9.327 52.260 12.586 1.00 78.50 360 PRO A CA 1
ATOM 2757 C C . PRO A 1 360 ? -9.199 53.106 13.861 1.00 78.50 360 PRO A C 1
ATOM 2759 O O . PRO A 1 360 ? -8.148 53.068 14.514 1.00 78.50 360 PRO A O 1
ATOM 2762 N N . PRO A 1 361 ? -10.240 53.877 14.225 1.00 81.62 361 PRO A N 1
ATOM 2763 C CA . PRO A 1 361 ? -10.233 54.628 15.468 1.00 81.62 361 PRO A CA 1
ATOM 2764 C C . PRO A 1 361 ? -9.976 53.672 16.642 1.00 81.62 361 PRO A C 1
ATOM 2766 O O . PRO A 1 361 ? -10.447 52.528 16.612 1.00 81.62 361 PRO A O 1
ATOM 2769 N N . PRO A 1 362 ? -9.219 54.108 17.665 1.00 80.62 362 PRO A N 1
ATOM 2770 C CA . PRO A 1 362 ? -8.973 53.288 18.838 1.00 80.62 362 PRO A CA 1
ATOM 2771 C C . PRO A 1 362 ? -10.313 52.834 19.433 1.00 80.62 362 PRO A C 1
ATOM 2773 O O . PRO A 1 362 ? -11.258 53.630 19.482 1.00 80.62 362 PRO A O 1
ATOM 2776 N N . PRO A 1 363 ? -10.423 51.562 19.859 1.00 77.56 363 PRO A N 1
ATOM 2777 C CA . PRO A 1 363 ? -11.640 51.073 20.481 1.00 77.56 363 PRO A CA 1
ATOM 2778 C C . PRO A 1 363 ? -11.975 51.944 21.701 1.00 77.56 363 PRO A C 1
ATOM 2780 O O . PRO A 1 363 ? -11.057 52.387 22.403 1.00 77.56 363 PRO A O 1
ATOM 2783 N N . PRO A 1 364 ? -13.268 52.205 21.965 1.00 81.00 364 PRO A N 1
ATOM 2784 C CA . PRO A 1 364 ? -13.668 52.927 23.161 1.00 81.00 364 PRO A CA 1
ATOM 2785 C C . PRO A 1 364 ? -13.110 52.209 24.399 1.00 81.00 364 PRO A C 1
ATOM 2787 O O . PRO A 1 364 ? -13.038 50.973 24.405 1.00 81.00 364 PRO A O 1
ATOM 2790 N N . PRO A 1 365 ? -12.693 52.957 25.436 1.00 80.31 365 PRO A N 1
ATOM 2791 C CA . PRO A 1 365 ? -12.201 52.356 26.663 1.00 80.31 365 PRO A CA 1
ATOM 2792 C C . PRO A 1 365 ? -13.249 51.373 27.204 1.00 80.31 365 PRO A C 1
ATOM 2794 O O . PRO A 1 365 ? -14.449 51.669 27.145 1.00 80.31 365 PRO A O 1
ATOM 2797 N N . PRO A 1 366 ? -12.823 50.196 27.697 1.00 76.69 366 PRO A N 1
ATOM 2798 C CA . PRO A 1 366 ? -13.747 49.227 28.260 1.00 76.69 366 PRO A CA 1
ATOM 2799 C C . PRO A 1 366 ? -14.563 49.888 29.380 1.00 76.69 366 PRO A C 1
ATOM 2801 O O . PRO A 1 366 ? -14.013 50.697 30.137 1.00 76.69 366 PRO A O 1
ATOM 2804 N N . PRO A 1 367 ? -15.866 49.571 29.495 1.00 79.12 367 PRO A N 1
ATOM 2805 C CA . PRO A 1 367 ? -16.678 50.081 30.586 1.00 79.12 367 PRO A CA 1
ATOM 2806 C C . PRO A 1 367 ? -16.037 49.691 31.925 1.00 79.12 367 PRO A C 1
ATOM 2808 O O . PRO A 1 367 ? -15.457 48.602 32.029 1.00 79.12 367 PRO A O 1
ATOM 2811 N N . PRO A 1 368 ? -16.112 50.563 32.946 1.00 79.81 368 PRO A N 1
ATOM 2812 C CA . PRO A 1 368 ? -15.586 50.247 34.263 1.00 79.81 368 PRO A CA 1
ATOM 2813 C C . PRO A 1 368 ? -16.196 48.927 34.756 1.00 79.81 368 PRO A C 1
ATOM 2815 O O . PRO A 1 368 ? -17.384 48.678 34.516 1.00 79.81 368 PRO A O 1
ATOM 2818 N N . PRO A 1 369 ? -15.399 48.064 35.410 1.00 76.38 369 PRO A N 1
ATOM 2819 C CA . PRO A 1 369 ? -15.899 46.803 35.930 1.00 76.38 369 PRO A CA 1
ATOM 2820 C C . PRO A 1 369 ? -17.097 47.069 36.853 1.00 76.38 369 PRO A C 1
ATOM 2822 O O . PRO A 1 369 ? -17.070 48.040 37.619 1.00 76.38 369 PRO A O 1
ATOM 2825 N N . PRO A 1 370 ? -18.154 46.240 36.783 1.00 77.50 370 PRO A N 1
ATOM 2826 C CA . PRO A 1 370 ? -19.287 46.375 37.681 1.00 77.50 370 PRO A CA 1
ATOM 2827 C C . PRO A 1 370 ? -18.799 46.293 39.135 1.00 77.50 370 PRO A C 1
ATOM 2829 O O . PRO A 1 370 ? -17.863 45.536 39.422 1.00 77.50 370 PRO A O 1
ATOM 2832 N N . PRO A 1 371 ? -19.401 47.069 40.056 1.00 78.69 371 PRO A N 1
ATOM 2833 C CA . PRO A 1 371 ? -19.044 47.003 41.463 1.00 78.69 371 PRO A CA 1
ATOM 2834 C C . PRO A 1 371 ? -19.181 45.557 41.961 1.00 78.69 371 PRO A C 1
ATOM 2836 O O . PRO A 1 371 ? -20.105 44.852 41.539 1.00 78.69 371 PRO A O 1
ATOM 2839 N N . PRO A 1 372 ? -18.263 45.096 42.828 1.00 75.62 372 PRO A N 1
ATOM 2840 C CA . PRO A 1 372 ? -18.323 43.748 43.366 1.00 75.62 372 PRO A CA 1
ATOM 2841 C C . PRO A 1 372 ? -19.691 43.513 44.022 1.00 75.62 372 PRO A C 1
ATOM 2843 O O . PRO A 1 372 ? -20.209 44.418 44.687 1.00 75.62 372 PRO A O 1
ATOM 2846 N N . PRO A 1 373 ? -20.294 42.326 43.833 1.00 75.81 373 PRO A N 1
ATOM 2847 C CA . PRO A 1 373 ? -21.556 42.003 44.474 1.00 75.81 373 PRO A CA 1
ATOM 2848 C C . PRO A 1 373 ? -21.408 42.132 45.998 1.00 75.81 373 PRO A C 1
ATOM 2850 O O . PRO A 1 373 ? -20.341 41.810 46.536 1.00 75.81 373 PRO A O 1
ATOM 2853 N N . PRO A 1 374 ? -22.451 42.607 46.703 1.00 77.75 374 PRO A N 1
ATOM 2854 C CA . PRO A 1 374 ? -22.420 42.689 48.154 1.00 77.75 374 PRO A CA 1
ATOM 2855 C C . PRO A 1 374 ? -22.116 41.303 48.745 1.00 77.75 374 PRO A C 1
ATOM 2857 O O . PRO A 1 374 ? -22.579 40.293 48.201 1.00 77.75 374 PRO A O 1
ATOM 2860 N N . PRO A 1 375 ? -21.326 41.235 49.832 1.00 75.38 375 PRO A N 1
ATOM 2861 C CA . PRO A 1 375 ? -21.000 39.971 50.471 1.00 75.38 375 PRO A CA 1
ATOM 2862 C C . PRO A 1 375 ? -22.291 39.229 50.846 1.00 75.38 375 PRO A C 1
ATOM 2864 O O . PRO A 1 375 ? -23.252 39.866 51.294 1.00 75.38 375 PRO A O 1
ATOM 2867 N N . PRO A 1 376 ? -22.341 37.900 50.651 1.00 73.50 376 PRO A N 1
ATOM 2868 C CA . PRO A 1 376 ? -23.508 37.116 51.017 1.00 73.50 376 PRO A CA 1
ATOM 2869 C C . PRO A 1 376 ? -23.808 37.293 52.514 1.00 73.50 376 PRO A C 1
ATOM 2871 O O . PRO A 1 376 ? -22.872 37.392 53.316 1.00 73.50 376 PRO A O 1
ATOM 2874 N N . PRO A 1 377 ? -25.094 37.343 52.905 1.00 75.81 377 PRO A N 1
ATOM 2875 C CA . PRO A 1 377 ? -25.466 37.425 54.308 1.00 75.81 377 PRO A CA 1
ATOM 2876 C C . PRO A 1 377 ? -24.877 36.232 55.076 1.00 75.81 377 PRO A C 1
ATOM 2878 O O . PRO A 1 377 ? -24.797 35.128 54.525 1.00 75.81 377 PRO A O 1
ATOM 2881 N N . PRO A 1 378 ? -24.446 36.436 56.334 1.00 74.62 378 PRO A N 1
ATOM 2882 C CA . PRO A 1 378 ? -23.898 35.364 57.148 1.00 74.62 378 PRO A CA 1
ATOM 2883 C C . PRO A 1 378 ? -24.912 34.216 57.257 1.00 74.62 378 PRO A C 1
ATOM 2885 O O . PRO A 1 378 ? -26.114 34.473 57.389 1.00 74.62 378 PRO A O 1
ATOM 2888 N N . PRO A 1 379 ? -24.454 32.953 57.184 1.00 71.38 379 PRO A N 1
ATOM 2889 C CA . PRO A 1 379 ? -25.339 31.808 57.309 1.00 71.38 379 PRO A CA 1
ATOM 2890 C C . PRO A 1 379 ? -26.072 31.853 58.660 1.00 71.38 379 PRO A C 1
ATOM 2892 O O . PRO A 1 379 ? -25.478 32.263 59.664 1.00 71.38 379 PRO A O 1
ATOM 2895 N N . PRO A 1 380 ? -27.353 31.445 58.703 1.00 75.06 380 PRO A N 1
ATOM 2896 C CA . PRO A 1 380 ? -28.104 31.389 59.947 1.00 75.06 380 PRO A CA 1
ATOM 2897 C C . PRO A 1 380 ? -27.405 30.456 60.950 1.00 75.06 380 PRO A C 1
ATOM 2899 O O . PRO A 1 380 ? -26.815 29.449 60.542 1.00 75.06 380 PRO A O 1
ATOM 2902 N N . PRO A 1 381 ? -27.455 30.776 62.256 1.00 72.62 381 PRO A N 1
ATOM 2903 C CA . PRO A 1 381 ? -26.851 29.941 63.282 1.00 72.62 381 PRO A CA 1
ATOM 2904 C C . PRO A 1 381 ? -27.450 28.526 63.237 1.00 72.62 381 PRO A C 1
ATOM 2906 O O . PRO A 1 381 ? -28.656 28.379 63.014 1.00 72.62 381 PRO A O 1
ATOM 2909 N N . PRO A 1 382 ? -26.626 27.481 63.431 1.00 69.56 382 PRO A N 1
ATOM 2910 C CA . PRO A 1 382 ? -27.105 26.109 63.421 1.00 69.56 382 PRO A CA 1
ATOM 2911 C C . PRO A 1 382 ? -28.164 25.898 64.517 1.00 69.56 382 PRO A C 1
ATOM 2913 O O . PRO A 1 382 ? -28.039 26.465 65.607 1.00 69.56 382 PRO A O 1
ATOM 2916 N N . PRO A 1 383 ? -29.206 25.090 64.247 1.00 72.69 383 PRO A N 1
ATOM 2917 C CA . PRO A 1 383 ? -30.225 24.777 65.237 1.00 72.69 383 PRO A CA 1
ATOM 2918 C C . PRO A 1 383 ? -29.606 24.059 66.448 1.00 72.69 383 PRO A C 1
ATOM 2920 O O . PRO A 1 383 ? -28.645 23.298 66.287 1.00 72.69 383 PRO A O 1
ATOM 2923 N N . PRO A 1 384 ? -30.142 24.282 67.662 1.00 72.62 384 PRO A N 1
ATOM 2924 C CA . PRO A 1 384 ? -29.651 23.628 68.866 1.00 72.62 384 PRO A CA 1
ATOM 2925 C C . PRO A 1 384 ? -29.783 22.099 68.749 1.00 72.62 384 PRO A C 1
ATOM 2927 O O . PRO A 1 384 ? -30.759 21.609 68.172 1.00 72.62 384 PRO A O 1
ATOM 2930 N N . PRO A 1 385 ? -28.813 21.336 69.285 1.00 68.62 385 PRO A N 1
ATOM 2931 C CA . PRO A 1 385 ? -28.837 19.883 69.218 1.00 68.62 385 PRO A CA 1
ATOM 2932 C C . PRO A 1 385 ? -30.064 19.317 69.955 1.00 68.62 385 PRO A C 1
ATOM 2934 O O . PRO A 1 385 ? -30.441 19.840 71.009 1.00 68.62 385 PRO A O 1
ATOM 2937 N N . PRO A 1 386 ? -30.690 18.250 69.425 1.00 72.44 386 PRO A N 1
ATOM 2938 C CA . PRO A 1 386 ? -31.815 17.597 70.080 1.00 72.44 386 PRO A CA 1
ATOM 2939 C C . PRO A 1 386 ? -31.394 16.969 71.422 1.00 72.44 386 PRO A C 1
ATOM 2941 O O . PRO A 1 386 ? -30.241 16.552 71.573 1.00 72.44 386 PRO A O 1
ATOM 2944 N N . PRO A 1 387 ? -32.317 16.885 72.399 1.00 71.12 387 PRO A N 1
ATOM 2945 C CA . PRO A 1 387 ? -32.036 16.300 73.704 1.00 71.12 387 PRO A CA 1
ATOM 2946 C C . PRO A 1 387 ? -31.659 14.812 73.584 1.00 71.12 387 PRO A C 1
ATOM 2948 O O . PRO A 1 387 ? -32.188 14.108 72.717 1.00 71.12 387 PRO A O 1
ATOM 2951 N N . PRO A 1 388 ? -30.753 14.317 74.448 1.00 66.81 388 PRO A N 1
ATOM 2952 C CA . PRO A 1 388 ? -30.284 12.940 74.392 1.00 66.81 388 PRO A CA 1
ATOM 2953 C C . PRO A 1 388 ? -31.418 11.945 74.700 1.00 66.81 388 PRO A C 1
ATOM 2955 O O . PRO A 1 388 ? -32.222 12.192 75.605 1.00 66.81 388 PRO A O 1
ATOM 2958 N N . PRO A 1 389 ? -31.488 10.810 73.978 1.00 70.50 389 PRO A N 1
ATOM 2959 C CA . PRO A 1 389 ? -32.455 9.755 74.257 1.00 70.50 389 PRO A CA 1
ATOM 2960 C C . PRO A 1 389 ? -32.159 9.047 75.595 1.00 70.50 389 PRO A C 1
ATOM 2962 O O . PRO A 1 389 ? -31.006 9.017 76.038 1.00 70.50 389 PRO A O 1
ATOM 2965 N N . PRO A 1 390 ? -33.186 8.463 76.243 1.00 68.44 390 PRO A N 1
ATOM 2966 C CA . PRO A 1 390 ? -33.040 7.770 77.519 1.00 68.44 390 PRO A CA 1
ATOM 2967 C C . PRO A 1 390 ? -32.139 6.524 77.408 1.00 68.44 390 PRO A C 1
ATOM 2969 O O . PRO A 1 390 ? -32.091 5.886 76.352 1.00 68.44 390 PRO A O 1
ATOM 2972 N N . PRO A 1 391 ? -31.431 6.160 78.494 1.00 62.28 391 PRO A N 1
ATOM 2973 C CA . PRO A 1 391 ? -30.466 5.068 78.482 1.00 62.28 391 PRO A CA 1
ATOM 2974 C C . PRO A 1 391 ? -31.146 3.696 78.300 1.00 62.28 391 PRO A C 1
ATOM 2976 O O . PRO A 1 391 ? -32.171 3.433 78.936 1.00 62.28 391 PRO A O 1
ATOM 2979 N N . PRO A 1 392 ? -30.580 2.803 77.466 1.00 69.06 392 PRO A N 1
ATOM 2980 C CA . PRO A 1 392 ? -31.068 1.436 77.313 1.00 69.06 392 PRO A CA 1
ATOM 2981 C C . PRO A 1 392 ? -30.728 0.553 78.534 1.00 69.06 392 PRO A C 1
ATOM 2983 O O . PRO A 1 392 ? -29.767 0.835 79.256 1.00 69.06 392 PRO A O 1
ATOM 2986 N N . PRO A 1 393 ? -31.499 -0.529 78.766 1.00 67.25 393 PRO A N 1
ATOM 2987 C CA . PRO A 1 393 ? -31.285 -1.455 79.878 1.00 67.25 393 PRO A CA 1
ATOM 2988 C C . PRO A 1 393 ? -29.957 -2.230 79.763 1.00 67.25 393 PRO A C 1
ATOM 2990 O O . PRO A 1 393 ? -29.444 -2.422 78.656 1.00 67.25 393 PRO A O 1
ATOM 2993 N N . PRO A 1 394 ? -29.395 -2.693 80.898 1.00 62.88 394 PRO A N 1
ATOM 2994 C CA . PRO A 1 394 ? -28.073 -3.309 80.941 1.00 62.88 394 PRO A CA 1
ATOM 2995 C C . PRO A 1 394 ? -28.033 -4.665 80.207 1.00 62.88 394 PRO A C 1
ATOM 2997 O O . PRO A 1 394 ? -28.935 -5.487 80.392 1.00 62.88 394 PRO A O 1
ATOM 3000 N N . PRO A 1 395 ? -26.987 -4.927 79.399 1.00 65.38 395 PRO A N 1
ATOM 3001 C CA . PRO A 1 395 ? -26.821 -6.193 78.692 1.00 65.38 395 PRO A CA 1
ATOM 3002 C C . PRO A 1 395 ? -26.268 -7.321 79.592 1.00 65.38 395 PRO A C 1
ATOM 3004 O O . PRO A 1 395 ? -25.583 -7.050 80.582 1.00 65.38 395 PRO A O 1
ATOM 3007 N N . PRO A 1 396 ? -26.536 -8.595 79.237 1.00 67.25 396 PRO A N 1
ATOM 3008 C CA . PRO A 1 396 ? -26.002 -9.775 79.924 1.00 67.25 396 PRO A CA 1
ATOM 3009 C C . PRO A 1 396 ? -24.470 -9.916 79.776 1.00 67.25 396 PRO A C 1
ATOM 3011 O O . PRO A 1 396 ? -23.883 -9.339 78.856 1.00 67.25 396 PRO A O 1
ATOM 3014 N N . PRO A 1 397 ? -23.809 -10.687 80.667 1.00 64.12 397 PRO A N 1
ATOM 3015 C CA . PRO A 1 397 ? -22.350 -10.776 80.727 1.00 64.12 397 PRO A CA 1
ATOM 3016 C C . PRO A 1 397 ? -21.732 -11.417 79.467 1.00 64.12 397 PRO A C 1
ATOM 3018 O O . PRO A 1 397 ? -22.309 -12.354 78.908 1.00 64.12 397 PRO A O 1
ATOM 3021 N N . PRO A 1 398 ? -20.553 -10.936 79.021 1.00 61.12 398 PRO A N 1
ATOM 3022 C CA . PRO A 1 398 ? -19.965 -11.333 77.747 1.00 61.12 398 PRO A CA 1
ATOM 3023 C C . PRO A 1 398 ? -19.222 -12.686 77.807 1.00 61.12 398 PRO A C 1
ATOM 3025 O O . PRO A 1 398 ? -18.598 -13.006 78.822 1.00 61.12 398 PRO A O 1
ATOM 3028 N N . PRO A 1 399 ? -19.231 -13.462 76.704 1.00 67.12 399 PRO A N 1
ATOM 3029 C CA . PRO A 1 399 ? -18.376 -14.635 76.521 1.00 67.12 399 PRO A CA 1
ATOM 3030 C C . PRO A 1 399 ? -16.888 -14.255 76.339 1.00 67.12 399 PRO A C 1
ATOM 3032 O O . PRO A 1 399 ? -16.579 -13.102 76.023 1.00 67.12 399 PRO A O 1
ATOM 3035 N N . PRO A 1 400 ? -15.953 -15.211 76.530 1.00 62.97 400 PRO A N 1
ATOM 3036 C CA . PRO A 1 400 ? -14.513 -14.954 76.482 1.00 62.97 400 PRO A CA 1
ATOM 3037 C C . PRO A 1 400 ? -14.037 -14.442 75.108 1.00 62.97 400 PRO A C 1
ATOM 3039 O O . PRO A 1 400 ? -14.588 -14.838 74.077 1.00 62.97 400 PRO A O 1
ATOM 3042 N N . PRO A 1 401 ? -13.009 -13.570 75.080 1.00 62.16 401 PRO A N 1
ATOM 3043 C CA . PRO A 1 401 ? -12.623 -12.839 73.880 1.00 62.16 401 PRO A CA 1
ATOM 3044 C C . PRO A 1 401 ? -11.920 -13.733 72.841 1.00 62.16 401 PRO A C 1
ATOM 3046 O O . PRO A 1 401 ? -11.035 -14.515 73.201 1.00 62.16 401 PRO A O 1
ATOM 3049 N N . PRO A 1 402 ? -12.259 -13.596 71.546 1.00 69.62 402 PRO A N 1
ATOM 3050 C CA . PRO A 1 402 ? -11.510 -14.207 70.454 1.00 69.62 402 PRO A CA 1
ATOM 3051 C C . PRO A 1 402 ? -10.141 -13.526 70.247 1.00 69.62 402 PRO A C 1
ATOM 3053 O O . PRO A 1 402 ? -9.949 -12.377 70.660 1.00 69.62 402 PRO A O 1
ATOM 3056 N N . PRO A 1 403 ? -9.181 -14.214 69.597 1.00 68.19 403 PRO A N 1
ATOM 3057 C CA . PRO A 1 403 ? -7.857 -13.666 69.312 1.00 68.19 403 PRO A CA 1
ATOM 3058 C C . PRO A 1 403 ? -7.933 -12.390 68.453 1.00 68.19 403 PRO A C 1
ATOM 3060 O O . PRO A 1 403 ? -8.841 -12.258 67.625 1.00 68.19 403 PRO A O 1
ATOM 3063 N N . PRO A 1 404 ? -6.988 -11.448 68.633 1.00 67.25 404 PRO A N 1
ATOM 3064 C CA . PRO A 1 404 ? -7.043 -10.146 67.985 1.00 67.25 404 PRO A CA 1
ATOM 3065 C C . PRO A 1 404 ? -6.926 -10.275 66.457 1.00 67.25 404 PRO A C 1
ATOM 3067 O O . PRO A 1 404 ? -6.068 -11.016 65.966 1.00 67.25 404 PRO A O 1
ATOM 3070 N N . PRO A 1 405 ? -7.763 -9.551 65.692 1.00 69.69 405 PRO A N 1
ATOM 3071 C CA . PRO A 1 405 ? -7.678 -9.530 64.241 1.00 69.69 405 PRO A CA 1
ATOM 3072 C C . PRO A 1 405 ? -6.387 -8.840 63.768 1.00 69.69 405 PRO A C 1
ATOM 3074 O O . PRO A 1 405 ? -5.863 -7.958 64.457 1.00 69.69 405 PRO A O 1
ATOM 3077 N N . PRO A 1 406 ? -5.873 -9.211 62.580 1.00 69.38 406 PRO A N 1
ATOM 3078 C CA . PRO A 1 406 ? -4.733 -8.537 61.975 1.00 69.38 406 PRO A CA 1
ATOM 3079 C C . PRO A 1 406 ? -5.031 -7.042 61.754 1.00 69.3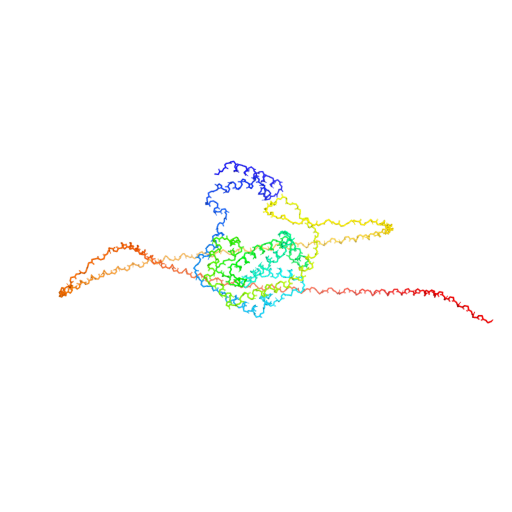8 406 PRO A C 1
ATOM 3081 O O . PRO A 1 406 ? -6.181 -6.678 61.486 1.00 69.38 406 PRO A O 1
ATOM 3084 N N . PRO A 1 407 ? -4.011 -6.170 61.861 1.00 70.94 407 PRO A N 1
ATOM 3085 C CA . PRO A 1 407 ? -4.190 -4.732 61.725 1.00 70.94 407 PRO A CA 1
ATOM 3086 C C . PRO A 1 407 ? -4.767 -4.380 60.345 1.00 70.94 407 PRO A C 1
ATOM 3088 O O . PRO A 1 407 ? -4.349 -4.964 59.338 1.00 70.94 407 PRO A O 1
ATOM 3091 N N . PRO A 1 408 ? -5.721 -3.434 60.278 1.00 69.62 408 PRO A N 1
ATOM 3092 C CA . PRO A 1 408 ? -6.319 -3.025 59.020 1.00 69.62 408 PRO A CA 1
ATOM 3093 C C . PRO A 1 408 ? -5.259 -2.408 58.094 1.00 69.62 408 PRO A C 1
ATOM 3095 O O . PRO A 1 408 ? -4.364 -1.698 58.568 1.00 69.62 408 PRO A O 1
ATOM 3098 N N . PRO A 1 409 ? -5.346 -2.655 56.775 1.00 70.50 409 PRO A N 1
ATOM 3099 C CA . PRO A 1 409 ? -4.478 -2.001 55.810 1.00 70.50 409 PRO A CA 1
ATOM 3100 C C . PRO A 1 409 ? -4.648 -0.474 55.897 1.00 70.50 409 PRO A C 1
ATOM 3102 O O . PRO A 1 409 ? -5.755 0.007 56.163 1.00 70.50 409 PRO A O 1
ATOM 3105 N N . PRO A 1 410 ? -3.567 0.297 55.682 1.00 72.69 410 PRO A N 1
ATOM 3106 C CA . PRO A 1 410 ? -3.623 1.750 55.731 1.00 72.69 410 PRO A CA 1
ATOM 3107 C C . PRO A 1 410 ? -4.662 2.280 54.730 1.00 72.69 410 PRO A C 1
ATOM 3109 O O . PRO A 1 410 ? -4.789 1.727 53.631 1.00 72.69 410 PRO A O 1
ATOM 3112 N N . PRO A 1 411 ? -5.408 3.340 55.088 1.00 70.94 411 PRO A N 1
ATOM 3113 C CA . PRO A 1 411 ? -6.398 3.923 54.199 1.00 70.94 411 PRO A CA 1
ATOM 3114 C C . PRO A 1 411 ? -5.730 4.373 52.891 1.00 70.94 411 PRO A C 1
ATOM 3116 O O . PRO A 1 411 ? -4.617 4.911 52.926 1.00 70.94 411 PRO A O 1
ATOM 3119 N N . PRO A 1 412 ? -6.381 4.157 51.734 1.00 69.69 412 PRO A N 1
ATOM 3120 C CA . PRO A 1 412 ? -5.863 4.632 50.463 1.00 69.69 412 PRO A CA 1
ATOM 3121 C C . PRO A 1 412 ? -5.684 6.157 50.517 1.00 69.69 412 PRO A C 1
ATOM 3123 O O . PRO A 1 412 ? -6.502 6.849 51.132 1.00 69.69 412 PRO A O 1
ATOM 3126 N N . PRO A 1 413 ? -4.622 6.696 49.893 1.00 72.31 413 PRO A N 1
ATOM 3127 C CA . PRO A 1 413 ? -4.403 8.132 49.845 1.00 72.31 413 PRO A CA 1
ATOM 3128 C C . PRO A 1 413 ? -5.624 8.827 49.222 1.00 72.31 413 PRO A C 1
ATOM 3130 O O . PRO A 1 413 ? -6.226 8.279 48.290 1.00 72.31 413 PRO A O 1
ATOM 3133 N N . PRO A 1 414 ? -6.004 10.016 49.722 1.00 72.00 414 PRO A N 1
ATOM 3134 C CA . PRO A 1 414 ? -7.121 10.765 49.171 1.00 72.00 414 PRO A CA 1
ATOM 3135 C C . PRO A 1 414 ? -6.902 11.001 47.668 1.00 72.00 414 PRO A C 1
ATOM 3137 O O . PRO A 1 414 ? -5.766 11.251 47.248 1.00 72.00 414 PRO A O 1
ATOM 3140 N N . PRO A 1 415 ? -7.964 10.908 46.847 1.00 70.44 415 PRO A N 1
ATOM 3141 C CA . PRO A 1 415 ? -7.856 11.162 45.422 1.00 70.44 415 PRO A CA 1
ATOM 3142 C C . PRO A 1 415 ? -7.303 12.576 45.193 1.00 70.44 415 PRO A C 1
ATOM 3144 O O . PRO A 1 415 ? -7.676 13.503 45.920 1.00 70.44 415 PRO A O 1
ATOM 3147 N N . PRO A 1 416 ? -6.408 12.760 44.207 1.00 72.44 416 PRO A N 1
ATOM 3148 C CA . PRO A 1 416 ? -5.901 14.080 43.873 1.00 72.44 416 PRO A CA 1
ATOM 3149 C C . PRO A 1 416 ? -7.075 15.012 43.537 1.00 72.44 416 PRO A C 1
ATOM 3151 O O . PRO A 1 416 ? -8.056 14.560 42.934 1.00 72.44 416 PRO A O 1
ATOM 3154 N N . PRO A 1 417 ? -6.999 16.299 43.923 1.00 73.75 417 PRO A N 1
ATOM 3155 C CA . PRO A 1 417 ? -8.039 17.263 43.602 1.00 73.75 417 PRO A CA 1
ATOM 3156 C C . PRO A 1 417 ? -8.284 17.279 42.085 1.00 73.75 417 PRO A C 1
ATOM 3158 O O . PRO A 1 417 ? -7.326 17.151 41.312 1.00 73.75 417 PRO A O 1
ATOM 3161 N N . PRO A 1 418 ? -9.548 17.412 41.644 1.00 71.81 418 PRO A N 1
ATOM 3162 C CA . PRO A 1 418 ? -9.864 17.482 40.229 1.00 71.81 418 PRO A CA 1
ATOM 3163 C C . PRO A 1 418 ? -9.068 18.626 39.585 1.00 71.81 418 PRO A C 1
ATOM 3165 O O . PRO A 1 418 ? -8.941 19.697 40.191 1.00 71.81 418 PRO A O 1
ATOM 3168 N N . PRO A 1 419 ? -8.504 18.416 38.383 1.00 70.81 419 PRO A N 1
ATOM 3169 C CA . PRO A 1 419 ? -7.800 19.474 37.680 1.00 70.81 419 PRO A CA 1
ATOM 3170 C C . PRO A 1 419 ? -8.742 20.671 37.489 1.00 70.81 419 PRO A C 1
ATOM 3172 O O . PRO A 1 419 ? -9.940 20.470 37.257 1.00 70.81 419 PRO A O 1
ATOM 3175 N N . PRO A 1 420 ? -8.229 21.910 37.593 1.00 75.50 420 PRO A N 1
ATOM 3176 C CA . PRO A 1 420 ? -9.034 23.096 37.351 1.00 75.50 420 PRO A CA 1
ATOM 3177 C C . PRO A 1 420 ? -9.690 23.002 35.965 1.00 75.50 420 PRO A C 1
ATOM 3179 O O . PRO A 1 420 ? -9.066 22.478 35.032 1.00 75.50 420 PRO A O 1
ATOM 3182 N N . PRO A 1 421 ? -10.939 23.480 35.816 1.00 74.56 421 PRO A N 1
ATOM 3183 C CA . PRO A 1 421 ? -11.611 23.482 34.528 1.00 74.56 421 PRO A CA 1
ATOM 3184 C C . PRO A 1 421 ? -10.730 24.202 33.497 1.00 74.56 421 PRO A C 1
ATOM 3186 O O . PRO A 1 421 ? -10.127 25.232 33.823 1.00 74.56 421 PRO A O 1
ATOM 3189 N N . PRO A 1 422 ? -10.611 23.663 32.271 1.00 69.44 422 PRO A N 1
ATOM 3190 C CA . PRO A 1 422 ? -9.833 24.309 31.230 1.00 69.44 422 PRO A CA 1
ATOM 3191 C C . PRO A 1 422 ? -10.368 25.730 31.006 1.00 69.44 422 PRO A C 1
ATOM 3193 O O . PRO A 1 422 ? -11.586 25.934 31.059 1.00 69.44 422 PRO A O 1
ATOM 3196 N N . PRO A 1 423 ? -9.485 26.717 30.768 1.00 74.81 423 PRO A N 1
ATOM 3197 C CA . PRO A 1 423 ? -9.922 28.061 30.430 1.00 74.81 423 PRO A CA 1
ATOM 3198 C C . PRO A 1 423 ? -10.866 28.002 29.220 1.00 74.81 423 PRO A C 1
ATOM 3200 O O . PRO A 1 423 ? -10.663 27.162 28.333 1.00 74.81 423 PRO A O 1
ATOM 3203 N N . PRO A 1 424 ? -11.901 28.860 29.174 1.00 76.19 424 PRO A N 1
ATOM 3204 C CA . PRO A 1 424 ? -12.804 28.911 28.037 1.00 76.19 424 PRO A CA 1
ATOM 3205 C C . PRO A 1 424 ? -11.989 29.105 26.752 1.00 76.19 424 PRO A C 1
ATOM 3207 O O . PRO A 1 424 ? -11.016 29.869 26.756 1.00 76.19 424 PRO A O 1
ATOM 3210 N N . PRO A 1 425 ? -12.338 28.395 25.664 1.00 69.81 425 PRO A N 1
ATOM 3211 C CA . PRO A 1 425 ? -11.633 28.543 24.404 1.00 69.81 425 PRO A CA 1
ATOM 3212 C C . PRO A 1 425 ? -11.658 30.018 23.980 1.00 69.81 425 PRO A C 1
ATOM 3214 O O . PRO A 1 425 ? -12.684 30.683 24.160 1.00 69.81 425 PRO A O 1
ATOM 3217 N N . PRO A 1 426 ? -10.546 30.548 23.438 1.00 73.62 426 PRO A N 1
ATOM 3218 C CA . PRO A 1 426 ? -10.539 31.893 22.891 1.00 73.62 426 PRO A CA 1
ATOM 3219 C C . PRO A 1 426 ? -11.658 32.018 21.846 1.00 73.62 426 PRO A C 1
ATOM 3221 O O . PRO A 1 426 ? -11.929 31.044 21.132 1.00 73.62 426 PRO A O 1
ATOM 3224 N N . PRO A 1 427 ? -12.325 33.183 21.758 1.00 75.81 427 PRO A N 1
ATOM 3225 C CA . PRO A 1 427 ? -13.351 33.402 20.753 1.00 75.81 427 PRO A CA 1
ATOM 3226 C C . PRO A 1 427 ? -12.779 33.081 19.365 1.00 75.81 427 PRO A C 1
ATOM 3228 O O . PRO A 1 427 ? -11.610 33.392 19.102 1.00 75.81 427 PRO A O 1
ATOM 3231 N N . PRO A 1 428 ? -13.563 32.425 18.490 1.00 69.50 428 PRO A N 1
ATOM 3232 C CA . PRO A 1 428 ? -13.104 32.096 17.154 1.00 69.50 428 PRO A CA 1
ATOM 3233 C C . PRO A 1 428 ? -12.638 33.379 16.453 1.00 69.50 428 PRO A C 1
ATOM 3235 O O . PRO A 1 428 ? -13.290 34.420 16.597 1.00 69.50 428 PRO A O 1
ATOM 3238 N N . PRO A 1 429 ? -11.512 33.334 15.720 1.00 72.19 429 PRO A N 1
ATOM 3239 C CA . PRO A 1 429 ? -11.077 34.477 14.937 1.00 72.19 429 PRO A CA 1
ATOM 3240 C C . PRO A 1 429 ? -12.211 34.896 13.992 1.00 72.19 429 PRO A C 1
ATOM 3242 O O . PRO A 1 429 ? -12.940 34.026 13.498 1.00 72.19 429 PRO A O 1
ATOM 3245 N N . PRO A 1 430 ? -12.387 36.207 13.746 1.00 76.44 430 PRO A N 1
ATOM 3246 C CA . PRO A 1 430 ? -13.385 36.676 12.800 1.00 76.44 430 PRO A CA 1
ATOM 3247 C C . PRO A 1 430 ? -13.184 35.960 11.457 1.00 76.44 430 PRO A C 1
ATOM 3249 O O . PRO A 1 430 ? -12.035 35.731 11.058 1.00 76.44 430 PRO A O 1
ATOM 3252 N N . PRO A 1 431 ? -14.275 35.566 10.776 1.00 71.25 431 PRO A N 1
ATOM 3253 C CA . PRO A 1 431 ? -14.174 34.901 9.490 1.00 71.25 431 PRO A CA 1
ATOM 3254 C C . PRO A 1 431 ? -13.334 35.769 8.544 1.00 71.25 431 PRO A C 1
ATOM 3256 O O . PRO A 1 431 ? -13.511 36.992 8.525 1.00 71.25 431 PRO A O 1
ATOM 3259 N N . PRO A 1 432 ? -12.398 35.168 7.787 1.00 70.31 432 PRO A N 1
ATOM 3260 C CA . PRO A 1 432 ? -11.626 35.912 6.809 1.00 70.31 432 PRO A CA 1
ATOM 3261 C C . PRO A 1 432 ? -12.591 36.611 5.841 1.00 70.31 432 PRO A C 1
ATOM 3263 O O . PRO A 1 432 ? -13.638 36.040 5.512 1.00 70.31 432 PRO A O 1
ATOM 3266 N N . PRO A 1 433 ? -12.272 37.841 5.397 1.00 76.81 433 PRO A N 1
ATOM 3267 C CA . PRO A 1 433 ? -13.090 38.525 4.411 1.00 76.81 433 PRO A CA 1
ATOM 3268 C C . PRO A 1 433 ? -13.272 37.615 3.188 1.00 76.81 433 PRO A C 1
ATOM 3270 O O . PRO A 1 433 ? -12.333 36.896 2.822 1.00 76.81 433 PRO A O 1
ATOM 3273 N N . PRO A 1 434 ? -14.468 37.606 2.573 1.00 73.25 434 PRO A N 1
ATOM 3274 C CA . PRO A 1 434 ? -14.712 36.800 1.390 1.00 73.25 434 PRO A CA 1
ATOM 3275 C C . PRO A 1 434 ? -13.648 37.126 0.334 1.00 73.25 434 PRO A C 1
ATOM 3277 O O . PRO A 1 434 ? -13.314 38.303 0.153 1.00 73.25 434 PRO A O 1
ATOM 3280 N N . PRO A 1 435 ? -13.079 36.107 -0.335 1.00 69.88 435 PRO A N 1
ATOM 3281 C CA . PRO A 1 435 ? -12.099 36.339 -1.380 1.00 69.88 435 PRO A CA 1
ATOM 3282 C C . PRO A 1 435 ? -12.708 37.267 -2.440 1.00 69.88 435 PRO A C 1
ATOM 3284 O O . PRO A 1 435 ? -13.901 37.141 -2.742 1.00 69.88 435 PRO A O 1
ATOM 3287 N N . PRO A 1 436 ? -11.922 38.208 -2.995 1.00 75.69 436 PRO A N 1
ATOM 3288 C CA . PRO A 1 436 ? -12.400 39.054 -4.075 1.00 75.69 436 PRO A CA 1
ATOM 3289 C C . PRO A 1 436 ? -12.931 38.169 -5.211 1.00 75.69 436 PRO A C 1
ATOM 3291 O O . PRO A 1 436 ? -12.360 37.100 -5.463 1.00 75.69 436 PRO A O 1
ATOM 3294 N N . PRO A 1 437 ? -14.027 38.574 -5.877 1.00 75.94 437 PRO A N 1
ATOM 3295 C CA . PRO A 1 437 ? -14.573 37.813 -6.987 1.00 75.94 437 PRO A CA 1
ATOM 3296 C C . PRO A 1 437 ? -13.467 37.566 -8.023 1.00 75.94 437 PRO A C 1
ATOM 3298 O O . PRO A 1 437 ? -12.676 38.478 -8.293 1.00 75.94 437 PRO A O 1
ATOM 3301 N N . PRO A 1 438 ? -13.370 36.342 -8.574 1.00 69.88 438 PRO A N 1
ATOM 3302 C CA . PRO A 1 438 ? -12.367 36.039 -9.578 1.00 69.88 438 PRO A CA 1
ATOM 3303 C C . PRO A 1 438 ? -12.513 37.023 -10.747 1.00 69.88 438 PRO A C 1
ATOM 3305 O O . PRO A 1 438 ? -13.644 37.353 -11.123 1.00 69.88 438 PRO A O 1
ATOM 3308 N N . PRO A 1 439 ? -11.396 37.514 -11.313 1.00 75.19 439 PRO A N 1
ATOM 3309 C CA . PRO A 1 439 ? -11.455 38.369 -12.485 1.00 75.19 439 PRO A CA 1
ATOM 3310 C C . PRO A 1 439 ? -12.233 37.650 -13.598 1.00 75.19 439 PRO A C 1
ATOM 3312 O O . PRO A 1 439 ? -12.129 36.423 -13.716 1.00 75.19 439 PRO A O 1
ATOM 3315 N N . PRO A 1 440 ? -13.027 38.384 -14.399 1.00 77.50 440 PRO A N 1
ATOM 3316 C CA . PRO A 1 440 ? -13.755 37.790 -15.508 1.00 77.50 440 PRO A CA 1
ATOM 3317 C C . PRO A 1 440 ? -12.773 37.032 -16.413 1.00 77.50 440 PRO A C 1
ATOM 3319 O O . PRO A 1 440 ? -11.661 37.521 -16.646 1.00 77.50 440 PRO A O 1
ATOM 3322 N N . PRO A 1 441 ? -13.146 35.833 -16.895 1.00 70.75 441 PRO A N 1
ATOM 3323 C CA . PRO A 1 441 ? -12.277 35.054 -17.758 1.00 70.75 441 PRO A CA 1
ATOM 3324 C C . PRO A 1 441 ? -11.896 35.893 -18.986 1.00 70.75 441 PRO A C 1
ATOM 3326 O O . PRO A 1 441 ? -12.752 36.603 -19.526 1.00 70.75 441 PRO A O 1
ATOM 3329 N N . PRO A 1 442 ? -10.625 35.844 -19.423 1.00 73.88 442 PRO A N 1
ATOM 3330 C CA . PRO A 1 442 ? -10.215 36.528 -20.638 1.00 73.88 442 PRO A CA 1
ATOM 3331 C C . PRO A 1 442 ? -11.083 36.048 -21.812 1.00 73.88 442 PRO A C 1
ATOM 3333 O O . PRO A 1 442 ? -11.474 34.875 -21.840 1.00 73.88 442 PRO A O 1
ATOM 3336 N N . PRO A 1 443 ? -11.404 36.934 -22.772 1.00 77.69 443 PRO A N 1
ATOM 3337 C CA . PRO A 1 443 ? -12.161 36.544 -23.950 1.00 77.69 443 PRO A CA 1
ATOM 3338 C C . PRO A 1 443 ? -11.455 35.370 -24.644 1.00 77.69 443 PRO A C 1
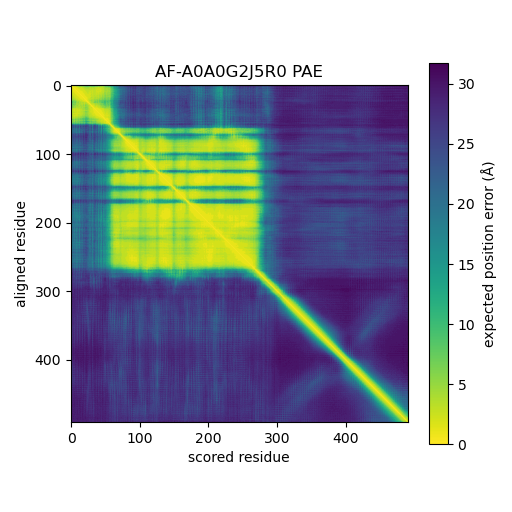ATOM 3340 O O . PRO A 1 443 ? -10.220 35.357 -24.709 1.00 77.69 443 PRO A O 1
ATOM 3343 N N . PRO A 1 444 ? -12.211 34.369 -25.130 1.00 71.31 444 PRO A N 1
ATOM 3344 C CA . PRO A 1 444 ? -11.623 33.223 -25.799 1.00 71.31 444 PRO A CA 1
ATOM 3345 C C . PRO A 1 444 ? -10.768 33.706 -26.979 1.00 71.31 444 PRO A C 1
ATOM 3347 O O . PRO A 1 444 ? -11.185 34.623 -27.697 1.00 71.31 444 PRO A O 1
ATOM 3350 N N . PRO A 1 445 ? -9.572 33.126 -27.181 1.00 72.19 445 PRO A N 1
ATOM 3351 C CA . PRO A 1 445 ? -8.747 33.466 -28.327 1.00 72.19 445 PRO A CA 1
ATOM 3352 C C . PRO A 1 445 ? -9.537 33.217 -29.621 1.00 72.19 445 PRO A C 1
ATOM 3354 O O . PRO A 1 445 ? -10.346 32.282 -29.671 1.00 72.19 445 PRO A O 1
ATOM 3357 N N . PRO A 1 446 ? -9.328 34.040 -30.665 1.00 77.38 446 PRO A N 1
ATOM 3358 C CA . PRO A 1 446 ? -9.973 33.824 -31.950 1.00 77.38 446 PRO A CA 1
ATOM 3359 C C . PRO A 1 446 ? -9.666 32.402 -32.444 1.00 77.38 446 PRO A C 1
ATOM 3361 O O . PRO A 1 446 ? -8.546 31.918 -32.244 1.00 77.38 446 PRO A O 1
ATOM 3364 N N . PRO A 1 447 ? -10.647 31.714 -33.056 1.00 74.25 447 PRO A N 1
ATOM 3365 C CA . PRO A 1 447 ? -10.440 30.366 -33.555 1.00 74.25 447 PRO A CA 1
ATOM 3366 C C . PRO A 1 447 ? -9.251 30.355 -34.527 1.00 74.25 447 PRO A C 1
ATOM 3368 O O . PRO A 1 447 ? -9.124 31.277 -35.342 1.00 74.25 447 PRO A O 1
ATOM 3371 N N . PRO A 1 448 ? -8.366 29.347 -34.439 1.00 71.94 448 PRO A N 1
ATOM 3372 C CA . PRO A 1 448 ? -7.250 29.230 -35.362 1.00 71.94 448 PRO A CA 1
ATOM 3373 C C . PRO A 1 448 ? -7.778 29.167 -36.802 1.00 71.94 448 PRO A C 1
ATOM 3375 O O . PRO A 1 448 ? -8.850 28.594 -37.035 1.00 71.94 448 PRO A O 1
ATOM 3378 N N . PRO A 1 449 ? -7.055 29.755 -37.772 1.00 77.19 449 PRO A N 1
ATOM 3379 C CA . PRO A 1 449 ? -7.438 29.666 -39.171 1.00 77.19 449 PRO A CA 1
ATOM 3380 C C . PRO A 1 449 ? -7.574 28.189 -39.572 1.00 77.19 449 PRO A C 1
ATOM 3382 O O . PRO A 1 449 ? -6.801 27.353 -39.089 1.00 77.19 449 PRO A O 1
ATOM 3385 N N . PRO A 1 450 ? -8.557 27.850 -40.423 1.00 75.62 450 PRO A N 1
ATOM 3386 C CA . PRO A 1 450 ? -8.748 26.479 -40.864 1.00 75.62 450 PRO A CA 1
ATOM 3387 C C . PRO A 1 450 ? -7.448 25.955 -41.492 1.00 75.62 450 PRO A C 1
ATOM 3389 O O . PRO A 1 450 ? -6.788 26.697 -42.229 1.00 75.62 450 PRO A O 1
ATOM 3392 N N . PRO A 1 451 ? -7.053 24.704 -41.194 1.00 71.38 451 PRO A N 1
ATOM 3393 C CA . PRO A 1 451 ? -5.856 24.122 -41.775 1.00 71.38 451 PRO A CA 1
ATOM 3394 C C . PRO A 1 451 ? -5.963 24.139 -43.307 1.00 71.38 451 PRO A C 1
ATOM 3396 O O . PRO A 1 451 ? -7.062 23.954 -43.844 1.00 71.38 451 PRO A O 1
ATOM 3399 N N . PRO A 1 452 ? -4.846 24.365 -44.022 1.00 76.19 452 PRO A N 1
ATOM 3400 C CA . PRO A 1 452 ? -4.841 24.289 -45.474 1.00 76.19 452 PRO A CA 1
ATOM 3401 C C . PRO A 1 452 ? -5.355 22.911 -45.919 1.00 76.19 452 PRO A C 1
ATOM 3403 O O . PRO A 1 452 ? -5.079 21.911 -45.246 1.00 76.19 452 PRO A O 1
ATOM 3406 N N . PRO A 1 453 ? -6.114 22.840 -47.028 1.00 76.88 453 PRO A N 1
ATOM 3407 C CA . PRO A 1 453 ? -6.622 21.576 -47.535 1.00 76.88 453 PRO A CA 1
ATOM 3408 C C . PRO A 1 453 ? -5.454 20.606 -47.770 1.00 76.88 453 PRO A C 1
ATOM 3410 O O . PRO A 1 453 ? -4.398 21.032 -48.252 1.00 76.88 453 PRO A O 1
ATOM 3413 N N . PRO A 1 454 ? -5.612 19.319 -47.412 1.00 71.94 454 PRO A N 1
ATOM 3414 C CA . PRO A 1 454 ? -4.562 18.335 -47.608 1.00 71.94 454 PRO A CA 1
ATOM 3415 C C . PRO A 1 454 ? -4.176 18.275 -49.093 1.00 71.94 454 PRO A C 1
ATOM 3417 O O . PRO A 1 454 ? -5.052 18.399 -49.957 1.00 71.94 454 PRO A O 1
ATOM 3420 N N . PRO A 1 455 ? -2.880 18.096 -49.409 1.00 76.12 455 PRO A N 1
ATOM 3421 C CA . PRO A 1 455 ? -2.446 17.929 -50.785 1.00 76.12 455 PRO A CA 1
ATOM 3422 C C . PRO A 1 455 ? -3.180 16.737 -51.421 1.00 76.12 455 PRO A C 1
ATOM 3424 O O . PRO A 1 455 ? -3.465 15.754 -50.725 1.00 76.12 455 PRO A O 1
ATOM 3427 N N . PRO A 1 456 ? -3.504 16.808 -52.724 1.00 77.12 456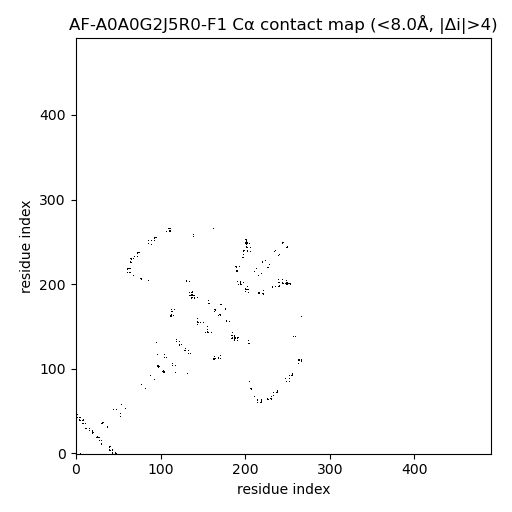 PRO A N 1
ATOM 3428 C CA . PRO A 1 456 ? -4.156 15.707 -53.416 1.00 77.12 456 PRO A CA 1
ATOM 3429 C C . PRO A 1 456 ? -3.316 14.430 -53.266 1.00 77.12 456 PRO A C 1
ATOM 3431 O O . PRO A 1 456 ? -2.082 14.503 -53.314 1.00 77.12 456 PRO A O 1
ATOM 3434 N N . PRO A 1 457 ? -3.957 13.265 -53.059 1.00 73.00 457 PRO A N 1
ATOM 3435 C CA . PRO A 1 457 ? -3.240 12.011 -52.907 1.00 73.00 457 PRO A CA 1
ATOM 3436 C C . PRO A 1 457 ? -2.369 11.753 -54.146 1.00 73.00 457 PRO A C 1
ATOM 3438 O O . PRO A 1 457 ? -2.801 12.046 -55.267 1.00 73.00 457 PRO A O 1
ATOM 3441 N N . PRO A 1 458 ? -1.147 11.221 -53.967 1.00 74.69 458 PRO A N 1
ATOM 3442 C CA . PRO A 1 458 ? -0.297 10.864 -55.090 1.00 74.69 458 PRO A CA 1
ATOM 3443 C C . PRO A 1 458 ? -1.026 9.860 -55.997 1.00 74.69 458 PRO A C 1
ATOM 3445 O O . PRO A 1 458 ? -1.790 9.027 -55.495 1.00 74.69 458 PRO A O 1
ATOM 3448 N N . PRO A 1 459 ? -0.816 9.928 -57.325 1.00 76.81 459 PRO A N 1
ATOM 3449 C CA . PRO A 1 459 ? -1.421 8.982 -58.248 1.00 76.81 459 PRO A CA 1
ATOM 3450 C C . PRO A 1 459 ? -1.049 7.548 -57.840 1.00 76.81 459 PRO A C 1
ATOM 3452 O O . PRO A 1 459 ? 0.087 7.310 -57.415 1.00 76.81 459 PRO A O 1
ATOM 3455 N N . PRO A 1 460 ? -1.993 6.594 -57.935 1.00 73.56 460 PRO A N 1
ATOM 3456 C CA . PRO A 1 460 ? -1.734 5.214 -57.563 1.00 73.56 460 PRO A CA 1
ATOM 3457 C C . PRO A 1 460 ? -0.549 4.668 -58.374 1.00 73.56 460 PRO A C 1
ATOM 3459 O O . PRO A 1 460 ? -0.436 4.971 -59.568 1.00 73.56 460 PRO A O 1
ATOM 3462 N N . PRO A 1 461 ? 0.345 3.884 -57.747 1.00 73.06 461 PRO A N 1
ATOM 3463 C CA . PRO A 1 461 ? 1.464 3.282 -58.453 1.00 73.06 461 PRO A CA 1
ATOM 3464 C C . PRO A 1 461 ? 0.947 2.404 -59.603 1.00 73.06 461 PRO A C 1
ATOM 3466 O O . PRO A 1 461 ? -0.114 1.783 -59.470 1.00 73.06 461 PRO A O 1
ATOM 3469 N N . PRO A 1 462 ? 1.672 2.344 -60.735 1.00 77.12 462 PRO A N 1
ATOM 3470 C CA . PRO A 1 462 ? 1.297 1.479 -61.842 1.00 77.12 462 PRO A CA 1
ATOM 3471 C C . PRO A 1 462 ? 1.188 0.025 -61.354 1.00 77.12 462 PRO A C 1
ATOM 3473 O O . PRO A 1 462 ? 1.975 -0.392 -60.497 1.00 77.12 462 PRO A O 1
ATOM 3476 N N . PRO A 1 463 ? 0.215 -0.748 -61.868 1.00 75.38 463 PRO A N 1
ATOM 3477 C CA . PRO A 1 463 ? 0.043 -2.135 -61.470 1.00 75.38 463 PRO A CA 1
ATOM 3478 C C . PRO A 1 463 ? 1.335 -2.925 -61.732 1.00 75.38 463 PRO A C 1
ATOM 3480 O O . PRO A 1 463 ? 1.993 -2.698 -62.753 1.00 75.38 463 PRO A O 1
ATOM 3483 N N . PRO A 1 464 ? 1.719 -3.837 -60.822 1.00 72.69 464 PRO A N 1
ATOM 3484 C CA . PRO A 1 464 ? 2.909 -4.651 -61.003 1.00 72.69 464 PRO A CA 1
ATOM 3485 C C . PRO A 1 464 ? 2.794 -5.479 -62.294 1.00 72.69 464 PRO A C 1
ATOM 3487 O O . PRO A 1 464 ? 1.692 -5.919 -62.641 1.00 72.69 464 PRO A O 1
ATOM 3490 N N . PRO A 1 465 ? 3.909 -5.700 -63.014 1.00 76.06 465 PRO A N 1
ATOM 3491 C CA . PRO A 1 465 ? 3.907 -6.547 -64.196 1.00 76.06 465 PRO A CA 1
ATOM 3492 C C . PRO A 1 465 ? 3.404 -7.955 -63.835 1.00 76.06 465 PRO A C 1
ATOM 3494 O O . PRO A 1 465 ? 3.683 -8.439 -62.732 1.00 76.06 465 PRO A O 1
ATOM 3497 N N . PRO A 1 466 ? 2.658 -8.618 -64.736 1.00 75.50 466 PRO A N 1
ATOM 3498 C CA . PRO A 1 466 ? 2.152 -9.959 -64.485 1.00 75.50 466 PRO A CA 1
ATOM 3499 C C . PRO A 1 466 ? 3.315 -10.923 -64.201 1.00 75.50 466 PRO A C 1
ATOM 3501 O O . PRO A 1 466 ? 4.377 -10.802 -64.822 1.00 75.50 466 PRO A O 1
ATOM 3504 N N . PRO A 1 467 ? 3.141 -11.872 -63.264 1.00 73.44 467 PRO A N 1
ATOM 3505 C CA . PRO A 1 467 ? 4.177 -12.841 -62.945 1.00 73.44 467 PRO A CA 1
ATOM 3506 C C . PRO A 1 467 ? 4.542 -13.666 -64.191 1.00 73.44 467 PRO A C 1
ATOM 3508 O O . PRO A 1 467 ? 3.663 -13.963 -65.008 1.00 73.44 467 PRO A O 1
ATOM 3511 N N . PRO A 1 468 ? 5.822 -14.046 -64.354 1.00 75.50 468 PRO A N 1
ATOM 3512 C CA . PRO A 1 468 ? 6.239 -14.903 -65.455 1.00 75.50 468 PRO A CA 1
ATOM 3513 C C . PRO A 1 468 ? 5.483 -16.241 -65.405 1.00 75.50 468 PRO A C 1
ATOM 3515 O O . PRO A 1 468 ? 5.173 -16.730 -64.312 1.00 75.50 468 PRO A O 1
ATOM 3518 N N . PRO A 1 469 ? 5.172 -16.843 -66.567 1.00 75.88 469 PRO A N 1
ATOM 3519 C CA . PRO A 1 469 ? 4.483 -18.123 -66.616 1.00 75.88 469 PRO A CA 1
ATOM 3520 C C . PRO A 1 469 ? 5.289 -19.197 -65.866 1.00 75.88 469 PRO A C 1
ATOM 3522 O O . PRO A 1 469 ? 6.524 -19.185 -65.918 1.00 75.88 469 PRO A O 1
ATOM 3525 N N . PRO A 1 470 ? 4.615 -20.121 -65.159 1.00 72.88 470 PRO A N 1
ATOM 3526 C CA . PRO A 1 470 ? 5.290 -21.179 -64.426 1.00 72.88 470 PRO A CA 1
ATOM 3527 C C . PRO A 1 470 ? 6.124 -22.051 -65.381 1.00 72.88 470 PRO A C 1
ATOM 3529 O O . PRO A 1 470 ? 5.704 -22.290 -66.518 1.00 72.88 470 PRO A O 1
ATOM 3532 N N . PRO A 1 471 ? 7.300 -22.534 -64.941 1.00 74.62 471 PRO A N 1
ATOM 3533 C CA . PRO A 1 471 ? 8.116 -23.435 -65.743 1.00 74.62 471 PRO A CA 1
ATOM 3534 C C . PRO A 1 471 ? 7.343 -24.728 -66.058 1.00 74.62 471 PRO A C 1
ATOM 3536 O O . PRO A 1 471 ? 6.534 -25.174 -65.237 1.00 74.62 471 PRO A O 1
ATOM 3539 N N . PRO A 1 472 ? 7.576 -25.343 -67.232 1.00 75.50 472 PRO A N 1
ATOM 3540 C CA . PRO A 1 472 ? 6.921 -26.589 -67.601 1.00 75.50 472 PRO A CA 1
ATOM 3541 C C . PRO A 1 472 ? 7.248 -27.695 -66.582 1.00 75.50 472 PRO A C 1
ATOM 3543 O O . PRO A 1 472 ? 8.366 -27.736 -66.059 1.00 75.50 472 PRO A O 1
ATOM 3546 N N . PRO A 1 473 ? 6.290 -28.591 -66.283 1.00 73.44 473 PRO A N 1
ATOM 3547 C CA . PRO A 1 473 ? 6.506 -29.673 -65.334 1.00 73.44 473 PRO A CA 1
ATOM 3548 C C . PRO A 1 473 ? 7.643 -30.596 -65.806 1.00 73.44 473 PRO A C 1
ATOM 3550 O O . PRO A 1 473 ? 7.787 -30.826 -67.012 1.00 73.44 473 PRO A O 1
ATOM 3553 N N . PRO A 1 474 ? 8.451 -31.139 -64.879 1.00 74.44 474 PRO A N 1
ATOM 3554 C CA . PRO A 1 474 ? 9.499 -32.090 -65.223 1.00 74.44 474 PRO A CA 1
ATOM 3555 C C . PRO A 1 474 ? 8.898 -33.360 -65.853 1.00 74.44 474 PRO A C 1
ATOM 3557 O O . PRO A 1 474 ? 7.786 -33.758 -65.489 1.00 74.44 474 PRO A O 1
ATOM 3560 N N . PRO A 1 475 ? 9.612 -34.011 -66.790 1.00 75.31 475 PRO A N 1
ATOM 3561 C CA . PRO A 1 475 ? 9.143 -35.240 -67.417 1.00 75.31 475 PRO A CA 1
ATOM 3562 C C . PRO A 1 475 ? 8.947 -36.351 -66.369 1.00 75.31 475 PRO A C 1
ATOM 3564 O O . PRO A 1 475 ? 9.704 -36.418 -65.395 1.00 75.31 475 PRO A O 1
ATOM 3567 N N . PRO A 1 476 ? 7.941 -37.228 -66.549 1.00 74.19 476 PRO A N 1
ATOM 3568 C CA . PRO A 1 476 ? 7.671 -38.308 -65.611 1.00 74.19 476 PRO A CA 1
ATOM 3569 C C . PRO A 1 476 ? 8.862 -39.279 -65.523 1.00 74.19 476 PRO A C 1
ATOM 3571 O O . PRO A 1 476 ? 9.531 -39.525 -66.532 1.00 74.19 476 PRO A O 1
ATOM 3574 N N . PRO A 1 477 ? 9.136 -39.848 -64.335 1.00 73.38 477 PRO A N 1
ATOM 3575 C CA . PRO A 1 477 ? 10.202 -40.826 -64.163 1.00 73.38 477 PRO A CA 1
ATOM 3576 C C . PRO A 1 477 ? 9.931 -42.093 -64.997 1.00 73.38 477 PRO A C 1
ATOM 3578 O O . PRO A 1 477 ? 8.769 -42.476 -65.172 1.00 73.38 477 PRO A O 1
ATOM 3581 N N . PRO A 1 478 ? 10.982 -42.761 -65.512 1.00 74.12 478 PRO A N 1
ATOM 3582 C CA . PRO A 1 478 ? 10.830 -43.987 -66.286 1.00 74.12 478 PRO A CA 1
ATOM 3583 C C . PRO A 1 478 ? 10.186 -45.100 -65.439 1.00 74.12 478 PRO A C 1
ATOM 3585 O O . PRO A 1 478 ? 10.456 -45.191 -64.237 1.00 74.12 478 PRO A O 1
ATOM 3588 N N . PRO A 1 479 ? 9.337 -45.955 -66.041 1.00 73.94 479 PRO A N 1
ATOM 3589 C CA . PRO A 1 479 ? 8.669 -47.029 -65.320 1.00 73.94 479 PRO A CA 1
ATOM 3590 C C . PRO A 1 479 ? 9.678 -48.062 -64.786 1.00 73.94 479 PRO A C 1
ATOM 3592 O O . PRO A 1 479 ? 10.693 -48.328 -65.438 1.00 73.94 479 PRO A O 1
ATOM 3595 N N . PRO A 1 480 ? 9.411 -48.668 -63.615 1.00 73.88 480 PRO A N 1
ATOM 3596 C CA . PRO A 1 480 ? 10.277 -49.689 -63.040 1.00 73.88 480 PRO A CA 1
ATOM 3597 C C . PRO A 1 480 ? 10.342 -50.944 -63.935 1.00 73.88 480 PRO A C 1
ATOM 3599 O O . PRO A 1 480 ? 9.349 -51.289 -64.583 1.00 73.88 480 PRO A O 1
ATOM 3602 N N . PRO A 1 481 ? 11.491 -51.647 -63.978 1.00 70.81 481 PRO A N 1
ATOM 3603 C CA . PRO A 1 481 ? 11.657 -52.847 -64.793 1.00 70.81 481 PRO A CA 1
ATOM 3604 C C . PRO A 1 481 ? 10.701 -53.964 -64.350 1.00 70.81 481 PRO A C 1
ATOM 3606 O O . PRO A 1 481 ? 10.558 -54.250 -63.161 1.00 70.81 481 PRO A O 1
ATOM 3609 N N . LEU A 1 482 ? 10.043 -54.592 -65.329 1.00 70.44 482 LEU A N 1
ATOM 3610 C CA . LEU A 1 482 ? 9.108 -55.699 -65.122 1.00 70.44 482 LEU A CA 1
ATOM 3611 C C . LEU A 1 482 ? 9.821 -56.923 -64.508 1.00 70.44 482 LEU A C 1
ATOM 3613 O O . LEU A 1 482 ? 10.936 -57.245 -64.926 1.00 70.44 482 LEU A O 1
ATOM 3617 N N . PRO A 1 483 ? 9.190 -57.640 -63.559 1.00 69.94 483 PRO A N 1
ATOM 3618 C CA . PRO A 1 483 ? 9.766 -58.846 -62.973 1.00 69.94 483 PRO A CA 1
ATOM 3619 C C . PRO A 1 483 ? 9.877 -59.990 -64.004 1.00 69.94 483 PRO A C 1
ATOM 3621 O O . PRO A 1 483 ? 9.040 -60.092 -64.908 1.00 69.94 483 PRO A O 1
ATOM 3624 N N . PRO A 1 484 ? 10.891 -60.869 -63.883 1.00 67.25 484 PRO A N 1
ATOM 3625 C CA . PRO A 1 484 ? 11.132 -61.949 -64.836 1.00 67.25 484 PRO A CA 1
ATOM 3626 C C . PRO A 1 484 ? 9.991 -62.977 -64.842 1.00 67.25 484 PRO A C 1
ATOM 3628 O O . PRO A 1 484 ? 9.521 -63.429 -63.798 1.00 67.25 484 PRO A O 1
ATOM 3631 N N . ARG A 1 485 ? 9.554 -63.353 -66.051 1.00 68.44 485 ARG A N 1
ATOM 3632 C CA . ARG A 1 485 ? 8.530 -64.380 -66.297 1.00 68.44 485 ARG A CA 1
ATOM 3633 C C . ARG A 1 485 ? 9.020 -65.765 -65.831 1.00 68.44 485 ARG A C 1
ATOM 3635 O O . ARG A 1 485 ? 10.152 -66.123 -66.155 1.00 68.44 485 ARG A O 1
ATOM 3642 N N . PRO A 1 486 ? 8.185 -66.568 -65.145 1.00 66.00 486 PRO A N 1
ATOM 3643 C CA . PRO A 1 486 ? 8.527 -67.946 -64.796 1.00 66.00 486 PRO A CA 1
ATOM 3644 C C . PRO A 1 486 ? 8.548 -68.865 -66.037 1.00 66.00 486 PRO A C 1
ATOM 3646 O O . PRO A 1 486 ? 7.816 -68.607 -67.000 1.00 66.00 486 PRO A O 1
ATOM 3649 N N . PRO A 1 487 ? 9.375 -69.929 -66.031 1.00 69.38 487 PRO A N 1
ATOM 3650 C CA . PRO A 1 487 ? 9.500 -70.851 -67.156 1.00 69.38 487 PRO A CA 1
ATOM 3651 C C . PRO A 1 487 ? 8.242 -71.724 -67.333 1.00 69.38 487 PRO A C 1
ATOM 3653 O O . PRO A 1 487 ? 7.580 -72.055 -66.345 1.00 69.38 487 PRO A O 1
ATOM 3656 N N . PRO A 1 488 ? 7.902 -72.108 -68.577 1.00 67.00 488 PRO A N 1
ATOM 3657 C CA . PRO A 1 488 ? 6.755 -72.966 -68.859 1.00 67.00 488 PRO A CA 1
ATOM 3658 C C . PRO A 1 488 ? 6.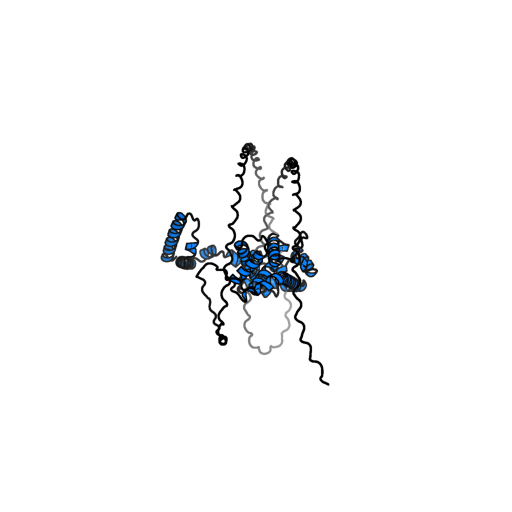992 -74.414 -68.378 1.00 67.00 488 PRO A C 1
ATOM 3660 O O . PRO A 1 488 ? 8.135 -74.877 -68.380 1.00 67.00 488 PRO A O 1
ATOM 3663 N N . PRO A 1 489 ? 5.933 -75.140 -67.973 1.00 58.00 489 PRO A N 1
ATOM 3664 C CA . PRO A 1 489 ? 6.049 -76.511 -67.490 1.00 58.00 489 PRO A CA 1
ATOM 3665 C C . PRO A 1 489 ? 6.358 -77.489 -68.632 1.00 58.00 489 PRO A C 1
ATOM 3667 O O . PRO A 1 489 ? 5.784 -77.400 -69.717 1.00 58.00 489 PRO A O 1
ATOM 3670 N N . LEU A 1 490 ? 7.275 -78.416 -68.350 1.00 56.66 490 LEU A N 1
ATOM 3671 C CA . LEU A 1 490 ? 7.673 -79.524 -69.216 1.00 56.66 490 LEU A CA 1
ATOM 3672 C C . LEU A 1 490 ? 6.510 -80.507 -69.420 1.00 56.66 490 LEU A C 1
ATOM 3674 O O . LEU A 1 490 ? 5.859 -80.900 -68.449 1.00 56.66 490 LEU A O 1
ATOM 3678 N N . ALA A 1 491 ? 6.321 -80.930 -70.668 1.00 55.38 491 ALA A N 1
ATOM 3679 C CA . ALA A 1 491 ? 5.653 -82.168 -71.051 1.00 55.38 491 ALA A CA 1
ATOM 3680 C C . ALA A 1 491 ? 6.611 -82.970 -71.934 1.00 55.38 491 ALA A C 1
ATOM 3682 O O . ALA A 1 491 ? 7.278 -82.326 -72.782 1.00 55.38 491 ALA A O 1
#

Secondary structure (DSSP, 8-state):
--HHHHHHHHHHHHHHHHHHHHTT-S--HHHHT-HHHHHHHHHHHHHS-HHHHHHHTTTTTHHHHHHHHTS--------HHHHHHHHHHHH-GGGGGB-TT--BPP-SS-HHHHHHHHHHHHHHS-SHHHHHHHHHHHHHHHHHHHHHTTS-HHHHHHHHHHHHHHT------HHHHHHHHHHHHHHHHHHHHHHHHTTSGGGGGG--TTS-HHIIIIIS-SS--HHHHHHHHHHHHTTHHHHHHHHTHHHHHHHHHHHHHHHHHHHHHHHHHS-------------PPPP------PPPPPPPPPPPPPPPPPPPPPPPPPPPPPPPPPPPPPPPPPPPPPPPPPPPPPPPPPPPPPPPPPPPPPPPPPPPPPPPPPPPPPPPPPPPPPPPPPPPPPPPPPPPPPPPPPPPPPPPPPPPPPPPPPPPPPPPPPPPPPPPPPPPPPPPPPPPPPPPPPPPPPPPPPPPPPPPPPPPPPPPPPPPPPPPPP-

Organism: NCBI:txid73230

Solvent-accessible surface area (backbone atoms only — not comparable to full-atom values): 32252 Å² total; per-residue (Å²): 115,62,67,67,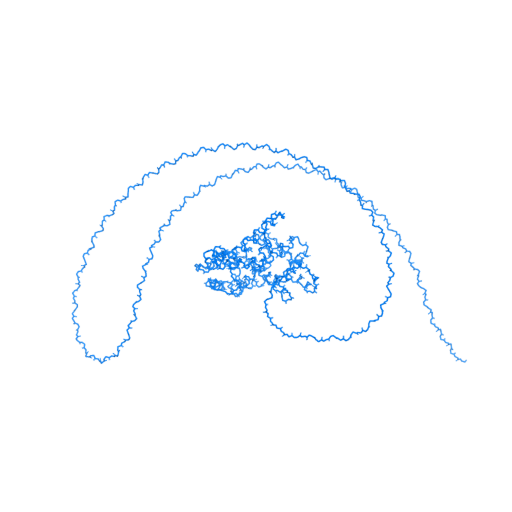43,54,50,56,43,50,52,55,51,51,53,38,53,53,50,20,57,74,70,73,44,96,65,56,68,73,55,69,66,33,69,69,44,45,53,27,51,52,53,49,58,69,52,46,54,71,70,57,46,47,65,74,66,49,49,72,42,68,46,41,29,43,53,59,35,67,49,76,87,63,69,72,71,68,55,69,66,52,54,50,51,49,52,48,28,62,77,39,52,70,55,68,60,42,49,99,84,74,57,67,73,77,51,89,70,52,25,58,36,52,48,53,51,50,50,56,55,32,73,73,42,80,65,75,28,49,43,54,45,52,53,52,21,28,47,47,23,53,52,42,53,63,42,30,79,88,37,55,70,69,55,20,49,52,51,54,44,46,60,33,52,73,57,72,54,92,72,73,56,71,64,60,45,43,54,52,48,53,51,35,27,59,28,7,49,34,51,46,50,52,16,61,77,56,77,33,62,14,43,60,68,63,63,55,79,90,52,54,67,60,35,59,55,70,33,43,62,85,62,93,42,73,53,44,51,45,31,52,50,42,45,52,75,39,37,45,51,59,51,22,58,76,71,43,28,41,62,38,41,49,52,40,52,49,51,56,46,65,51,32,44,72,70,49,58,67,54,75,73,53,84,70,79,81,76,78,72,79,84,77,97,80,78,85,83,81,88,78,91,81,91,84,83,85,79,83,84,82,81,85,81,78,80,82,75,84,79,78,82,79,78,80,79,77,78,80,76,78,79,79,76,80,79,76,78,79,75,78,79,76,78,79,77,77,78,79,76,78,80,77,78,78,76,77,79,77,77,79,77,77,78,79,77,78,78,76,75,80,76,77,79,77,75,78,78,76,78,80,78,77,79,77,77,79,78,77,79,79,80,82,80,79,82,82,80,82,84,79,83,88,78,80,87,81,79,85,83,76,82,84,76,81,80,77,77,79,79,77,78,78,78,77,79,78,76,77,80,77,76,78,78,76,78,78,76,78,77,76,76,80,76,76,79,77,76,79,78,75,80,78,77,79,80,77,78,79,76,77,78,78,77,79,79,76,80,79,77,80,81,77,79,79,79,78,80,80,78,80,80,79,80,80,78,80,79,80,84,79,80,84,79,81,82,81,84,88,128

pLDDT: mean 78.33, std 14.25, range [30.58, 98.06]

Sequence (491 aa):
MGVAASRILAEHLTTACSEASRDGKDRIDSVLSNPAVVKCLAVLYKALPPDSKYQICGQRQRNAAKRAAARPNSQLQTSPSATEALSAWKQDPNSFFSLSGGSKINFNDFPLARFYNFFGQVEKSQVENTIRARIIRVFFYRLHTRFHEPYRSTEALARLVHIIIQSGFDVGDVEHVQERLKASVAIGSRYHLIAKDLGGLGVLFLLPDDISANVWEKDLPKKECESRKKLITSLQSRGICIKASELGAHEVATKIMDLLWETVKSDIGPTISVSLPRIITSNDPNTAQDGCDQNFNQPPPPPPLAQPTPPPPPPPPPPPPPPPPPPPPPPPPPPPPPPPPPPPPPPPPPPPPPPPPPPPPPPPPPPPPPPPPPPPPPPPPPPPPPPPPPPPPPPPPPPPPPPPPPPPPPPPPPPPPPPPPPPPPPPPPPPPPPPPPPPPPPPPPPPPPPPPPPPPPPPPPPPPPPPPPPPPPPPPPPPPPLPPRPPPPLA

Radius of gyration: 43.26 Å; Cα contacts (8 Å, |Δi|>4): 272; chains: 1; bounding box: 74×137×152 Å

Foldseek 3Di:
DPPVLVVVLVVLVVVLVVVCVVVVHPDSVVSVPDPSNVVSVVVVLVVDDPVVVCVVVPCVLQCQLVVLLPDPLPAQPQPPVLLVVLVVLVVPVQCLQADPPRDHQDLPALNLLSLVVSLVVLVVDDDNSQLSLLLSLLLLLVQLVVLVVVHPSLVSLLLSLVLNVVSVDCPDDSVVSSVVSVLSNQLSLLSVQLQVLLPHNLLSSRDGVVRPPSNSRPRQDSDDDPSNVSSSVSCVSSVSSVVSVVSVSRVSSVVNSVVSCVSCVVSVPVSVPDDPDPPCPDDDPDDDDDDDDDDDDDDDDDDDDDDDDDDDDDDDDDDDDDDDDPDDDDDDDDDPDDPDDDDDDDPDPDDDDDDPDDPPDDPDDPDDPDDPDDPDDDDDDDDDDDDDDDDDDDDDDDDDDDDDDDDDDDDDPPDDPDPPDPDDPDDPDDPDDDPDDPDDDDDDDDDPDPDDDDDDDDDDPDDDDDDDDDDDDDDDDDDDDDDDDDDDDDD